Protein AF-A0A938P9R5-F1 (afdb_monomer_lite)

Structure (mmCIF, N/CA/C/O backbone):
data_AF-A0A938P9R5-F1
#
_entry.id   AF-A0A938P9R5-F1
#
loop_
_atom_site.group_PDB
_atom_site.id
_atom_site.type_symbol
_atom_site.label_atom_id
_atom_site.label_alt_id
_atom_site.label_comp_id
_atom_site.label_asym_id
_atom_site.label_entity_id
_atom_site.label_seq_id
_atom_site.pdbx_PDB_ins_code
_atom_site.Cartn_x
_atom_site.Cartn_y
_atom_site.Cartn_z
_atom_site.occupancy
_atom_site.B_iso_or_equiv
_atom_site.auth_seq_id
_atom_site.auth_comp_id
_atom_site.auth_asym_id
_atom_site.auth_atom_id
_atom_site.pdbx_PDB_model_num
ATOM 1 N N . MET A 1 1 ? 28.350 -22.568 32.918 1.00 23.11 1 MET A N 1
ATOM 2 C CA . MET A 1 1 ? 29.518 -22.941 32.087 1.00 23.11 1 MET A CA 1
ATOM 3 C C . MET A 1 1 ? 29.365 -22.557 30.622 1.00 23.11 1 MET A C 1
ATOM 5 O O . MET A 1 1 ? 29.227 -23.482 29.844 1.00 23.11 1 MET A O 1
ATOM 9 N N . PRO A 1 2 ? 29.275 -21.274 30.240 1.00 31.38 2 PRO A N 1
ATOM 10 C CA . PRO A 1 2 ? 28.670 -20.845 28.975 1.00 31.38 2 PRO A CA 1
ATOM 11 C C . PRO A 1 2 ? 29.666 -20.144 28.029 1.00 31.38 2 PRO A C 1
ATOM 13 O O . PRO A 1 2 ? 30.751 -19.772 28.465 1.00 31.38 2 PRO A O 1
ATOM 16 N N . ARG A 1 3 ? 29.246 -19.874 26.782 1.00 23.00 3 ARG A N 1
ATOM 17 C CA . ARG A 1 3 ? 29.335 -18.577 26.049 1.00 23.00 3 ARG A CA 1
ATOM 18 C C . ARG A 1 3 ? 29.003 -18.834 24.569 1.00 23.00 3 ARG A C 1
ATOM 20 O O . ARG A 1 3 ? 29.633 -19.660 23.932 1.00 23.00 3 ARG A O 1
ATOM 27 N N . LYS A 1 4 ? 27.862 -18.346 24.072 1.00 22.77 4 LYS A N 1
ATOM 28 C CA . LYS A 1 4 ? 27.664 -17.004 23.481 1.00 22.77 4 LYS A CA 1
ATOM 29 C C . LYS A 1 4 ? 28.554 -16.737 22.258 1.00 22.77 4 LYS A C 1
ATOM 31 O O . LYS A 1 4 ? 29.748 -16.524 22.406 1.00 22.77 4 LYS A O 1
ATOM 36 N N . MET A 1 5 ? 27.915 -16.608 21.100 1.00 22.67 5 MET A N 1
ATOM 37 C CA . MET A 1 5 ? 28.225 -15.596 20.081 1.00 22.67 5 MET A CA 1
ATOM 38 C C . MET A 1 5 ? 26.856 -15.069 19.627 1.00 22.67 5 MET A C 1
ATOM 40 O O . MET A 1 5 ? 26.153 -15.742 18.884 1.00 22.67 5 MET A O 1
ATOM 44 N N . ASP A 1 6 ? 26.236 -14.154 20.371 1.00 20.38 6 ASP A N 1
ATOM 45 C CA . ASP A 1 6 ? 26.355 -12.690 20.263 1.00 20.38 6 ASP A CA 1
ATOM 46 C C . ASP A 1 6 ? 26.322 -12.150 18.819 1.00 20.38 6 ASP A C 1
ATOM 48 O O . ASP A 1 6 ? 27.284 -12.219 18.059 1.00 20.38 6 ASP A O 1
ATOM 52 N N . MET A 1 7 ? 25.168 -11.555 18.498 1.00 24.41 7 MET A N 1
ATOM 53 C CA . MET A 1 7 ? 24.987 -10.477 17.529 1.00 24.41 7 MET A CA 1
ATOM 54 C C . MET A 1 7 ? 25.616 -9.181 18.071 1.00 24.41 7 MET A C 1
ATOM 56 O O . MET A 1 7 ? 25.275 -8.752 19.168 1.00 24.41 7 MET A O 1
ATOM 60 N N . SER A 1 8 ? 26.439 -8.499 17.275 1.00 21.20 8 SER A N 1
ATOM 61 C CA . SER A 1 8 ? 26.536 -7.023 17.194 1.00 21.20 8 SER A CA 1
ATOM 62 C C . SER A 1 8 ? 27.410 -6.679 15.971 1.00 21.20 8 SER A C 1
ATOM 64 O O . SER A 1 8 ? 28.450 -7.291 15.777 1.00 21.20 8 SER A O 1
ATOM 66 N N . LEU A 1 9 ? 26.905 -6.014 14.923 1.00 23.19 9 LEU A N 1
ATOM 67 C CA . LEU A 1 9 ? 26.568 -4.589 14.734 1.00 23.19 9 LEU A CA 1
ATOM 68 C C . LEU A 1 9 ? 27.778 -3.640 14.638 1.00 23.19 9 LEU A C 1
ATOM 70 O O . LEU A 1 9 ? 28.726 -3.744 15.402 1.00 23.19 9 LEU A O 1
ATOM 74 N N . PHE A 1 10 ? 27.612 -2.655 13.741 1.00 21.02 10 PHE A N 1
ATOM 75 C CA . PHE A 1 10 ? 28.488 -1.530 13.368 1.00 21.02 10 PHE A CA 1
ATOM 76 C C . PHE A 1 10 ? 29.621 -1.902 12.397 1.00 21.02 10 PHE A C 1
ATOM 78 O O . PHE A 1 10 ? 30.392 -2.815 12.625 1.00 21.02 10 PHE A O 1
ATOM 85 N N . GLY A 1 11 ? 29.737 -1.301 11.214 1.00 24.70 11 GLY A N 1
ATOM 86 C CA . GLY A 1 11 ? 29.505 0.103 10.890 1.00 24.70 11 GLY A CA 1
ATOM 87 C C . GLY A 1 11 ? 30.872 0.715 10.603 1.00 24.70 11 GLY A C 1
ATOM 88 O O . GLY A 1 11 ? 31.606 1.029 11.527 1.00 24.70 11 GLY A O 1
ATOM 89 N N . GLY A 1 12 ? 31.232 0.833 9.326 1.00 21.23 12 GLY A N 1
ATOM 90 C CA . GLY A 1 12 ? 32.543 1.339 8.933 1.00 21.23 12 GLY A CA 1
ATOM 91 C C . GLY A 1 12 ? 32.649 1.520 7.428 1.00 21.23 12 GLY A C 1
ATOM 92 O O . GLY A 1 12 ? 33.258 0.710 6.741 1.00 21.23 12 GLY A O 1
ATOM 93 N N . MET A 1 13 ? 32.024 2.578 6.906 1.00 23.89 13 MET A N 1
ATOM 94 C CA . MET A 1 13 ? 32.503 3.184 5.666 1.00 23.89 13 MET A CA 1
ATOM 95 C C . MET A 1 13 ? 33.859 3.819 5.968 1.00 23.89 13 MET A C 1
ATOM 97 O O . MET A 1 13 ? 33.927 4.758 6.757 1.00 23.89 13 MET A O 1
ATOM 101 N N . THR A 1 14 ? 34.912 3.353 5.311 1.00 21.64 14 THR A N 1
ATOM 102 C CA . THR A 1 14 ? 36.151 4.112 5.150 1.00 21.64 14 THR A CA 1
ATOM 103 C C . THR A 1 14 ? 36.296 4.452 3.672 1.00 21.64 14 THR A C 1
ATOM 105 O O . THR A 1 14 ? 36.402 3.581 2.813 1.00 21.64 14 THR A O 1
ATOM 108 N N . TYR A 1 15 ? 36.226 5.745 3.361 1.00 23.58 15 TYR A N 1
ATOM 109 C CA . TYR A 1 15 ? 36.678 6.263 2.076 1.00 23.58 15 TYR A CA 1
ATOM 110 C C . TYR A 1 15 ? 38.204 6.299 2.096 1.00 23.58 15 TYR A C 1
ATOM 112 O O . TYR A 1 15 ? 38.780 6.919 2.988 1.00 23.58 15 TYR A O 1
ATOM 120 N N . THR A 1 16 ? 38.851 5.727 1.084 1.00 22.44 16 THR A N 1
ATOM 121 C CA . THR A 1 16 ? 40.211 6.119 0.711 1.00 22.44 16 THR A CA 1
ATOM 122 C C . THR A 1 16 ? 40.318 6.337 -0.791 1.00 22.44 16 THR A C 1
ATOM 124 O O . THR A 1 16 ? 39.814 5.594 -1.631 1.00 22.44 16 THR A O 1
ATOM 127 N N . HIS A 1 17 ? 40.923 7.480 -1.069 1.00 21.00 17 HIS A N 1
ATOM 128 C CA . HIS A 1 17 ? 41.121 8.153 -2.334 1.00 21.00 17 HIS A CA 1
ATOM 129 C C . HIS A 1 17 ? 42.206 7.444 -3.167 1.00 21.00 17 HIS A C 1
ATOM 131 O O . HIS A 1 17 ? 43.132 6.871 -2.606 1.00 21.00 17 HIS A O 1
ATOM 137 N N . SER A 1 18 ? 42.084 7.528 -4.497 1.00 28.45 18 SER A N 1
ATOM 138 C CA . SER A 1 18 ? 43.143 7.424 -5.521 1.00 28.45 18 SER A CA 1
ATOM 139 C C . SER A 1 18 ? 44.489 6.799 -5.103 1.00 28.45 18 SER A C 1
ATOM 141 O O . SER A 1 18 ? 45.338 7.476 -4.526 1.00 28.45 18 SER A O 1
ATOM 143 N N . GLY A 1 19 ? 44.766 5.578 -5.566 1.00 23.00 19 GLY A N 1
ATOM 144 C CA . GLY A 1 19 ? 46.124 5.035 -5.570 1.00 23.00 19 GLY A CA 1
ATOM 145 C C . GLY A 1 19 ? 46.216 3.689 -6.282 1.00 23.00 19 GLY A C 1
ATOM 146 O O . GLY A 1 19 ? 45.654 2.700 -5.829 1.00 23.00 19 GLY A O 1
ATOM 147 N N . ARG A 1 20 ? 46.918 3.649 -7.419 1.00 30.72 20 ARG A N 1
ATOM 148 C CA . ARG A 1 20 ? 47.346 2.408 -8.079 1.00 30.72 20 ARG A CA 1
ATOM 149 C C . ARG A 1 20 ? 48.359 1.691 -7.185 1.00 30.72 20 ARG A C 1
ATOM 151 O O . ARG A 1 20 ? 49.461 2.203 -7.057 1.00 30.72 20 ARG A O 1
ATOM 158 N N . THR A 1 21 ? 48.063 0.480 -6.726 1.00 25.89 21 THR A N 1
ATOM 159 C CA . THR A 1 21 ? 49.081 -0.544 -6.429 1.00 25.89 21 THR A CA 1
ATOM 160 C C . THR A 1 21 ? 48.449 -1.933 -6.508 1.00 25.89 21 THR A C 1
ATOM 162 O O . THR A 1 21 ? 47.408 -2.206 -5.918 1.00 25.89 21 THR A O 1
ATOM 165 N N . GLY A 1 22 ? 49.054 -2.809 -7.312 1.00 27.53 22 GLY A N 1
ATOM 166 C CA . GLY A 1 22 ? 48.672 -4.212 -7.414 1.00 27.53 22 GLY A CA 1
ATOM 167 C C . GLY A 1 22 ? 49.428 -5.050 -6.390 1.00 27.53 22 GLY A C 1
ATOM 168 O O . GLY A 1 22 ? 50.637 -4.897 -6.249 1.00 27.53 22 GLY A O 1
ATOM 169 N N . VAL A 1 23 ? 48.727 -5.971 -5.731 1.00 23.94 23 VAL A N 1
ATOM 170 C CA . VAL A 1 23 ? 49.332 -7.080 -4.986 1.00 23.94 23 VAL A CA 1
ATOM 171 C C . VAL A 1 23 ? 48.540 -8.350 -5.302 1.00 23.94 23 VAL A C 1
ATOM 173 O O . VAL A 1 23 ? 47.313 -8.364 -5.233 1.00 23.94 23 VAL A O 1
ATOM 176 N N . ARG A 1 24 ? 49.251 -9.410 -5.705 1.00 23.14 24 ARG A N 1
ATOM 177 C CA . ARG A 1 24 ? 48.725 -10.774 -5.856 1.00 23.14 24 ARG A CA 1
ATOM 178 C C . ARG A 1 24 ? 48.705 -11.443 -4.479 1.00 23.14 24 ARG A C 1
ATOM 180 O O . ARG A 1 24 ? 49.738 -11.441 -3.819 1.00 23.14 24 ARG A O 1
ATOM 187 N N . SER A 1 25 ? 47.605 -12.090 -4.096 1.00 24.02 25 SER A N 1
ATOM 188 C CA . SER A 1 25 ? 47.632 -13.130 -3.061 1.00 24.02 25 SER A CA 1
ATOM 189 C C . SER A 1 25 ? 47.131 -14.459 -3.632 1.00 24.02 25 SER A C 1
ATOM 191 O O . SER A 1 25 ? 46.179 -14.507 -4.412 1.00 24.02 25 SER A O 1
ATOM 193 N N . LEU 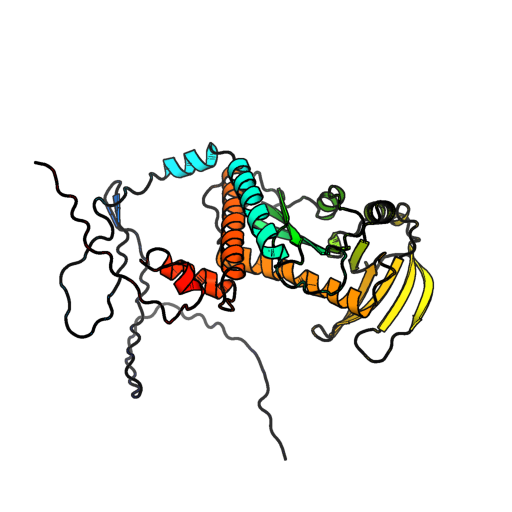A 1 26 ? 47.857 -15.528 -3.301 1.00 26.44 26 LEU A N 1
ATOM 194 C CA . LEU A 1 26 ? 47.527 -16.918 -3.595 1.00 26.44 26 LEU A CA 1
ATOM 195 C C . LEU A 1 26 ? 46.738 -17.500 -2.419 1.00 26.44 26 LEU A C 1
ATOM 197 O O . LEU A 1 26 ? 47.238 -17.491 -1.298 1.00 26.44 26 LEU A O 1
ATOM 201 N N . THR A 1 27 ? 45.587 -18.110 -2.693 1.00 26.12 27 THR A N 1
ATOM 202 C CA . THR A 1 27 ? 45.013 -19.167 -1.849 1.00 26.12 27 THR A CA 1
ATOM 203 C C . THR A 1 27 ? 44.517 -20.313 -2.737 1.00 26.12 27 THR A C 1
ATOM 205 O O . THR A 1 27 ? 43.574 -20.181 -3.513 1.00 26.12 27 THR A O 1
ATOM 208 N N . TRP A 1 28 ? 45.219 -21.443 -2.645 1.00 24.22 28 TRP A N 1
ATOM 209 C CA . TRP A 1 28 ? 44.742 -22.787 -2.989 1.00 24.22 28 TRP A CA 1
ATOM 210 C C . TRP A 1 28 ? 43.712 -23.155 -1.892 1.00 24.22 28 TRP A C 1
ATOM 212 O O . TRP A 1 28 ? 43.952 -22.832 -0.734 1.00 24.22 28 TRP A O 1
ATOM 222 N N . THR A 1 29 ? 42.492 -23.652 -2.126 1.00 27.70 29 THR A N 1
ATOM 223 C CA . THR A 1 29 ? 42.144 -24.970 -2.676 1.00 27.70 29 THR A CA 1
ATOM 224 C C . THR A 1 29 ? 40.632 -24.998 -2.980 1.00 27.70 29 THR A C 1
ATOM 226 O O . THR A 1 29 ? 39.827 -25.372 -2.142 1.00 27.70 29 THR A O 1
ATOM 229 N N . THR A 1 30 ? 40.251 -24.550 -4.175 1.00 24.92 30 THR A N 1
ATOM 230 C CA . THR A 1 30 ? 39.052 -24.923 -4.962 1.00 24.92 30 THR A CA 1
ATOM 231 C C . THR A 1 30 ? 39.243 -24.194 -6.286 1.00 24.92 30 THR A C 1
ATOM 233 O O . THR A 1 30 ? 39.311 -22.968 -6.302 1.00 24.92 30 THR A O 1
ATOM 236 N N . PHE A 1 31 ? 39.439 -24.917 -7.387 1.00 25.12 31 PHE A N 1
ATOM 237 C CA . PHE A 1 31 ? 39.740 -24.327 -8.694 1.00 25.12 31 PHE A CA 1
ATOM 238 C C . PHE A 1 31 ? 38.530 -23.539 -9.245 1.00 25.12 31 PHE A C 1
ATOM 240 O O . PHE A 1 31 ? 37.740 -24.044 -10.034 1.00 25.12 31 PHE A O 1
ATOM 247 N N . MET A 1 32 ? 38.398 -22.274 -8.840 1.00 23.30 32 MET A N 1
ATOM 248 C CA . MET A 1 32 ? 37.574 -21.248 -9.484 1.00 23.30 32 MET A CA 1
ATOM 249 C C . MET A 1 32 ? 38.340 -19.915 -9.476 1.00 23.30 32 MET A C 1
ATOM 251 O O . MET A 1 32 ? 38.372 -19.228 -8.455 1.00 23.30 32 MET A O 1
ATOM 255 N N . PRO A 1 33 ? 38.959 -19.499 -10.593 1.00 22.69 33 PRO A N 1
ATOM 256 C CA . PRO A 1 33 ? 39.486 -18.148 -10.709 1.00 22.69 33 PRO A CA 1
ATOM 257 C C . PRO A 1 33 ? 38.337 -17.168 -10.986 1.00 22.69 33 PRO A C 1
ATOM 259 O O . PRO A 1 33 ? 37.822 -17.080 -12.100 1.00 22.69 33 PRO A O 1
ATOM 262 N N . VAL A 1 34 ? 37.951 -16.384 -9.978 1.00 23.11 34 VAL A N 1
ATOM 263 C CA . VAL A 1 34 ? 37.148 -15.172 -10.176 1.00 23.11 34 VAL A CA 1
ATOM 264 C C . VAL A 1 34 ? 38.085 -14.077 -10.682 1.00 23.11 34 VAL A C 1
ATOM 266 O O . VAL A 1 34 ? 38.828 -13.474 -9.914 1.00 23.11 34 VAL A O 1
ATOM 269 N N . THR A 1 35 ? 38.077 -13.788 -11.984 1.00 24.12 35 THR A N 1
ATOM 270 C CA . THR A 1 35 ? 38.647 -12.521 -12.459 1.00 24.12 35 THR A CA 1
ATOM 271 C C . THR A 1 35 ? 37.647 -11.406 -12.197 1.00 24.12 35 THR A C 1
ATOM 273 O O . THR A 1 35 ? 36.591 -11.378 -12.832 1.00 24.12 35 THR A O 1
ATOM 276 N N . CYS A 1 36 ? 38.001 -10.470 -11.309 1.00 24.17 36 CYS A N 1
ATOM 277 C CA . CYS A 1 36 ? 37.388 -9.145 -11.250 1.00 24.17 36 CYS A CA 1
ATOM 278 C C . CYS A 1 36 ? 37.265 -8.591 -12.672 1.00 24.17 36 CYS A C 1
ATOM 280 O O . CYS A 1 36 ? 38.264 -8.370 -13.362 1.00 24.17 36 CYS A O 1
ATOM 282 N N . CYS A 1 37 ? 36.031 -8.372 -13.121 1.00 25.33 37 CYS A N 1
ATOM 283 C CA . CYS A 1 37 ? 35.791 -7.548 -14.287 1.00 25.33 37 CYS A CA 1
ATOM 284 C C . CYS A 1 37 ? 36.206 -6.135 -13.880 1.00 25.33 37 CYS A C 1
ATOM 286 O O . CYS A 1 37 ? 35.538 -5.521 -13.051 1.00 25.33 37 CYS A O 1
ATOM 288 N N . ASN A 1 38 ? 37.329 -5.644 -14.408 1.00 26.00 38 ASN A N 1
ATOM 289 C CA . ASN A 1 38 ? 37.685 -4.237 -14.289 1.00 26.00 38 ASN A CA 1
ATOM 290 C C . ASN A 1 38 ? 36.523 -3.440 -14.889 1.00 26.00 38 ASN A C 1
ATOM 292 O O . ASN A 1 38 ? 36.356 -3.366 -16.105 1.00 26.00 38 ASN A O 1
ATOM 296 N N . SER A 1 39 ? 35.678 -2.893 -14.026 1.00 34.94 39 SER A N 1
ATOM 297 C CA . SER A 1 39 ? 34.635 -1.944 -14.370 1.00 34.94 39 SER A CA 1
ATOM 298 C C . SER A 1 39 ? 35.285 -0.584 -14.606 1.00 34.94 39 SER A C 1
ATOM 300 O O . SER A 1 39 ? 35.073 0.361 -13.853 1.00 34.94 39 SER A O 1
ATOM 302 N N . SER A 1 40 ? 36.106 -0.475 -15.649 1.00 28.06 40 SER A N 1
ATOM 303 C CA . SER A 1 40 ? 36.289 0.808 -16.316 1.00 28.06 40 SER A CA 1
ATOM 304 C C . SER A 1 40 ? 35.005 1.056 -17.096 1.00 28.06 40 SER A C 1
ATOM 306 O O . SER A 1 40 ? 34.648 0.247 -17.951 1.00 28.06 40 SER A O 1
ATOM 308 N N . ALA A 1 41 ? 34.286 2.110 -16.714 1.00 31.72 41 ALA A N 1
ATOM 309 C CA . ALA A 1 41 ? 33.040 2.577 -17.304 1.00 31.72 41 ALA A CA 1
ATOM 310 C C . ALA A 1 41 ? 32.891 2.196 -18.788 1.00 31.72 41 ALA A C 1
ATOM 312 O O . ALA A 1 41 ? 33.729 2.556 -19.613 1.00 31.72 41 ALA A O 1
ATOM 313 N N . ASN A 1 42 ? 31.804 1.495 -19.123 1.00 40.09 42 ASN A N 1
ATOM 314 C CA . ASN A 1 42 ? 31.357 1.330 -20.505 1.00 40.09 42 ASN A CA 1
ATOM 315 C C . ASN A 1 42 ? 30.925 2.704 -21.035 1.00 40.09 42 ASN A C 1
ATOM 317 O O . ASN A 1 42 ? 29.740 3.031 -21.054 1.00 40.09 42 ASN A O 1
ATOM 321 N N . ILE A 1 43 ? 31.898 3.527 -21.414 1.00 33.31 43 ILE A N 1
ATOM 322 C CA . ILE A 1 43 ? 31.679 4.713 -22.228 1.00 33.31 43 ILE A CA 1
ATOM 323 C C . ILE A 1 43 ? 31.354 4.175 -23.627 1.00 33.31 43 ILE A C 1
ATOM 325 O O . ILE A 1 43 ? 32.189 3.466 -24.199 1.00 33.31 43 ILE A O 1
ATOM 329 N N . PRO A 1 44 ? 30.149 4.417 -24.174 1.00 37.78 44 PRO A N 1
ATOM 330 C CA . PRO A 1 44 ? 29.861 4.045 -25.549 1.00 37.78 44 PRO A CA 1
ATOM 331 C C . PRO A 1 44 ? 30.858 4.764 -26.460 1.00 37.78 44 PRO A C 1
ATOM 333 O O . PRO A 1 44 ? 30.997 5.985 -26.398 1.00 37.78 44 PRO A O 1
ATOM 336 N N . LEU A 1 45 ? 31.574 4.005 -27.290 1.00 31.89 45 LEU A N 1
ATOM 337 C CA . LEU A 1 45 ? 32.439 4.597 -28.301 1.00 31.89 45 LEU A CA 1
ATOM 338 C C . LEU A 1 45 ? 31.515 5.136 -29.395 1.00 31.89 45 LEU A C 1
ATOM 340 O O . LEU A 1 45 ? 30.887 4.356 -30.118 1.00 31.89 45 LEU A O 1
ATOM 344 N N . CYS A 1 46 ? 31.377 6.456 -29.461 1.00 35.72 46 CYS A N 1
ATOM 345 C CA . CYS A 1 46 ? 30.547 7.123 -30.453 1.00 35.72 46 CYS A CA 1
ATOM 346 C C . CYS A 1 46 ? 31.446 7.750 -31.523 1.00 35.72 46 CYS A C 1
ATOM 348 O O . CYS A 1 46 ? 32.305 8.572 -31.213 1.00 35.72 46 CYS A O 1
ATOM 350 N N . VAL A 1 47 ? 31.242 7.350 -32.779 1.00 32.97 47 VAL A N 1
ATOM 351 C CA . VAL A 1 47 ? 31.866 7.967 -33.958 1.00 32.97 47 VAL A CA 1
ATOM 352 C C . VAL A 1 47 ? 30.729 8.490 -34.831 1.00 32.97 47 VAL A C 1
ATOM 354 O O . VAL A 1 47 ? 29.967 7.713 -35.413 1.00 32.97 47 VAL A O 1
ATOM 357 N N . GLY A 1 48 ? 30.569 9.814 -34.869 1.00 49.31 48 GLY A N 1
ATOM 358 C CA . GLY A 1 48 ? 29.418 10.461 -35.504 1.00 49.31 48 GLY A CA 1
ATOM 359 C C . GLY A 1 48 ? 28.092 10.092 -34.822 1.00 49.31 48 GLY A C 1
ATOM 360 O O . GLY A 1 48 ? 27.992 10.086 -33.598 1.00 49.31 48 GLY A O 1
ATOM 361 N N . SER A 1 49 ? 27.066 9.761 -35.609 1.00 32.41 49 SER A N 1
ATOM 362 C CA . SER A 1 49 ? 25.728 9.369 -35.131 1.00 32.41 49 SER A CA 1
ATOM 363 C C . SER A 1 49 ? 25.623 7.920 -34.631 1.00 32.41 49 SER A C 1
ATOM 365 O O . SER A 1 49 ? 24.537 7.488 -34.247 1.00 32.41 49 SER A O 1
ATOM 367 N N . ARG A 1 50 ? 26.720 7.151 -34.638 1.00 30.52 50 ARG A N 1
ATOM 368 C CA . ARG A 1 50 ? 26.718 5.723 -34.292 1.00 30.52 50 ARG A CA 1
ATOM 369 C C . ARG A 1 50 ? 27.483 5.476 -32.997 1.00 30.52 50 ARG A C 1
ATOM 371 O O . ARG A 1 50 ? 28.667 5.791 -32.903 1.00 30.52 50 ARG A O 1
ATOM 378 N N . CYS A 1 51 ? 26.804 4.877 -32.021 1.00 34.94 51 CYS A N 1
ATOM 379 C CA . CYS A 1 51 ? 27.382 4.486 -30.738 1.00 34.94 51 CYS A CA 1
ATOM 380 C C . CYS A 1 51 ? 27.400 2.963 -30.603 1.00 34.94 51 CYS A C 1
ATOM 382 O O . CYS A 1 51 ? 26.396 2.296 -30.850 1.00 34.94 51 CYS A O 1
ATOM 384 N N . TRP A 1 52 ? 28.536 2.424 -30.166 1.00 36.91 52 TRP A N 1
ATOM 385 C CA . TRP A 1 52 ? 28.722 0.994 -29.933 1.00 36.91 52 TRP A CA 1
ATOM 386 C C . TRP A 1 52 ? 28.819 0.719 -28.434 1.00 36.91 52 TRP A C 1
ATOM 388 O O . TRP A 1 52 ? 29.561 1.393 -27.717 1.00 36.91 52 TRP A O 1
ATOM 398 N N . THR A 1 53 ? 28.117 -0.308 -27.959 1.00 34.00 53 THR A N 1
ATOM 399 C CA . THR A 1 53 ? 28.403 -0.933 -26.663 1.00 34.00 53 THR A CA 1
ATOM 400 C C . THR A 1 53 ? 29.212 -2.197 -26.917 1.00 34.00 53 THR A C 1
ATOM 402 O O . THR A 1 53 ? 28.731 -3.147 -27.526 1.00 34.00 53 THR A O 1
ATOM 405 N N . ILE A 1 54 ? 30.471 -2.207 -26.478 1.00 36.56 54 ILE A N 1
ATOM 406 C CA . ILE A 1 54 ? 31.285 -3.424 -26.478 1.00 36.56 54 ILE A CA 1
ATOM 407 C C . ILE A 1 54 ? 30.933 -4.177 -25.196 1.00 36.56 54 ILE A C 1
ATOM 409 O O . ILE A 1 54 ? 31.556 -3.992 -24.154 1.00 36.56 54 ILE A O 1
ATOM 413 N N . THR A 1 55 ? 29.896 -5.006 -25.239 1.00 34.41 55 THR A N 1
ATOM 414 C CA . THR A 1 55 ? 29.682 -6.006 -24.195 1.00 34.41 55 THR A CA 1
ATOM 415 C C . THR A 1 55 ? 30.658 -7.151 -24.437 1.00 34.41 55 THR A C 1
ATOM 417 O O . THR A 1 55 ? 30.485 -7.966 -25.338 1.00 34.41 55 THR A O 1
ATOM 420 N N . ASN A 1 56 ? 31.720 -7.212 -23.632 1.00 34.94 56 ASN A N 1
ATOM 421 C CA . ASN A 1 56 ? 32.582 -8.389 -23.578 1.00 34.94 56 ASN A CA 1
ATOM 422 C C . ASN A 1 56 ? 31.801 -9.538 -22.917 1.00 34.94 56 ASN A C 1
ATOM 424 O O . ASN A 1 56 ? 31.895 -9.732 -21.708 1.00 34.94 56 ASN A O 1
ATOM 428 N N . ALA A 1 57 ? 31.020 -10.296 -23.684 1.00 30.39 57 ALA A N 1
ATOM 429 C CA . ALA A 1 57 ? 30.566 -11.610 -23.245 1.00 30.39 57 ALA A CA 1
ATOM 430 C C . ALA A 1 57 ? 31.733 -12.595 -23.425 1.00 30.39 57 ALA A C 1
ATOM 432 O O . ALA A 1 57 ? 32.213 -12.793 -24.541 1.00 30.39 57 ALA A O 1
ATOM 433 N N . ARG A 1 58 ? 32.244 -13.174 -22.330 1.00 31.88 58 ARG A N 1
ATOM 434 C CA . ARG A 1 58 ? 33.169 -14.317 -22.398 1.00 31.88 58 ARG A CA 1
ATOM 435 C C . ARG A 1 58 ? 32.349 -15.610 -22.361 1.00 31.88 58 ARG A C 1
ATOM 437 O O . ARG A 1 58 ? 31.635 -15.800 -21.378 1.00 31.88 58 ARG A O 1
ATOM 444 N N . PRO A 1 59 ? 32.497 -16.525 -23.330 1.00 29.38 59 PRO A N 1
ATOM 445 C CA . PRO A 1 59 ? 32.127 -17.915 -23.122 1.00 29.38 59 PRO A CA 1
ATOM 446 C C . PRO A 1 59 ? 33.140 -18.540 -22.154 1.00 29.38 59 PRO A C 1
ATOM 448 O O . PRO A 1 59 ? 34.351 -18.430 -22.355 1.00 29.38 59 PRO A O 1
ATOM 451 N N . LEU A 1 60 ? 32.664 -19.186 -21.091 1.00 35.06 60 LEU A N 1
ATOM 452 C CA . LEU A 1 60 ? 33.493 -20.081 -20.286 1.00 35.06 60 LEU A CA 1
ATOM 453 C C . LEU A 1 60 ? 33.446 -21.474 -20.924 1.00 35.06 60 LEU A C 1
ATOM 455 O O . LEU A 1 60 ? 32.579 -22.281 -20.610 1.00 35.06 60 LEU A O 1
ATOM 459 N N . ARG A 1 61 ? 34.406 -21.760 -21.805 1.00 32.47 61 ARG A N 1
ATOM 460 C CA . ARG A 1 61 ? 34.879 -23.126 -22.063 1.00 32.47 61 ARG A CA 1
ATOM 461 C C . ARG A 1 61 ? 36.399 -23.115 -22.024 1.00 32.47 61 ARG A C 1
ATOM 463 O O . ARG A 1 61 ? 37.037 -22.204 -22.550 1.00 32.47 61 ARG A O 1
ATOM 470 N N . GLY A 1 62 ? 36.961 -24.085 -21.309 1.00 38.94 62 GLY A N 1
ATOM 471 C CA . GLY A 1 62 ? 38.399 -24.235 -21.154 1.00 38.94 62 GLY A CA 1
ATOM 472 C C . GLY A 1 62 ? 39.094 -24.371 -22.506 1.00 38.94 62 GLY A C 1
ATOM 473 O O . GLY A 1 62 ? 38.617 -25.078 -23.386 1.00 38.94 62 GLY A O 1
ATOM 474 N N . GLY A 1 63 ? 40.234 -23.693 -22.633 1.00 40.97 63 GLY A N 1
ATOM 475 C CA . GLY A 1 63 ? 41.272 -24.078 -23.583 1.00 40.97 63 GLY A CA 1
ATOM 476 C C . GLY A 1 63 ? 41.008 -23.770 -25.053 1.00 40.97 63 GLY A C 1
ATOM 477 O O . GLY A 1 63 ? 41.029 -24.677 -25.864 1.00 40.97 63 GLY A O 1
ATOM 478 N N . THR A 1 64 ? 40.816 -22.505 -25.420 1.00 33.66 64 THR A N 1
ATOM 479 C CA . THR A 1 64 ? 41.432 -21.834 -26.592 1.00 33.66 64 THR A CA 1
ATOM 480 C C . THR A 1 64 ? 40.832 -20.438 -26.705 1.00 33.66 64 THR A C 1
ATOM 482 O O . THR A 1 64 ? 39.674 -20.218 -26.373 1.00 33.66 64 THR A O 1
ATOM 485 N N . ARG A 1 65 ? 41.639 -19.452 -27.101 1.00 35.25 65 ARG A N 1
ATOM 486 C CA . ARG A 1 65 ? 41.236 -18.046 -27.229 1.00 35.25 65 ARG A CA 1
ATOM 487 C C . ARG A 1 65 ? 40.740 -17.839 -28.670 1.00 35.25 65 ARG A C 1
ATOM 489 O O . ARG A 1 65 ? 41.591 -17.760 -29.555 1.00 35.25 65 ARG A O 1
ATOM 496 N N . PRO A 1 66 ? 39.430 -17.738 -28.965 1.00 38.38 66 PRO A N 1
ATOM 497 C CA . PRO A 1 66 ? 38.995 -17.402 -30.314 1.00 38.38 66 PRO A CA 1
ATOM 498 C C . PRO A 1 66 ? 39.338 -15.928 -30.566 1.00 38.38 66 PRO A C 1
ATOM 500 O O . PRO A 1 66 ? 39.019 -15.059 -29.752 1.00 38.38 66 PRO A O 1
ATOM 503 N N . ARG A 1 67 ? 40.021 -15.631 -31.678 1.00 37.12 67 ARG A N 1
ATOM 504 C CA . ARG A 1 67 ? 40.364 -14.254 -32.093 1.00 37.12 67 ARG A CA 1
ATOM 505 C C . ARG A 1 67 ? 39.157 -13.458 -32.611 1.00 37.12 67 ARG A C 1
ATOM 507 O O . ARG A 1 67 ? 39.250 -12.236 -32.707 1.00 37.12 67 ARG A O 1
ATOM 514 N N . ASN A 1 68 ? 38.032 -14.112 -32.900 1.00 36.28 68 ASN A N 1
ATOM 515 C CA . ASN A 1 68 ? 36.898 -13.476 -33.564 1.00 36.28 68 ASN A CA 1
ATOM 516 C C . ASN A 1 68 ? 35.826 -13.022 -32.567 1.00 36.28 68 ASN A C 1
ATOM 518 O O . ASN A 1 68 ? 35.226 -13.821 -31.854 1.00 36.28 68 ASN A O 1
ATOM 522 N N . ARG A 1 69 ? 35.590 -11.706 -32.545 1.00 38.16 69 ARG A N 1
ATOM 523 C CA . ARG A 1 69 ? 34.453 -11.067 -31.873 1.00 38.16 69 ARG A CA 1
ATOM 524 C C . ARG A 1 69 ? 33.226 -11.206 -32.776 1.00 38.16 69 ARG A C 1
ATOM 526 O O . ARG A 1 69 ? 33.212 -10.618 -33.855 1.00 38.16 69 ARG A O 1
ATOM 533 N N . SER A 1 70 ? 32.196 -11.928 -32.351 1.00 40.50 70 SER A N 1
ATOM 534 C CA . SER A 1 70 ? 30.885 -11.889 -33.005 1.00 40.50 70 SER A CA 1
ATOM 535 C C . SER A 1 70 ? 30.100 -10.665 -32.514 1.00 40.50 70 SER A C 1
ATOM 537 O O . SER A 1 70 ? 30.005 -10.399 -31.315 1.00 40.50 70 SER A O 1
ATOM 539 N N . LYS A 1 71 ? 29.574 -9.863 -33.448 1.00 39.66 71 LYS A N 1
ATOM 540 C CA . LYS A 1 71 ? 28.651 -8.761 -33.134 1.00 39.66 71 LYS A CA 1
ATOM 541 C C . LYS A 1 71 ? 27.281 -9.359 -32.810 1.00 39.66 71 LYS A C 1
ATOM 543 O O . LYS A 1 71 ? 26.775 -10.160 -33.583 1.00 39.66 71 LYS A O 1
ATOM 548 N N . ALA A 1 72 ? 26.675 -8.936 -31.700 1.00 40.38 72 ALA A N 1
ATOM 549 C CA . ALA A 1 72 ? 25.375 -9.434 -31.236 1.00 40.38 72 ALA A CA 1
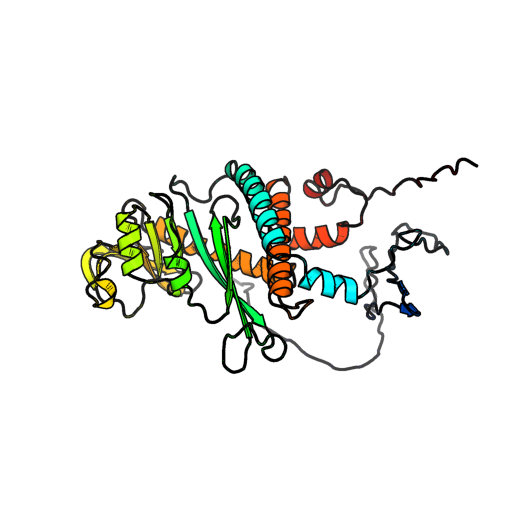ATOM 550 C C . ALA A 1 72 ? 24.180 -9.047 -32.141 1.00 40.38 72 ALA A C 1
ATOM 552 O O . ALA A 1 72 ? 23.056 -9.458 -31.879 1.00 40.38 72 ALA A O 1
ATOM 553 N N . SER A 1 73 ? 24.396 -8.245 -33.188 1.00 38.03 73 SER A N 1
ATOM 554 C CA . SER A 1 73 ? 23.415 -7.972 -34.245 1.00 38.03 73 SER A CA 1
ATOM 555 C C . SER A 1 73 ? 24.117 -7.501 -35.525 1.00 38.03 73 SER A C 1
ATOM 557 O O . SER A 1 73 ? 25.043 -6.685 -35.468 1.00 38.03 73 SER A O 1
ATOM 559 N N . SER A 1 74 ? 23.671 -8.023 -36.670 1.00 38.03 74 SER A N 1
ATOM 560 C CA . SER A 1 74 ? 24.042 -7.575 -38.017 1.00 38.03 74 SER A CA 1
ATOM 561 C C . SER A 1 74 ? 22.767 -7.445 -38.869 1.00 38.03 74 SER A C 1
ATOM 563 O O . SER A 1 74 ? 22.122 -8.463 -39.103 1.00 38.03 74 SER A O 1
ATOM 565 N N . PRO A 1 75 ? 22.406 -6.235 -39.341 1.00 46.16 75 PRO A N 1
ATOM 566 C CA . PRO A 1 75 ? 23.057 -4.969 -39.026 1.00 46.16 75 PRO A CA 1
ATOM 567 C C . PRO A 1 75 ? 22.839 -4.581 -37.549 1.00 46.16 75 PRO A C 1
ATOM 569 O O . PRO A 1 75 ? 21.836 -4.967 -36.945 1.00 46.16 75 PRO A O 1
ATOM 572 N N . PRO A 1 76 ? 23.781 -3.842 -36.937 1.00 50.38 76 PRO A N 1
ATOM 573 C CA . PRO A 1 76 ? 23.582 -3.289 -35.605 1.00 50.38 76 PRO A CA 1
ATOM 574 C C . PRO A 1 76 ? 22.360 -2.374 -35.653 1.00 50.38 76 PRO A C 1
ATOM 576 O O . PRO A 1 76 ? 22.315 -1.463 -36.479 1.00 50.38 76 PRO A O 1
ATOM 579 N N . ALA A 1 77 ? 21.369 -2.622 -34.795 1.00 48.81 77 ALA A N 1
ATOM 580 C CA . ALA A 1 77 ? 20.223 -1.731 -34.675 1.00 48.81 77 ALA A CA 1
ATOM 581 C C . ALA A 1 77 ? 20.738 -0.302 -34.431 1.00 48.81 77 ALA A C 1
ATOM 583 O O . ALA A 1 77 ? 21.481 -0.066 -33.472 1.00 48.81 77 ALA A O 1
ATOM 584 N N . GLU A 1 78 ? 20.402 0.639 -35.318 1.00 50.97 78 GLU A N 1
ATOM 585 C CA . GLU A 1 78 ? 20.765 2.038 -35.115 1.00 50.97 78 GLU A CA 1
ATOM 586 C C . GLU A 1 78 ? 20.133 2.517 -33.811 1.00 50.97 78 GLU A C 1
ATOM 588 O O . GLU A 1 78 ? 18.922 2.409 -33.602 1.00 50.97 78 GLU A O 1
ATOM 593 N N . ALA A 1 79 ? 20.969 3.022 -32.903 1.00 53.78 79 ALA A N 1
ATOM 594 C CA . ALA A 1 79 ? 20.475 3.586 -31.662 1.00 53.78 79 ALA A CA 1
ATOM 595 C C . ALA A 1 79 ? 19.521 4.747 -32.001 1.00 53.78 79 ALA A C 1
ATOM 597 O O . ALA A 1 79 ? 19.889 5.622 -32.793 1.00 53.78 79 ALA A O 1
ATOM 598 N N . PRO A 1 80 ? 18.305 4.784 -31.428 1.00 57.22 80 PRO A N 1
ATOM 599 C CA . PRO A 1 80 ? 17.365 5.857 -31.710 1.00 57.22 80 PRO A CA 1
ATOM 600 C C . PRO A 1 80 ? 17.992 7.212 -31.363 1.00 57.22 80 PRO A C 1
ATOM 602 O O . PRO A 1 80 ? 18.663 7.363 -30.337 1.00 57.22 80 PRO A O 1
ATOM 605 N N . LYS A 1 81 ? 17.769 8.218 -32.218 1.00 70.19 81 LYS A N 1
ATOM 606 C CA . LYS A 1 81 ? 18.280 9.578 -31.994 1.00 70.19 81 LYS A CA 1
ATOM 607 C C . LYS A 1 81 ? 17.716 10.118 -30.672 1.00 70.19 81 LYS A C 1
ATOM 609 O O . LYS A 1 81 ? 16.549 9.896 -30.351 1.00 70.19 81 LYS A O 1
ATOM 614 N N . ARG A 1 82 ? 18.515 10.876 -29.907 1.00 60.09 82 ARG A N 1
ATOM 615 C CA . ARG A 1 82 ? 18.092 11.475 -28.617 1.00 60.09 82 ARG A CA 1
ATOM 616 C C . ARG A 1 82 ? 16.791 12.284 -28.744 1.00 60.09 82 ARG A C 1
ATOM 618 O O . ARG A 1 82 ? 15.954 12.248 -27.845 1.00 60.09 82 ARG A O 1
ATOM 625 N N . SER A 1 83 ? 16.605 12.963 -29.876 1.00 70.94 83 SER A N 1
ATOM 626 C CA . SER A 1 83 ? 15.386 13.707 -30.208 1.00 70.94 83 SER A CA 1
ATOM 627 C C . SER A 1 83 ? 14.152 12.813 -30.357 1.00 70.94 83 SER A C 1
ATOM 629 O O . SER A 1 83 ? 13.063 13.238 -29.992 1.00 70.94 83 SER A O 1
ATOM 631 N N . THR A 1 84 ? 14.301 11.565 -30.808 1.00 76.75 84 THR A N 1
ATOM 632 C CA . THR A 1 84 ? 13.196 10.612 -30.985 1.00 76.75 84 THR A CA 1
ATOM 633 C C . THR A 1 84 ? 12.576 10.205 -29.649 1.00 76.75 84 THR A C 1
ATOM 635 O O . THR A 1 84 ? 11.353 10.153 -29.535 1.00 76.75 84 THR A O 1
ATOM 638 N N . LEU A 1 85 ? 13.393 9.964 -28.615 1.00 75.12 85 LEU A N 1
ATOM 639 C CA . LEU A 1 85 ? 12.883 9.617 -27.283 1.00 75.12 85 LEU A CA 1
ATOM 640 C C . LEU A 1 85 ? 12.213 10.815 -26.603 1.00 75.12 85 LEU A C 1
ATOM 642 O O . LEU A 1 85 ? 11.139 10.665 -26.029 1.00 75.12 85 LEU A O 1
ATOM 646 N N . ALA A 1 86 ? 12.823 12.000 -26.691 1.00 75.56 86 ALA A N 1
ATOM 647 C CA . ALA A 1 86 ? 12.225 13.226 -26.168 1.00 75.56 86 ALA A CA 1
ATOM 648 C C . ALA A 1 86 ? 10.885 13.525 -26.860 1.00 75.56 86 ALA A C 1
ATOM 650 O O . ALA A 1 86 ? 9.889 13.760 -26.185 1.00 75.56 86 ALA A O 1
ATOM 651 N N . TYR A 1 87 ? 10.836 13.419 -28.191 1.00 81.19 87 TYR A N 1
ATOM 652 C CA . TYR A 1 87 ? 9.610 13.570 -28.971 1.00 81.19 87 TYR A CA 1
ATOM 653 C C . TYR A 1 87 ? 8.533 12.570 -28.532 1.00 81.19 87 TYR A C 1
ATOM 655 O O . TYR A 1 87 ? 7.410 12.976 -28.235 1.00 81.19 87 TYR A O 1
ATOM 663 N N . ALA A 1 88 ? 8.876 11.282 -28.416 1.00 81.06 88 ALA A N 1
ATOM 664 C CA . ALA A 1 88 ? 7.942 10.251 -27.970 1.00 81.06 88 ALA A CA 1
ATOM 665 C C . ALA A 1 88 ? 7.417 10.517 -26.550 1.00 81.06 88 ALA A C 1
ATOM 667 O O . ALA A 1 88 ? 6.214 10.425 -26.325 1.00 81.06 88 ALA A O 1
ATOM 668 N N . ASN A 1 89 ? 8.291 10.903 -25.618 1.00 81.06 89 ASN A N 1
ATOM 669 C CA . ASN A 1 89 ? 7.915 11.240 -24.243 1.00 81.06 89 ASN A CA 1
ATOM 670 C C . ASN A 1 89 ? 7.074 12.518 -24.133 1.00 81.06 89 ASN A C 1
ATOM 672 O O . ASN A 1 89 ? 6.417 12.713 -23.116 1.00 81.06 89 ASN A O 1
ATOM 676 N N . SER A 1 90 ? 7.098 13.400 -25.130 1.00 79.19 90 SER A N 1
ATOM 677 C CA . SER A 1 90 ? 6.248 14.595 -25.155 1.00 79.19 90 SER A CA 1
ATOM 678 C C . SER A 1 90 ? 4.887 14.335 -25.802 1.00 79.19 90 SER A C 1
ATOM 680 O O . SER A 1 90 ? 3.900 14.905 -25.357 1.00 79.19 90 SER A O 1
ATOM 682 N N . HIS A 1 91 ? 4.823 13.476 -26.824 1.00 83.56 91 HIS A N 1
ATOM 683 C CA . HIS A 1 91 ? 3.618 13.308 -27.648 1.00 83.56 91 HIS A CA 1
ATOM 684 C C . HIS A 1 91 ? 2.795 12.063 -27.310 1.00 83.56 91 HIS A C 1
ATOM 686 O O . HIS A 1 91 ? 1.601 12.029 -27.593 1.00 83.56 91 HIS A O 1
ATOM 692 N N . ARG A 1 92 ? 3.396 11.016 -26.730 1.00 87.12 92 ARG A N 1
ATOM 693 C CA . ARG A 1 92 ? 2.648 9.810 -26.354 1.00 87.12 92 ARG A CA 1
ATOM 694 C C . ARG A 1 92 ? 1.957 10.040 -25.014 1.00 87.12 92 ARG A C 1
ATOM 696 O O . ARG A 1 92 ? 2.666 10.279 -24.038 1.00 87.12 92 ARG A O 1
ATOM 703 N N . PRO A 1 93 ? 0.622 9.945 -24.929 1.00 91.75 93 PRO A N 1
ATOM 704 C CA . PRO A 1 93 ? -0.082 10.188 -23.678 1.00 91.75 93 PRO A CA 1
ATOM 705 C C . PRO A 1 93 ? 0.301 9.132 -22.638 1.00 91.75 93 PRO A C 1
ATOM 707 O O . PRO A 1 93 ? 0.220 7.928 -22.900 1.00 91.75 93 PRO A O 1
ATOM 710 N N . TRP A 1 94 ? 0.690 9.569 -21.441 1.00 92.44 94 TRP A N 1
ATOM 711 C CA . TRP A 1 94 ? 1.020 8.679 -20.325 1.00 92.44 94 TRP A CA 1
ATOM 712 C C . TRP A 1 94 ? -0.143 7.737 -19.958 1.00 92.44 94 TRP A C 1
ATOM 714 O O . TRP A 1 94 ? 0.092 6.630 -19.473 1.00 92.44 94 TRP A O 1
ATOM 724 N N . GLN A 1 95 ? -1.387 8.141 -20.241 1.00 94.31 95 GLN A N 1
ATOM 725 C CA . GLN A 1 95 ? -2.611 7.360 -20.036 1.00 94.31 95 GLN A CA 1
ATOM 726 C C . GLN A 1 95 ? -2.598 6.034 -20.806 1.00 94.31 95 GLN A C 1
ATOM 728 O O . GLN A 1 95 ? -3.192 5.060 -20.356 1.00 94.31 95 GLN A O 1
ATOM 733 N N . LEU A 1 96 ? -1.870 5.953 -21.927 1.00 93.69 96 LEU A N 1
ATOM 734 C CA . LEU A 1 96 ? -1.665 4.690 -22.638 1.00 93.69 96 LEU A CA 1
ATOM 735 C C . LEU A 1 96 ? -1.002 3.647 -21.725 1.00 93.69 96 LEU A C 1
ATOM 737 O O . LEU A 1 96 ? -1.437 2.500 -21.657 1.00 93.69 96 LEU A O 1
ATOM 741 N N . TYR A 1 97 ? 0.038 4.050 -20.993 1.00 93.50 97 TYR A N 1
ATOM 742 C CA . TYR A 1 97 ? 0.762 3.172 -20.076 1.00 93.50 97 TYR A CA 1
ATOM 743 C C . TYR A 1 97 ? -0.086 2.822 -18.852 1.00 93.50 97 TYR A C 1
ATOM 745 O O . TYR A 1 97 ? -0.027 1.690 -18.376 1.00 93.50 97 TYR A O 1
ATOM 753 N N . GLN A 1 98 ? -0.911 3.757 -18.375 1.00 93.94 98 GLN A N 1
ATOM 754 C CA . GLN A 1 98 ? -1.907 3.462 -17.346 1.00 93.94 98 GLN A CA 1
ATOM 755 C C . GLN A 1 98 ? -2.887 2.374 -17.819 1.00 93.94 98 GLN A C 1
ATOM 757 O O . GLN A 1 98 ? -3.072 1.386 -17.116 1.00 93.94 98 GLN A O 1
ATOM 762 N N . GLY A 1 99 ? -3.442 2.492 -19.029 1.00 94.50 99 GLY A N 1
ATOM 763 C CA . GLY A 1 99 ? -4.361 1.487 -19.572 1.00 94.50 99 GLY A CA 1
ATOM 764 C C . GLY A 1 99 ? -3.711 0.106 -19.724 1.00 94.50 99 GLY A C 1
ATOM 765 O O . GLY A 1 99 ? -4.322 -0.913 -19.403 1.00 94.50 99 GLY A O 1
ATOM 766 N N . VAL A 1 100 ? -2.440 0.048 -20.143 1.00 94.94 100 VAL A N 1
ATOM 767 C CA . VAL A 1 100 ? -1.672 -1.212 -20.180 1.00 94.94 100 VAL A CA 1
ATOM 768 C C . VAL A 1 100 ? -1.485 -1.792 -18.776 1.00 94.94 100 VAL A C 1
ATOM 770 O O . VAL A 1 100 ? -1.630 -3.001 -18.587 1.00 94.94 100 VAL A O 1
ATOM 773 N N . PHE A 1 101 ? -1.176 -0.948 -17.789 1.00 94.62 101 PHE A N 1
ATOM 774 C CA . PHE A 1 101 ? -1.059 -1.367 -16.395 1.00 94.62 101 PHE A CA 1
ATOM 775 C C . PHE A 1 101 ? -2.372 -1.960 -15.874 1.00 94.62 101 PHE A C 1
ATOM 777 O O . PHE A 1 101 ? -2.348 -3.047 -15.304 1.00 94.62 101 PHE A O 1
ATOM 784 N N . GLU A 1 102 ? -3.504 -1.298 -16.108 1.00 93.19 102 GLU A N 1
ATOM 785 C CA . GLU A 1 102 ? -4.830 -1.746 -15.662 1.00 93.19 102 GLU A CA 1
ATOM 786 C C . GLU A 1 102 ? -5.227 -3.090 -16.297 1.00 93.19 102 GLU A C 1
ATOM 788 O O . GLU A 1 102 ? -5.673 -4.004 -15.599 1.00 93.19 102 GLU A O 1
ATOM 793 N N . GLN A 1 103 ? -4.978 -3.272 -17.598 1.00 93.56 103 GLN A N 1
ATOM 794 C CA . GLN A 1 103 ? -5.233 -4.547 -18.279 1.00 93.56 103 GLN A CA 1
ATOM 795 C C . GLN A 1 103 ? -4.345 -5.682 -17.753 1.00 93.56 103 GLN A C 1
ATOM 797 O O . GLN A 1 103 ? -4.821 -6.794 -17.502 1.00 93.56 103 GLN A O 1
ATOM 802 N N . LEU A 1 104 ? -3.044 -5.421 -17.577 1.00 92.81 104 LEU A N 1
ATOM 803 C CA . LEU A 1 104 ? -2.119 -6.400 -17.008 1.00 92.81 104 LEU A CA 1
ATOM 804 C C . LEU A 1 104 ? -2.514 -6.750 -15.570 1.00 92.81 104 LEU A C 1
ATOM 806 O O . LEU A 1 104 ? -2.420 -7.909 -15.158 1.00 92.81 104 LEU A O 1
ATOM 810 N N . LEU A 1 105 ? -2.977 -5.755 -14.821 1.00 91.75 105 LEU A N 1
ATOM 811 C CA . LEU A 1 105 ? -3.408 -5.912 -13.448 1.00 91.75 105 LEU A CA 1
ATOM 812 C C . LEU A 1 105 ? -4.600 -6.862 -13.342 1.00 91.75 105 LEU A C 1
ATOM 814 O O . LEU A 1 105 ? -4.516 -7.816 -12.571 1.00 91.75 105 LEU A O 1
ATOM 818 N N . GLY A 1 106 ? -5.635 -6.691 -14.167 1.00 90.81 106 GLY A N 1
ATOM 819 C CA . GLY A 1 106 ? -6.781 -7.608 -14.183 1.00 90.81 106 GLY A CA 1
ATOM 820 C C . GLY A 1 106 ? -6.372 -9.072 -14.412 1.00 90.81 106 GLY A C 1
ATOM 821 O O . GLY A 1 106 ? -6.837 -9.979 -13.715 1.00 90.81 106 GLY A O 1
ATOM 822 N N . ARG A 1 107 ? -5.406 -9.316 -15.311 1.00 89.69 107 ARG A N 1
ATOM 823 C CA . ARG A 1 107 ? -4.846 -10.663 -15.544 1.00 89.69 107 ARG A CA 1
ATOM 824 C C . ARG A 1 107 ? -4.108 -11.205 -14.319 1.00 89.69 107 ARG A C 1
ATOM 826 O O . ARG A 1 107 ? -4.300 -12.358 -13.938 1.00 89.69 107 ARG A O 1
ATOM 833 N N . CYS A 1 108 ? -3.282 -10.376 -13.681 1.00 88.81 108 CYS A N 1
ATOM 834 C CA . CYS A 1 108 ? -2.534 -10.769 -12.485 1.00 88.81 108 CYS A CA 1
ATOM 835 C C . CYS A 1 108 ? -3.458 -11.047 -11.294 1.00 88.81 108 CYS A C 1
ATOM 837 O O . CYS A 1 108 ? -3.204 -11.973 -10.530 1.00 88.81 108 CYS A O 1
ATOM 839 N N . GLN A 1 109 ? -4.527 -10.265 -11.137 1.00 88.69 109 GLN A N 1
ATOM 840 C CA . GLN A 1 109 ? -5.511 -10.446 -10.072 1.00 88.69 109 GLN A CA 1
ATOM 841 C C . GLN A 1 109 ? -6.294 -11.746 -10.238 1.00 88.69 109 GLN A C 1
ATOM 843 O O . GLN A 1 109 ? -6.487 -12.447 -9.249 1.00 88.69 109 GLN A O 1
ATOM 848 N N . THR A 1 110 ? -6.664 -12.094 -11.473 1.00 87.56 110 THR A N 1
ATOM 849 C CA . THR A 1 110 ? -7.319 -13.374 -11.788 1.00 87.56 110 THR A CA 1
ATOM 850 C C . THR A 1 110 ? -6.434 -14.548 -11.365 1.00 87.56 110 THR A C 1
ATOM 852 O O . THR A 1 110 ? -6.875 -15.420 -10.625 1.00 87.56 110 THR A O 1
ATOM 855 N N . LEU A 1 111 ? -5.148 -14.513 -11.726 1.00 85.50 111 LEU A N 1
ATOM 856 C CA . LEU A 1 111 ? -4.172 -15.533 -11.322 1.00 85.50 111 LEU A CA 1
ATOM 857 C C . LEU A 1 111 ? -3.954 -15.567 -9.796 1.00 85.50 111 LEU A C 1
ATOM 859 O O . LEU A 1 111 ? -3.793 -16.622 -9.188 1.00 85.50 111 LEU A O 1
ATOM 863 N N . ALA A 1 112 ? -3.922 -14.399 -9.152 1.00 84.94 112 ALA A N 1
ATOM 864 C CA . ALA A 1 112 ? -3.712 -14.296 -7.713 1.00 84.94 112 ALA A CA 1
ATOM 865 C C . ALA A 1 112 ? -4.927 -14.742 -6.885 1.00 84.94 112 ALA A C 1
ATOM 867 O O . ALA A 1 112 ? -4.755 -15.014 -5.697 1.00 84.94 112 ALA A O 1
ATOM 868 N N . ALA A 1 113 ? -6.124 -14.825 -7.472 1.00 82.88 113 ALA A N 1
ATOM 869 C CA . ALA A 1 113 ? -7.331 -15.276 -6.778 1.00 82.88 113 ALA A CA 1
ATOM 870 C C . ALA A 1 113 ? -7.226 -16.738 -6.308 1.00 82.88 113 ALA A C 1
ATOM 872 O O . ALA A 1 113 ? -7.765 -17.086 -5.262 1.00 82.88 113 ALA A O 1
ATOM 873 N N . GLU A 1 114 ? -6.467 -17.567 -7.029 1.00 80.06 114 GLU A N 1
ATOM 874 C CA . GLU A 1 114 ? -6.203 -18.968 -6.676 1.00 80.06 114 GLU A CA 1
ATOM 875 C C . GLU A 1 114 ? -5.181 -19.115 -5.536 1.00 80.06 114 GLU A C 1
ATOM 877 O O . GLU A 1 114 ? -5.027 -20.185 -4.941 1.00 80.06 114 GLU A O 1
ATOM 882 N N . ARG A 1 115 ? -4.445 -18.046 -5.202 1.00 79.44 115 ARG A N 1
ATOM 883 C CA . ARG A 1 115 ? -3.418 -18.098 -4.160 1.00 79.44 115 ARG A CA 1
ATOM 884 C C . ARG A 1 115 ? -4.043 -18.069 -2.769 1.00 79.44 115 ARG A C 1
ATOM 886 O O . ARG A 1 115 ? -5.001 -17.358 -2.476 1.00 79.44 115 ARG A O 1
ATOM 893 N N . ARG A 1 116 ? -3.409 -18.805 -1.854 1.00 79.50 116 ARG A N 1
ATOM 894 C CA . ARG A 1 116 ? -3.794 -18.824 -0.443 1.00 79.50 116 ARG A CA 1
ATOM 895 C C . ARG A 1 116 ? -3.660 -17.429 0.171 1.00 79.50 116 ARG A C 1
ATOM 897 O O . ARG A 1 116 ? -2.579 -16.840 0.172 1.00 79.50 116 ARG A O 1
ATOM 904 N N . ARG A 1 117 ? -4.754 -16.944 0.753 1.00 83.75 117 ARG A N 1
ATOM 905 C CA . ARG A 1 117 ? -4.802 -15.663 1.464 1.00 83.75 117 ARG A CA 1
ATOM 906 C C . ARG A 1 117 ? -4.016 -15.722 2.781 1.00 83.75 117 ARG A C 1
ATOM 908 O O . ARG A 1 117 ? -3.987 -16.771 3.432 1.00 83.75 117 ARG A O 1
ATOM 915 N N . PRO A 1 118 ? -3.413 -14.600 3.216 1.00 83.81 118 PRO A N 1
ATOM 916 C CA . PRO A 1 118 ? -2.681 -14.533 4.484 1.00 83.81 118 PRO A CA 1
ATOM 917 C C . PRO A 1 118 ? -3.602 -14.652 5.708 1.00 83.81 118 PRO A C 1
ATOM 919 O O . PRO A 1 118 ? -3.163 -15.065 6.784 1.00 83.81 118 PRO A O 1
ATOM 922 N N . PHE A 1 119 ? -4.882 -14.312 5.547 1.00 88.00 119 PHE A N 1
ATOM 923 C CA . PHE A 1 119 ? -5.891 -14.355 6.597 1.00 88.00 119 PHE A CA 1
ATOM 924 C C . PHE A 1 119 ? -7.007 -15.348 6.265 1.00 88.00 119 PHE A C 1
ATOM 926 O O . PHE A 1 119 ? -7.282 -15.626 5.102 1.00 88.00 119 PHE A O 1
ATOM 933 N N . ARG A 1 120 ? -7.652 -15.888 7.309 1.00 86.88 120 ARG A N 1
ATOM 934 C CA . ARG A 1 120 ? -8.748 -16.868 7.184 1.00 86.88 120 ARG A CA 1
ATOM 935 C C . ARG A 1 120 ? -10.134 -16.231 7.029 1.00 86.88 120 ARG A C 1
ATOM 937 O O . ARG A 1 120 ? -11.081 -16.938 6.703 1.00 86.88 120 ARG A O 1
ATOM 944 N N . PHE A 1 121 ? -10.275 -14.932 7.299 1.00 88.75 121 PHE A N 1
ATOM 945 C CA . PHE A 1 121 ? -11.553 -14.238 7.130 1.00 88.75 121 PHE A CA 1
ATOM 946 C C . PHE A 1 121 ? -11.863 -14.012 5.646 1.00 88.75 121 PHE A C 1
ATOM 948 O O . PHE A 1 121 ? -10.959 -13.933 4.815 1.00 88.75 121 PHE A O 1
ATOM 955 N N . LYS A 1 122 ? -13.154 -13.892 5.316 1.00 87.62 122 LYS A N 1
ATOM 956 C CA . LYS A 1 122 ? -13.616 -13.734 3.928 1.00 87.62 122 LYS A CA 1
ATOM 957 C C . LYS A 1 122 ? -13.536 -12.289 3.424 1.00 87.62 122 LYS A C 1
ATOM 959 O O . LYS A 1 122 ? -13.334 -12.096 2.231 1.00 87.62 122 LYS A O 1
ATOM 964 N N . ASN A 1 123 ? -13.608 -11.297 4.311 1.00 91.50 123 ASN A N 1
ATOM 965 C CA . ASN A 1 123 ? -13.556 -9.867 3.982 1.00 91.50 123 ASN A CA 1
ATOM 966 C C . ASN A 1 123 ? -12.358 -9.508 3.080 1.00 91.50 123 ASN A C 1
ATOM 968 O O . ASN A 1 123 ? -11.240 -9.903 3.417 1.00 91.50 123 ASN A O 1
ATOM 972 N N . PRO A 1 124 ? -12.533 -8.767 1.971 1.00 92.62 124 PRO A N 1
ATOM 973 C CA . PRO A 1 124 ? -11.415 -8.243 1.187 1.00 92.62 124 PRO A CA 1
ATOM 974 C C . PRO A 1 124 ? -10.533 -7.335 2.044 1.00 92.62 124 PRO A C 1
ATOM 976 O O . PRO A 1 124 ? -11.052 -6.530 2.814 1.00 92.62 124 PRO A O 1
ATOM 979 N N . LEU A 1 125 ? -9.210 -7.448 1.922 1.00 94.44 125 LEU A N 1
ATOM 980 C CA . LEU A 1 125 ? -8.281 -6.597 2.660 1.00 94.44 125 LEU A CA 1
ATOM 981 C C . LEU A 1 125 ? -7.543 -5.671 1.695 1.00 94.44 125 LEU A C 1
ATOM 983 O O . LEU A 1 125 ? -6.896 -6.123 0.748 1.00 94.44 125 LEU A O 1
ATOM 987 N N . ARG A 1 126 ? -7.622 -4.368 1.959 1.00 95.12 126 ARG A N 1
ATOM 988 C CA . ARG A 1 126 ? -6.992 -3.320 1.160 1.00 95.12 126 ARG A CA 1
ATOM 989 C C . ARG A 1 126 ? -6.010 -2.541 2.016 1.00 95.12 126 ARG A C 1
ATOM 991 O O . ARG A 1 126 ? -6.379 -2.023 3.062 1.00 95.12 126 ARG A O 1
ATOM 998 N N . VAL A 1 127 ? -4.764 -2.448 1.578 1.00 95.62 127 VAL A N 1
ATOM 999 C CA . VAL A 1 127 ? -3.725 -1.658 2.247 1.00 95.62 127 VAL A CA 1
ATOM 1000 C C . VAL A 1 127 ? -3.485 -0.399 1.430 1.00 95.62 127 VAL A C 1
ATOM 1002 O O . VAL A 1 127 ? -3.187 -0.513 0.246 1.00 95.62 127 VAL A O 1
ATOM 1005 N N . ILE A 1 128 ? -3.600 0.776 2.043 1.00 95.19 128 ILE A N 1
ATOM 1006 C CA . ILE A 1 128 ? -3.404 2.067 1.371 1.00 95.19 128 ILE A CA 1
ATOM 1007 C C . ILE A 1 128 ? -2.209 2.770 1.985 1.00 95.19 128 ILE A C 1
ATOM 1009 O O . ILE A 1 128 ? -2.102 2.886 3.209 1.00 95.19 128 ILE A O 1
ATOM 1013 N N . ASP A 1 129 ? -1.327 3.253 1.120 1.00 94.75 129 ASP A N 1
ATOM 1014 C CA . ASP A 1 129 ? -0.221 4.110 1.507 1.00 94.75 129 ASP A CA 1
ATOM 1015 C C . ASP A 1 129 ? 0.299 4.882 0.290 1.00 94.75 129 ASP A C 1
ATOM 1017 O O . ASP A 1 129 ? -0.014 4.571 -0.864 1.00 94.75 129 ASP A O 1
ATOM 1021 N N . SER A 1 130 ? 1.115 5.896 0.542 1.00 93.31 130 SER A N 1
ATOM 1022 C CA . SER A 1 130 ? 1.696 6.727 -0.499 1.00 93.31 130 SER A CA 1
ATOM 1023 C C . SER A 1 130 ? 3.204 6.811 -0.344 1.00 93.31 130 SER A C 1
ATOM 1025 O O . SER A 1 130 ? 3.779 6.632 0.730 1.00 93.31 130 SER A O 1
ATOM 1027 N N . THR A 1 131 ? 3.890 7.069 -1.451 1.00 91.31 131 THR A N 1
ATOM 1028 C CA . THR A 1 131 ? 5.329 7.265 -1.440 1.00 91.31 131 THR A CA 1
ATOM 1029 C C . THR A 1 131 ? 5.715 8.500 -2.226 1.00 91.31 131 THR A C 1
ATOM 1031 O O . THR A 1 131 ? 5.238 8.739 -3.334 1.00 91.31 131 THR A O 1
ATOM 1034 N N . VAL A 1 132 ? 6.612 9.291 -1.645 1.00 89.19 132 VAL A N 1
ATOM 1035 C CA . VAL A 1 132 ? 7.168 10.477 -2.293 1.00 89.19 132 VAL A CA 1
ATOM 1036 C C . VAL A 1 132 ? 8.379 10.070 -3.130 1.00 89.19 132 VAL A C 1
ATOM 1038 O O . VAL A 1 132 ? 9.226 9.279 -2.689 1.00 89.19 132 VAL A O 1
ATOM 1041 N N . ILE A 1 133 ? 8.439 10.589 -4.353 1.00 85.81 133 ILE A N 1
ATOM 1042 C CA . ILE A 1 133 ? 9.581 10.477 -5.254 1.00 85.81 133 ILE A CA 1
ATOM 1043 C C . ILE A 1 133 ? 10.126 11.890 -5.449 1.00 85.81 133 ILE A C 1
ATOM 1045 O O . ILE A 1 133 ? 9.465 12.743 -6.042 1.00 85.81 133 ILE A O 1
ATOM 1049 N N . ASP A 1 134 ? 11.318 12.125 -4.905 1.00 80.75 134 ASP A N 1
ATOM 1050 C CA . ASP A 1 134 ? 11.971 13.430 -4.942 1.00 80.75 134 ASP A CA 1
ATOM 1051 C C . ASP A 1 134 ? 12.414 13.792 -6.366 1.00 80.75 134 ASP A C 1
ATOM 1053 O O . ASP A 1 134 ? 12.936 12.954 -7.105 1.00 80.75 134 ASP A O 1
ATOM 1057 N N . LEU A 1 135 ? 12.229 15.063 -6.720 1.00 76.38 135 LEU A N 1
ATOM 1058 C CA . LEU A 1 135 ? 12.612 15.669 -7.990 1.00 76.38 135 LEU A CA 1
ATOM 1059 C C . LEU A 1 135 ? 13.433 16.942 -7.737 1.00 76.38 135 LEU A C 1
ATOM 1061 O O . LEU A 1 135 ? 13.281 17.622 -6.718 1.00 76.38 135 LEU A O 1
ATOM 1065 N N . CYS A 1 136 ? 14.304 17.296 -8.680 1.00 67.81 136 CYS A N 1
ATOM 1066 C CA . CYS A 1 136 ? 15.008 18.576 -8.623 1.00 67.81 136 CYS A CA 1
ATOM 1067 C C . CYS A 1 136 ? 14.059 19.707 -9.048 1.00 67.81 136 CYS A C 1
ATOM 1069 O O . CYS A 1 136 ? 13.617 19.723 -10.191 1.00 67.81 136 CYS A O 1
ATOM 1071 N N . LEU A 1 137 ? 13.744 20.657 -8.163 1.00 60.47 137 LEU A N 1
ATOM 1072 C CA . LEU A 1 137 ? 12.755 21.703 -8.469 1.00 60.47 137 LEU A CA 1
ATOM 1073 C C . LEU A 1 137 ? 13.172 22.589 -9.655 1.00 60.47 137 LEU A C 1
ATOM 1075 O O . LEU A 1 137 ? 12.317 23.000 -10.426 1.00 60.47 137 LEU A O 1
ATOM 1079 N N . GLU A 1 138 ? 14.475 22.830 -9.828 1.00 59.81 138 GLU A N 1
ATOM 1080 C CA . GLU A 1 138 ? 15.026 23.632 -10.935 1.00 59.81 138 GLU A CA 1
ATOM 1081 C C . GLU A 1 138 ? 14.803 22.986 -12.308 1.00 59.81 138 GLU A C 1
ATOM 1083 O O . GLU A 1 138 ? 14.737 23.672 -13.321 1.00 59.81 138 GLU A O 1
ATOM 1088 N N . VAL A 1 139 ? 14.676 21.659 -12.340 1.00 65.31 139 VAL A N 1
ATOM 1089 C CA . VAL A 1 139 ? 14.491 20.874 -13.568 1.00 65.31 139 VAL A CA 1
ATOM 1090 C C . VAL A 1 139 ? 13.017 20.487 -13.771 1.00 65.31 139 VAL A C 1
ATOM 1092 O O . VAL A 1 139 ? 12.604 20.190 -14.889 1.00 65.31 139 VAL A O 1
ATOM 1095 N N . PHE A 1 140 ? 12.224 20.488 -12.695 1.00 68.00 140 PHE A N 1
ATOM 1096 C CA . PHE A 1 140 ? 10.829 20.040 -12.644 1.00 68.00 140 PHE A CA 1
ATOM 1097 C C . PHE A 1 140 ? 9.964 21.083 -11.911 1.00 68.00 140 PHE A C 1
ATOM 1099 O O . PHE A 1 140 ? 9.501 20.858 -10.790 1.00 68.00 140 PHE A O 1
ATOM 1106 N N . ASP A 1 141 ? 9.757 22.234 -12.544 1.00 66.12 141 ASP A N 1
ATOM 1107 C CA . ASP A 1 141 ? 9.045 23.405 -12.009 1.00 66.12 141 ASP A CA 1
ATOM 1108 C C . ASP A 1 141 ? 7.550 23.163 -11.714 1.00 66.12 141 ASP A C 1
ATOM 1110 O O . ASP A 1 141 ? 6.976 23.763 -10.794 1.00 66.12 141 ASP A O 1
ATOM 1114 N N . TRP A 1 142 ? 6.930 22.239 -12.446 1.00 76.00 142 TRP A N 1
ATOM 1115 C CA . TRP A 1 142 ? 5.550 21.791 -12.250 1.00 76.00 142 TRP A CA 1
ATOM 1116 C C . TRP A 1 142 ? 5.371 20.915 -10.996 1.00 76.00 142 TRP A C 1
ATOM 1118 O O . TRP A 1 142 ? 4.310 20.921 -10.377 1.00 76.00 142 TRP A O 1
ATOM 1128 N N . ALA A 1 143 ? 6.405 20.191 -10.555 1.00 72.56 143 ALA A N 1
ATOM 1129 C CA . ALA A 1 143 ? 6.294 19.182 -9.500 1.00 72.56 143 ALA A CA 1
ATOM 1130 C C . ALA A 1 143 ? 6.523 19.759 -8.093 1.00 72.56 143 ALA A C 1
ATOM 1132 O O . ALA A 1 143 ? 7.407 19.316 -7.362 1.00 72.56 143 ALA A O 1
ATOM 1133 N N . LYS A 1 144 ? 5.759 20.773 -7.684 1.00 71.75 144 LYS A N 1
ATOM 1134 C CA . LYS A 1 144 ? 6.013 21.509 -6.430 1.00 71.75 144 LYS A CA 1
ATOM 1135 C C . LYS A 1 144 ? 5.758 20.634 -5.191 1.00 71.75 144 LYS A C 1
ATOM 1137 O O . LYS A 1 144 ? 4.713 20.000 -5.072 1.00 71.75 144 LYS A O 1
ATOM 1142 N N . TYR A 1 145 ? 6.679 20.646 -4.217 1.00 70.25 145 TYR A N 1
ATOM 1143 C CA . TYR A 1 145 ? 6.498 20.003 -2.901 1.00 70.25 145 TYR A CA 1
ATOM 1144 C C . TYR A 1 145 ? 6.820 20.944 -1.734 1.00 70.25 145 TYR A C 1
ATOM 1146 O O . TYR A 1 145 ? 5.946 21.263 -0.927 1.00 70.25 145 TYR A O 1
ATOM 1154 N N . ARG A 1 146 ? 8.061 21.437 -1.661 1.00 69.00 146 ARG A N 1
ATOM 1155 C CA . ARG A 1 146 ? 8.520 22.453 -0.694 1.00 69.00 146 ARG A CA 1
ATOM 1156 C C . ARG A 1 146 ? 9.217 23.596 -1.436 1.00 69.00 146 ARG A C 1
ATOM 1158 O O . ARG A 1 146 ? 9.499 23.459 -2.619 1.00 69.00 146 ARG A O 1
ATOM 1165 N N . ARG A 1 147 ? 9.536 24.700 -0.742 1.00 62.81 147 ARG A N 1
ATOM 1166 C CA . ARG A 1 147 ? 10.156 25.906 -1.342 1.00 62.81 147 ARG A CA 1
ATOM 1167 C C . ARG A 1 147 ? 11.350 25.608 -2.263 1.00 62.81 147 ARG A C 1
ATOM 1169 O O . ARG A 1 147 ? 11.482 26.262 -3.281 1.00 62.81 147 ARG A O 1
ATOM 1176 N N . THR A 1 148 ? 12.183 24.627 -1.914 1.00 60.75 148 THR A N 1
ATOM 1177 C CA . THR A 1 148 ? 13.417 24.281 -2.643 1.00 60.75 148 THR A CA 1
ATOM 1178 C C . THR A 1 148 ? 13.416 22.871 -3.238 1.00 60.75 148 THR A C 1
ATOM 1180 O O . THR A 1 148 ? 14.418 22.444 -3.803 1.00 60.75 148 THR A O 1
ATOM 1183 N N . LYS A 1 149 ? 12.329 22.102 -3.084 1.00 70.75 149 LYS A N 1
ATOM 1184 C CA . LYS A 1 149 ? 12.278 20.692 -3.504 1.00 70.75 149 LYS A CA 1
ATOM 1185 C C . LYS A 1 149 ? 11.025 20.408 -4.311 1.00 70.75 149 LYS A C 1
ATOM 1187 O O . LYS A 1 149 ? 9.915 20.694 -3.850 1.00 70.75 149 LYS A O 1
ATOM 1192 N N . GLY A 1 150 ? 11.224 19.802 -5.475 1.00 80.88 150 GLY A N 1
ATOM 1193 C CA . GLY A 1 150 ? 10.154 19.220 -6.255 1.00 80.88 150 GLY A CA 1
ATOM 1194 C C . GLY A 1 150 ? 9.912 17.787 -5.802 1.00 80.88 150 GLY A C 1
ATOM 1195 O O . GLY A 1 150 ? 10.828 17.114 -5.332 1.00 80.88 150 GLY A O 1
ATOM 1196 N N . ALA A 1 151 ? 8.680 17.311 -5.895 1.00 86.50 151 ALA A N 1
ATOM 1197 C CA . ALA A 1 151 ? 8.381 15.899 -5.743 1.00 86.50 151 ALA A CA 1
ATOM 1198 C C . ALA A 1 151 ? 7.034 15.570 -6.373 1.00 86.50 151 ALA A C 1
ATOM 1200 O O . ALA A 1 151 ? 6.112 16.389 -6.387 1.00 86.50 151 ALA A O 1
ATOM 1201 N N . ILE A 1 152 ? 6.909 14.322 -6.802 1.00 90.12 152 ILE A N 1
ATOM 1202 C CA . ILE A 1 152 ? 5.614 13.697 -7.051 1.00 90.12 152 ILE A CA 1
ATOM 1203 C C . ILE A 1 152 ? 5.319 12.695 -5.945 1.00 90.12 152 ILE A C 1
ATOM 1205 O O . ILE A 1 152 ? 6.217 12.192 -5.261 1.00 90.12 152 ILE A O 1
ATOM 1209 N N . LYS A 1 153 ? 4.042 12.384 -5.787 1.00 91.31 153 LYS A N 1
ATOM 1210 C CA . LYS A 1 153 ? 3.570 11.386 -4.848 1.00 91.31 153 LYS A CA 1
ATOM 1211 C C . LYS A 1 153 ? 2.829 10.294 -5.602 1.00 91.31 153 LYS A C 1
ATOM 1213 O O . LYS A 1 153 ? 1.950 10.573 -6.409 1.00 91.31 153 LYS A O 1
ATOM 1218 N N . LEU A 1 154 ? 3.212 9.054 -5.337 1.00 92.94 154 LEU A N 1
ATOM 1219 C CA . LEU A 1 154 ? 2.548 7.870 -5.852 1.00 92.94 154 LEU A CA 1
ATOM 1220 C C . LEU A 1 154 ? 1.723 7.256 -4.722 1.00 92.94 154 LEU A C 1
ATOM 1222 O O . LEU A 1 154 ? 2.285 6.752 -3.751 1.00 92.94 154 LEU A O 1
ATOM 1226 N N . HIS A 1 155 ? 0.405 7.303 -4.860 1.00 94.50 155 HIS A N 1
ATOM 1227 C CA . HIS A 1 155 ? -0.547 6.642 -3.973 1.00 94.50 155 HIS A CA 1
ATOM 1228 C C . HIS A 1 155 ? -0.833 5.257 -4.529 1.00 94.50 155 HIS A C 1
ATOM 1230 O O . HIS A 1 155 ? -1.118 5.131 -5.719 1.00 94.50 155 HIS A O 1
ATOM 1236 N N . LEU A 1 156 ? -0.736 4.230 -3.690 1.00 94.00 156 LEU A N 1
ATOM 1237 C CA . LEU A 1 156 ? -1.037 2.856 -4.071 1.00 94.00 156 LEU A CA 1
ATOM 1238 C C . LEU A 1 156 ? -2.027 2.239 -3.097 1.00 94.00 156 LEU A C 1
ATOM 1240 O O . LEU A 1 156 ? -2.001 2.485 -1.891 1.00 94.00 156 LEU A O 1
ATOM 1244 N N . GLN A 1 157 ? -2.843 1.352 -3.644 1.00 94.31 157 GLN A N 1
ATOM 1245 C CA . GLN A 1 157 ? -3.622 0.401 -2.878 1.00 94.31 157 GLN A CA 1
ATOM 1246 C C . GLN A 1 157 ? -3.118 -0.998 -3.221 1.00 94.31 157 GLN A C 1
ATOM 1248 O O . GLN A 1 157 ? -3.017 -1.340 -4.399 1.00 94.31 157 GLN A O 1
ATOM 1253 N N . LEU A 1 158 ? -2.801 -1.807 -2.213 1.00 93.44 158 LEU A N 1
ATOM 1254 C CA . LEU A 1 158 ? -2.496 -3.224 -2.386 1.00 93.44 158 LEU A CA 1
ATOM 1255 C C . LEU A 1 158 ? -3.660 -4.088 -1.916 1.00 93.44 158 LEU A C 1
ATOM 1257 O O . LEU A 1 158 ? -4.345 -3.769 -0.943 1.00 93.44 158 LEU A O 1
ATOM 1261 N N . GLN A 1 159 ? -3.823 -5.225 -2.577 1.00 90.12 159 GLN A N 1
ATOM 1262 C CA . GLN A 1 159 ? -4.704 -6.300 -2.140 1.00 90.12 159 GLN A CA 1
ATOM 1263 C C . GLN A 1 159 ? -3.925 -7.381 -1.384 1.00 90.12 159 GLN A C 1
ATOM 1265 O O . GLN A 1 159 ? -2.717 -7.547 -1.571 1.00 90.12 159 GLN A O 1
ATOM 1270 N N . ASP A 1 160 ? -4.609 -8.154 -0.548 1.00 84.44 160 ASP A N 1
ATOM 1271 C CA . ASP A 1 160 ? -3.992 -9.235 0.218 1.00 84.44 160 ASP A CA 1
ATOM 1272 C C . ASP A 1 160 ? -3.631 -10.464 -0.623 1.00 84.44 160 ASP A C 1
ATOM 1274 O O . ASP A 1 160 ? -2.611 -11.102 -0.360 1.00 84.44 160 ASP A O 1
ATOM 1278 N N . CYS A 1 161 ? -4.399 -10.767 -1.670 1.00 81.31 161 CYS A N 1
ATOM 1279 C CA . CYS A 1 161 ? -4.077 -11.843 -2.608 1.00 81.31 161 CYS A CA 1
ATOM 1280 C C . CYS A 1 161 ? -2.834 -11.487 -3.446 1.00 81.31 161 CYS A C 1
ATOM 1282 O O . CYS A 1 161 ? -2.907 -10.708 -4.401 1.00 81.31 161 CYS A O 1
ATOM 1284 N N . GLY A 1 162 ? -1.679 -12.050 -3.074 1.00 76.38 162 GLY A N 1
ATOM 1285 C CA . GLY A 1 162 ? -0.411 -11.902 -3.801 1.00 76.38 162 GLY A CA 1
ATOM 1286 C C . GLY A 1 162 ? 0.340 -10.582 -3.572 1.00 76.38 162 GLY A C 1
ATOM 1287 O O . GLY A 1 162 ? 1.350 -10.346 -4.240 1.00 76.38 162 GLY A O 1
ATOM 1288 N N . CYS A 1 163 ? -0.116 -9.728 -2.644 1.00 83.56 163 CYS A N 1
ATOM 1289 C CA . CYS A 1 163 ? 0.416 -8.369 -2.437 1.00 83.56 163 CYS A CA 1
ATOM 1290 C C . CYS A 1 163 ? 0.513 -7.572 -3.753 1.00 83.56 163 CYS A C 1
ATOM 1292 O O . CYS A 1 163 ? 1.522 -6.910 -4.016 1.00 83.56 163 CYS A O 1
ATOM 1294 N N . LEU A 1 164 ? -0.500 -7.701 -4.612 1.00 88.25 164 LEU A N 1
ATOM 1295 C CA . LEU A 1 164 ? -0.558 -6.998 -5.890 1.00 88.25 164 LEU A CA 1
ATOM 1296 C C . LEU A 1 164 ? -1.127 -5.588 -5.700 1.00 88.25 164 LEU A C 1
ATOM 1298 O O . LEU A 1 164 ? -2.016 -5.407 -4.862 1.00 88.25 164 LEU A O 1
ATOM 1302 N N . PRO A 1 165 ? -0.652 -4.589 -6.465 1.00 90.00 165 PRO A N 1
ATOM 1303 C CA . PRO A 1 165 ? -1.353 -3.314 -6.540 1.00 90.00 165 PRO A CA 1
ATOM 1304 C C . PRO A 1 165 ? -2.755 -3.557 -7.089 1.00 90.00 165 PRO A C 1
ATOM 1306 O O . PRO A 1 165 ?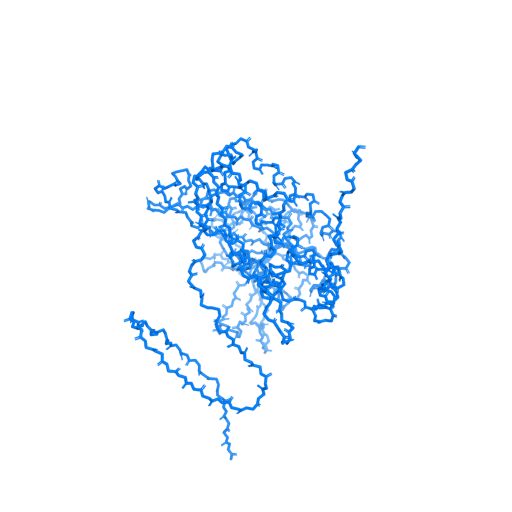 -2.914 -4.429 -7.920 1.00 90.00 165 PRO A O 1
ATOM 1309 N N . CYS A 1 166 ? -3.767 -2.838 -6.623 1.00 88.06 166 CYS A N 1
ATOM 1310 C CA . CYS A 1 166 ? -5.113 -2.860 -7.203 1.00 88.06 166 CYS A CA 1
ATOM 1311 C C . CYS A 1 166 ? -5.562 -1.481 -7.690 1.00 88.06 166 CYS A C 1
ATOM 1313 O O . CYS A 1 166 ? -6.499 -1.383 -8.471 1.00 88.06 166 CYS A O 1
ATOM 1315 N N . TRP A 1 167 ? -4.877 -0.427 -7.251 1.00 91.25 167 TRP A N 1
ATOM 1316 C CA . TRP A 1 167 ? -5.112 0.940 -7.686 1.00 91.25 167 TRP A CA 1
ATOM 1317 C C . TRP A 1 167 ? -3.833 1.762 -7.515 1.00 91.25 167 TRP A C 1
ATOM 1319 O O . TRP A 1 167 ? -3.029 1.494 -6.613 1.00 91.25 167 TRP A O 1
ATOM 1329 N N . ALA A 1 168 ? -3.641 2.748 -8.390 1.00 92.50 168 ALA A N 1
ATOM 1330 C CA . ALA A 1 168 ? -2.497 3.645 -8.371 1.00 92.50 168 ALA A CA 1
ATOM 1331 C C . ALA A 1 168 ? -2.889 5.047 -8.847 1.00 92.50 168 ALA A C 1
ATOM 1333 O O . ALA A 1 168 ? -3.617 5.190 -9.826 1.00 92.50 168 ALA A O 1
ATOM 1334 N N . LEU A 1 169 ? -2.349 6.078 -8.198 1.00 92.44 169 LEU A N 1
ATOM 1335 C CA . LEU A 1 169 ? -2.522 7.470 -8.607 1.00 92.44 169 LEU A CA 1
ATOM 1336 C C . LEU A 1 169 ? -1.233 8.258 -8.402 1.00 92.44 169 LEU A C 1
ATOM 1338 O O . LEU A 1 169 ? -0.630 8.224 -7.329 1.00 92.44 169 LEU A O 1
ATOM 1342 N N . VAL A 1 170 ? -0.838 9.017 -9.423 1.00 91.69 170 VAL A N 1
ATOM 1343 C CA . VAL A 1 170 ? 0.287 9.952 -9.346 1.00 91.69 170 VAL A CA 1
ATOM 1344 C C . VAL A 1 170 ? -0.255 11.364 -9.161 1.00 91.69 170 VAL A C 1
ATOM 1346 O O . VAL A 1 170 ? -0.979 11.867 -10.017 1.00 91.69 170 VAL A O 1
ATOM 1349 N N . THR A 1 171 ? 0.120 12.012 -8.062 1.00 90.50 171 THR A N 1
ATOM 1350 C CA . THR A 1 171 ? -0.217 13.410 -7.771 1.00 90.50 171 THR A CA 1
ATOM 1351 C C . THR A 1 171 ? 1.042 14.245 -7.569 1.00 90.50 171 THR A C 1
ATOM 1353 O O . THR A 1 171 ? 2.147 13.722 -7.409 1.00 90.50 171 THR A O 1
ATOM 1356 N N . GLU A 1 172 ? 0.876 15.561 -7.492 1.00 86.44 172 GLU A N 1
ATOM 1357 C CA . GLU A 1 172 ? 1.910 16.455 -6.974 1.00 86.44 172 GLU A CA 1
ATOM 1358 C C . GLU A 1 172 ? 2.282 16.105 -5.524 1.00 86.44 172 GLU A C 1
ATOM 1360 O O . GLU A 1 172 ? 1.484 15.540 -4.765 1.00 86.44 172 GLU A O 1
ATOM 1365 N N . GLY A 1 173 ? 3.498 16.471 -5.111 1.00 83.25 173 GLY A N 1
ATOM 1366 C CA . GLY A 1 173 ? 4.004 16.185 -3.770 1.00 83.25 173 GLY A CA 1
ATOM 1367 C C . GLY A 1 173 ? 3.220 16.866 -2.644 1.00 83.25 173 GLY A C 1
ATOM 1368 O O . GLY A 1 173 ? 3.175 16.339 -1.532 1.00 83.25 173 GLY A O 1
ATOM 1369 N N . ARG A 1 174 ? 2.592 18.025 -2.903 1.00 85.38 174 ARG A N 1
ATOM 1370 C CA . ARG A 1 174 ? 1.826 18.789 -1.892 1.00 85.38 174 ARG A CA 1
ATOM 1371 C C . ARG A 1 174 ? 0.480 18.168 -1.537 1.00 85.38 174 ARG A C 1
ATOM 1373 O O . ARG A 1 174 ? -0.079 18.520 -0.500 1.00 85.38 174 ARG A O 1
ATOM 1380 N N . THR A 1 175 ? -0.045 17.271 -2.367 1.00 86.00 175 THR A N 1
ATOM 1381 C CA . THR A 1 175 ? -1.355 16.665 -2.133 1.00 86.00 175 THR A CA 1
ATOM 1382 C C . THR A 1 175 ? -1.343 15.867 -0.832 1.00 86.00 175 THR A C 1
ATOM 1384 O O . THR A 1 175 ? -0.542 14.945 -0.649 1.00 86.00 175 THR A O 1
ATOM 1387 N N . HIS A 1 176 ? -2.233 16.229 0.091 1.00 87.81 176 HIS A N 1
ATOM 1388 C CA . HIS A 1 176 ? -2.399 15.518 1.354 1.00 87.81 176 HIS A CA 1
ATOM 1389 C C . HIS A 1 176 ? -3.025 14.143 1.121 1.00 87.81 176 HIS A C 1
ATOM 1391 O O . HIS A 1 176 ? -4.024 14.027 0.415 1.00 87.81 176 HIS A O 1
ATOM 1397 N N . ASP A 1 177 ? -2.469 13.120 1.767 1.00 90.06 177 ASP A N 1
ATOM 1398 C CA . ASP A 1 177 ? -2.863 11.719 1.569 1.00 90.06 177 ASP A CA 1
ATOM 1399 C C . ASP A 1 177 ? -4.331 11.464 1.925 1.00 90.06 177 ASP A C 1
ATOM 1401 O O . ASP A 1 177 ? -5.046 10.751 1.224 1.00 90.06 177 ASP A O 1
ATOM 1405 N N . VAL A 1 178 ? -4.816 12.153 2.960 1.00 91.12 178 VAL A N 1
ATOM 1406 C CA . VAL A 1 178 ? -6.216 12.103 3.387 1.00 91.12 178 VAL A CA 1
ATOM 1407 C C . VAL A 1 178 ? -7.193 12.540 2.291 1.00 91.12 178 VAL A C 1
ATOM 1409 O O . VAL A 1 178 ? -8.245 11.930 2.151 1.00 91.12 178 VAL A O 1
ATOM 1412 N N . ARG A 1 179 ? -6.839 13.535 1.460 1.00 91.44 179 ARG A N 1
ATOM 1413 C CA . ARG A 1 179 ? -7.718 14.005 0.373 1.00 91.44 179 ARG A CA 1
ATOM 1414 C C . ARG A 1 179 ? -7.889 12.950 -0.710 1.00 91.44 179 ARG A C 1
ATOM 1416 O O . ARG A 1 179 ? -8.956 12.842 -1.297 1.00 91.44 179 ARG A O 1
ATOM 1423 N N . VAL A 1 180 ? -6.834 12.181 -0.966 1.00 90.81 180 VAL A N 1
ATOM 1424 C CA . VAL A 1 180 ? -6.881 11.079 -1.927 1.00 90.81 180 VAL A CA 1
ATOM 1425 C C . VAL A 1 180 ? -7.745 9.948 -1.379 1.00 90.81 180 VAL A C 1
ATOM 1427 O O . VAL A 1 180 ? -8.624 9.470 -2.084 1.00 90.81 180 VAL A O 1
ATOM 1430 N N . ALA A 1 181 ? -7.566 9.579 -0.107 1.00 90.81 181 ALA A N 1
ATOM 1431 C CA . ALA A 1 181 ? -8.385 8.543 0.521 1.00 90.81 181 ALA A CA 1
ATOM 1432 C C . ALA A 1 181 ? -9.873 8.912 0.622 1.00 90.81 181 ALA A C 1
ATOM 1434 O O . ALA A 1 181 ? -10.719 8.036 0.476 1.00 90.81 181 ALA A O 1
ATOM 1435 N N . GLN A 1 182 ? -10.204 10.195 0.801 1.00 91.88 182 GLN A N 1
ATOM 1436 C CA . GLN A 1 182 ? -11.592 10.666 0.830 1.00 91.88 182 GLN A CA 1
ATOM 1437 C C . GLN A 1 182 ? -12.359 10.390 -0.469 1.00 91.88 182 GLN A C 1
ATOM 1439 O O . GLN A 1 182 ? -13.574 10.208 -0.400 1.00 91.88 182 GLN A O 1
ATOM 1444 N N . GLY A 1 183 ? -11.662 10.353 -1.610 1.00 90.62 183 GLY A N 1
ATOM 1445 C CA . GLY A 1 183 ? -12.236 10.048 -2.923 1.00 90.62 183 GLY A CA 1
ATOM 1446 C C . GLY A 1 183 ? -12.299 8.557 -3.262 1.00 90.62 183 GLY A C 1
ATOM 1447 O O . GLY A 1 183 ? -12.712 8.220 -4.367 1.00 90.62 183 GLY A O 1
ATOM 1448 N N . LEU A 1 184 ? -11.870 7.667 -2.360 1.00 92.00 184 LEU A N 1
ATOM 1449 C CA . LEU A 1 184 ? -11.942 6.223 -2.570 1.00 92.00 184 LEU A CA 1
ATOM 1450 C C . LEU A 1 184 ? -13.259 5.658 -2.029 1.00 92.00 184 LEU A C 1
ATOM 1452 O O . LEU A 1 184 ? -13.658 5.939 -0.895 1.00 92.00 184 LEU A O 1
ATOM 1456 N N . SER A 1 185 ? -13.872 4.795 -2.832 1.00 91.88 185 SER A N 1
ATOM 1457 C CA . SER A 1 185 ? -15.043 3.993 -2.475 1.00 91.88 185 SER A CA 1
ATOM 1458 C C . SER A 1 185 ? -14.660 2.517 -2.454 1.00 91.88 185 SER A C 1
ATOM 1460 O O . SER A 1 185 ? -13.810 2.076 -3.233 1.00 91.88 185 SER A O 1
ATOM 1462 N N . PHE A 1 186 ? -15.276 1.750 -1.558 1.00 94.75 186 PHE A N 1
ATOM 1463 C CA . PHE A 1 186 ? -15.014 0.321 -1.405 1.00 94.75 186 PHE A CA 1
ATOM 1464 C C . PHE A 1 186 ? -16.319 -0.455 -1.314 1.00 94.75 186 PHE A C 1
ATOM 1466 O O . PHE A 1 186 ? -17.319 0.064 -0.825 1.00 94.75 186 PHE A O 1
ATOM 1473 N N . ASP A 1 187 ? -16.279 -1.719 -1.726 1.00 94.38 187 ASP A N 1
ATOM 1474 C CA . ASP A 1 187 ? -17.419 -2.612 -1.561 1.00 94.38 187 ASP A CA 1
ATOM 1475 C C . ASP A 1 187 ? -17.678 -2.889 -0.068 1.00 94.38 187 ASP A C 1
ATOM 1477 O O . ASP A 1 187 ? -16.709 -3.067 0.696 1.00 94.38 187 ASP A O 1
ATOM 1481 N N . PRO A 1 188 ? -18.953 -2.992 0.353 1.00 95.69 188 PRO A N 1
ATOM 1482 C CA . PRO A 1 188 ? -19.314 -3.330 1.724 1.00 95.69 188 PRO A CA 1
ATOM 1483 C C . PRO A 1 188 ? -18.604 -4.594 2.218 1.00 95.69 188 PRO A C 1
ATOM 1485 O O . PRO A 1 188 ? -18.448 -5.588 1.507 1.00 95.69 188 PRO A O 1
ATOM 1488 N N . GLY A 1 189 ? -18.146 -4.561 3.465 1.00 95.56 189 GLY A N 1
ATOM 1489 C CA . GLY A 1 189 ? -17.386 -5.638 4.088 1.00 95.56 189 GLY A CA 1
ATOM 1490 C C . GLY A 1 189 ? -15.881 -5.609 3.811 1.00 95.56 189 GLY A C 1
ATOM 1491 O O . GLY A 1 189 ? -15.160 -6.413 4.408 1.00 95.56 189 GLY A O 1
ATOM 1492 N N . THR A 1 190 ? -15.377 -4.700 2.971 1.00 96.44 190 THR A N 1
ATOM 1493 C CA . THR A 1 190 ? -13.932 -4.490 2.780 1.00 96.44 190 THR A CA 1
ATOM 1494 C C . THR A 1 190 ? -13.282 -3.970 4.063 1.00 96.44 190 THR A C 1
ATOM 1496 O O . THR A 1 190 ? -13.819 -3.085 4.719 1.00 96.44 190 THR A O 1
ATOM 1499 N N . ILE A 1 191 ? -12.107 -4.496 4.421 1.00 96.94 191 ILE A N 1
ATOM 1500 C CA . ILE A 1 191 ? -11.261 -3.982 5.504 1.00 96.94 191 ILE A CA 1
ATOM 1501 C C . ILE A 1 191 ? -10.137 -3.148 4.890 1.00 96.94 191 ILE A C 1
ATOM 1503 O O . ILE A 1 191 ? -9.325 -3.660 4.120 1.00 96.94 191 ILE A O 1
ATOM 1507 N N . VAL A 1 192 ? -10.057 -1.875 5.262 1.00 96.88 192 VAL A N 1
ATOM 1508 C CA . VAL A 1 192 ? -9.056 -0.925 4.775 1.00 96.88 192 VAL A CA 1
ATOM 1509 C C . VAL A 1 192 ? -8.021 -0.646 5.860 1.00 96.88 192 VAL A C 1
ATOM 1511 O O . VAL A 1 192 ? -8.349 -0.197 6.956 1.00 96.88 192 VAL A O 1
ATOM 1514 N N . VAL A 1 193 ? -6.749 -0.887 5.567 1.00 96.44 193 VAL A N 1
ATOM 1515 C CA . VAL A 1 193 ? -5.630 -0.649 6.484 1.00 96.44 193 VAL A CA 1
ATOM 1516 C C . VAL A 1 193 ? -4.831 0.542 5.999 1.00 96.44 193 VAL A C 1
ATOM 1518 O O . VAL A 1 193 ? -4.360 0.552 4.863 1.00 96.44 193 VAL A O 1
ATOM 1521 N N . MET A 1 194 ? -4.644 1.525 6.872 1.00 95.19 194 MET A N 1
ATOM 1522 C CA . MET A 1 194 ? -3.964 2.775 6.532 1.00 95.19 194 MET A CA 1
ATOM 1523 C C . MET A 1 194 ? -3.151 3.313 7.705 1.00 95.19 194 MET A C 1
ATOM 1525 O O . MET A 1 194 ? -3.427 3.011 8.870 1.00 95.19 194 MET A O 1
ATOM 1529 N N . ASP A 1 195 ? -2.158 4.146 7.405 1.00 92.88 195 ASP A N 1
ATOM 1530 C CA . ASP A 1 195 ? -1.410 4.863 8.438 1.00 92.88 195 ASP A CA 1
ATOM 1531 C C . ASP A 1 195 ? -2.248 5.992 9.075 1.00 92.88 195 ASP A C 1
ATOM 1533 O O . ASP A 1 195 ? -3.262 6.447 8.544 1.00 92.88 195 ASP A O 1
ATOM 1537 N N . ARG A 1 196 ? -1.794 6.487 10.225 1.00 91.25 196 ARG A N 1
ATOM 1538 C CA . ARG A 1 196 ? -2.378 7.594 10.994 1.00 91.25 196 ARG A CA 1
ATOM 1539 C C . ARG A 1 196 ? -2.501 8.903 10.202 1.00 91.25 196 ARG A C 1
ATOM 1541 O O . ARG A 1 196 ? -3.294 9.775 10.560 1.00 91.25 196 ARG A O 1
ATOM 1548 N N . ALA A 1 197 ? -1.696 9.089 9.155 1.00 89.31 197 ALA A N 1
ATOM 1549 C CA . ALA A 1 197 ? -1.774 10.271 8.294 1.00 89.31 197 ALA A CA 1
ATOM 1550 C C . ALA A 1 197 ? -3.121 10.378 7.551 1.00 89.31 197 ALA A C 1
ATOM 1552 O O . ALA A 1 197 ? -3.551 11.483 7.226 1.00 89.31 197 ALA A O 1
ATOM 1553 N N . TYR A 1 198 ? -3.812 9.251 7.360 1.00 92.12 198 TYR A N 1
ATOM 1554 C CA . TYR A 1 198 ? -5.094 9.156 6.660 1.00 92.12 198 TYR A CA 1
ATOM 1555 C C . TYR A 1 198 ? -6.315 9.374 7.568 1.00 92.12 198 TYR A C 1
ATOM 1557 O O . TYR A 1 198 ? -7.446 9.233 7.117 1.00 92.12 198 TYR A O 1
ATOM 1565 N N . THR A 1 199 ? -6.125 9.702 8.852 1.00 91.62 199 THR A N 1
ATOM 1566 C CA . THR A 1 199 ? -7.246 9.882 9.785 1.00 91.62 199 THR A CA 1
ATOM 1567 C C . THR A 1 199 ? -8.089 11.110 9.437 1.00 91.62 199 THR A C 1
ATOM 1569 O O . THR A 1 199 ? -7.654 12.242 9.683 1.00 91.62 199 THR A O 1
ATOM 1572 N N . ASP A 1 200 ? -9.316 10.851 8.987 1.00 92.81 200 ASP A N 1
ATOM 1573 C CA . ASP A 1 200 ? -10.424 11.796 8.850 1.00 92.81 200 ASP A CA 1
ATOM 1574 C C . ASP A 1 200 ? -11.702 11.157 9.404 1.00 92.81 200 ASP A C 1
ATOM 1576 O O . ASP A 1 200 ? -12.149 10.114 8.929 1.00 92.81 200 ASP A O 1
ATOM 1580 N N . TYR A 1 201 ? -12.279 11.755 10.445 1.00 92.38 201 TYR A N 1
ATOM 1581 C CA . TYR A 1 201 ? -13.406 11.143 11.150 1.00 92.38 201 TYR A CA 1
ATOM 1582 C C . TYR A 1 201 ? -14.722 11.247 10.370 1.00 92.38 201 TYR A C 1
ATOM 1584 O O . TYR A 1 201 ? -15.576 10.381 10.527 1.00 92.38 201 TYR A O 1
ATOM 1592 N N . GLY A 1 202 ? -14.877 12.251 9.497 1.00 92.62 202 GLY A N 1
ATOM 1593 C CA . GLY A 1 202 ? -16.015 12.319 8.574 1.00 92.62 202 GLY A CA 1
ATOM 1594 C C . GLY A 1 202 ? -15.992 11.175 7.558 1.00 92.62 202 GLY A C 1
ATOM 1595 O O . GLY A 1 202 ? -16.998 10.498 7.362 1.00 92.62 202 GLY A O 1
ATOM 1596 N N . MET A 1 203 ? -14.824 10.897 6.970 1.00 93.44 203 MET A N 1
ATOM 1597 C CA . MET A 1 203 ? -14.604 9.723 6.121 1.00 93.44 203 MET A CA 1
ATOM 1598 C C . MET A 1 203 ? -14.877 8.410 6.862 1.00 93.44 203 MET A C 1
ATOM 1600 O O . MET A 1 203 ? -15.529 7.535 6.303 1.00 93.44 203 MET A O 1
ATOM 1604 N N . PHE A 1 204 ? -14.441 8.276 8.118 1.00 94.38 204 PHE A N 1
ATOM 1605 C CA . PHE A 1 204 ? -14.714 7.070 8.908 1.00 94.38 204 PHE A CA 1
ATOM 1606 C C . PHE A 1 204 ? -16.205 6.854 9.171 1.00 94.38 204 PHE A C 1
ATOM 1608 O O . PHE A 1 204 ? -16.660 5.721 9.062 1.00 94.38 204 PHE A O 1
ATOM 1615 N N . GLY A 1 205 ? -16.964 7.912 9.469 1.00 93.94 205 GLY A N 1
ATOM 1616 C CA . GLY A 1 205 ? -18.417 7.808 9.627 1.00 93.94 205 GLY A CA 1
ATOM 1617 C C . GLY A 1 205 ? -19.120 7.391 8.337 1.00 93.94 205 GLY A C 1
ATOM 1618 O O . GLY A 1 205 ? -20.014 6.551 8.366 1.00 93.94 205 GLY A O 1
ATOM 1619 N N . ARG A 1 206 ? -18.664 7.913 7.192 1.00 94.44 206 ARG A N 1
ATOM 1620 C CA . ARG A 1 206 ? -19.185 7.523 5.877 1.00 94.44 206 ARG A CA 1
ATOM 1621 C C . ARG A 1 206 ? -18.912 6.052 5.564 1.00 94.44 206 ARG A C 1
ATOM 1623 O O . ARG A 1 206 ? -19.833 5.329 5.214 1.00 94.44 206 ARG A O 1
ATOM 1630 N N . TRP A 1 207 ? -17.672 5.600 5.745 1.00 95.25 207 TRP A N 1
ATOM 1631 C CA . TRP A 1 207 ? -17.311 4.196 5.541 1.00 95.25 207 TRP A CA 1
ATOM 1632 C C . TRP A 1 207 ? -18.057 3.261 6.490 1.00 95.25 207 TRP A C 1
ATOM 1634 O O . TRP A 1 207 ? -18.486 2.198 6.059 1.00 95.25 207 TRP A O 1
ATOM 1644 N N . ASP A 1 208 ? -18.267 3.656 7.748 1.00 95.06 208 ASP A N 1
ATOM 1645 C CA . ASP A 1 208 ? -19.081 2.874 8.682 1.00 95.06 208 ASP A CA 1
ATOM 1646 C C . ASP A 1 208 ? -20.527 2.717 8.180 1.00 95.06 208 ASP A C 1
ATOM 1648 O O . ASP A 1 208 ? -21.047 1.602 8.158 1.00 95.06 208 ASP A O 1
ATOM 1652 N N . ALA A 1 209 ? -21.136 3.800 7.682 1.00 94.12 209 ALA A N 1
ATOM 1653 C CA . ALA A 1 209 ? -22.477 3.777 7.091 1.00 94.12 209 ALA A CA 1
ATOM 1654 C C . ALA A 1 209 ? -22.557 2.941 5.796 1.00 94.12 209 ALA A C 1
ATOM 1656 O O . ALA A 1 209 ? -23.568 2.292 5.543 1.00 94.12 209 ALA A O 1
ATOM 1657 N N . GLU A 1 210 ? -21.487 2.915 5.000 1.00 95.12 210 GLU A N 1
ATOM 1658 C CA . GLU A 1 210 ? -21.350 2.087 3.790 1.00 95.12 210 GLU A CA 1
ATOM 1659 C C . GLU A 1 210 ? -21.007 0.612 4.103 1.00 95.12 210 GLU A C 1
ATOM 1661 O O . GLU A 1 210 ? -20.877 -0.212 3.197 1.00 95.12 210 GLU A O 1
ATOM 1666 N N . GLY A 1 211 ? -20.842 0.244 5.380 1.00 95.25 211 GLY A N 1
ATOM 1667 C CA . GLY A 1 211 ? -20.461 -1.109 5.792 1.00 95.25 211 GLY A CA 1
ATOM 1668 C C . GLY A 1 211 ? -18.997 -1.459 5.499 1.00 95.25 211 GLY A C 1
ATOM 1669 O O . GLY A 1 211 ? -18.636 -2.636 5.441 1.00 95.25 211 GLY A O 1
ATOM 1670 N N . VAL A 1 212 ? -18.142 -0.457 5.299 1.00 97.12 212 VAL A N 1
ATOM 1671 C CA . VAL A 1 212 ? -16.699 -0.594 5.091 1.00 97.12 212 VAL A CA 1
ATOM 1672 C C . VAL A 1 212 ? -15.979 -0.527 6.436 1.00 97.12 212 VAL A C 1
ATOM 1674 O O . VAL A 1 212 ? -16.191 0.358 7.266 1.00 97.12 212 VAL A O 1
ATOM 1677 N N . PHE A 1 213 ? -15.071 -1.472 6.655 1.00 97.19 213 PHE A N 1
ATOM 1678 C CA . PHE A 1 213 ? -14.270 -1.539 7.865 1.00 97.19 213 PHE A CA 1
ATOM 1679 C C . PHE A 1 213 ? -12.914 -0.870 7.668 1.00 97.19 213 PHE A C 1
ATOM 1681 O O . PHE A 1 213 ? -12.314 -0.971 6.601 1.00 97.19 213 PHE A O 1
ATOM 1688 N N . PHE A 1 214 ? -12.361 -0.265 8.715 1.00 96.88 214 PHE A N 1
ATOM 1689 C CA . PHE A 1 214 ? -11.011 0.294 8.679 1.00 96.88 214 PHE A CA 1
ATOM 1690 C C . PHE A 1 214 ? -10.167 -0.113 9.884 1.00 96.88 214 PHE A C 1
ATOM 1692 O O . PHE A 1 214 ? -10.683 -0.381 10.966 1.00 96.88 214 PHE A O 1
ATOM 1699 N N . VAL A 1 215 ? -8.847 -0.127 9.708 1.00 97.44 215 VAL A N 1
ATOM 1700 C CA . VAL A 1 215 ? -7.854 -0.289 10.773 1.00 97.44 215 VAL A CA 1
ATOM 1701 C C . VAL A 1 215 ? -6.770 0.767 10.582 1.00 97.44 215 VAL A C 1
ATOM 1703 O O . VAL A 1 215 ? -6.063 0.779 9.574 1.00 97.44 215 VAL A O 1
ATOM 1706 N N . THR A 1 216 ? -6.616 1.650 11.564 1.00 96.75 216 THR A N 1
ATOM 1707 C CA . THR A 1 216 ? -5.584 2.695 11.561 1.00 96.75 216 THR A CA 1
ATOM 1708 C C . THR A 1 216 ? -4.955 2.844 12.940 1.00 96.75 216 THR A C 1
ATOM 1710 O O . THR A 1 216 ? -5.466 2.326 13.932 1.00 96.75 216 THR A O 1
ATOM 1713 N N . ARG A 1 217 ? -3.842 3.569 13.032 1.00 95.50 217 ARG A N 1
ATOM 1714 C CA . ARG A 1 217 ? -3.250 3.942 14.317 1.00 95.50 217 ARG A CA 1
ATOM 1715 C C . ARG A 1 217 ? -3.931 5.194 14.862 1.00 95.50 217 ARG A C 1
ATOM 1717 O O . ARG A 1 217 ? -4.078 6.190 14.157 1.00 95.50 217 ARG A O 1
ATOM 1724 N N . MET A 1 218 ? -4.289 5.165 16.141 1.00 94.81 218 MET A N 1
ATOM 1725 C CA . MET A 1 218 ? -4.948 6.283 16.811 1.00 94.81 218 MET A CA 1
ATOM 1726 C C . MET A 1 218 ? -4.001 7.488 16.959 1.00 94.81 218 MET A C 1
ATOM 1728 O O . MET A 1 218 ? -2.803 7.342 17.232 1.00 94.81 218 MET A O 1
ATOM 1732 N N . LYS A 1 219 ? -4.531 8.703 16.776 1.00 91.81 219 LYS A N 1
ATOM 1733 C CA . LYS A 1 219 ? -3.809 9.951 17.070 1.00 91.81 219 LYS A CA 1
ATOM 1734 C C . LYS A 1 219 ? -3.746 10.181 18.582 1.00 91.81 219 LYS A C 1
ATOM 1736 O O . LYS A 1 219 ? -4.723 9.947 19.280 1.00 91.81 219 LYS A O 1
ATOM 1741 N N . ALA A 1 220 ? -2.604 10.660 19.079 1.00 89.00 220 ALA A N 1
ATOM 1742 C CA . ALA A 1 220 ? -2.382 10.855 20.516 1.00 89.00 220 ALA A CA 1
ATOM 1743 C C . ALA A 1 220 ? -3.308 11.923 21.127 1.00 89.00 220 ALA A C 1
ATOM 1745 O O . ALA A 1 220 ? -3.686 11.819 22.283 1.00 89.00 220 ALA A O 1
ATOM 1746 N N . ASN A 1 221 ? -3.701 12.920 20.333 1.00 89.50 221 ASN A N 1
ATOM 1747 C CA . ASN A 1 221 ? -4.604 14.000 20.727 1.00 89.50 221 ASN A CA 1
ATOM 1748 C C . ASN A 1 221 ? -6.084 13.707 20.413 1.00 89.50 221 ASN A C 1
ATOM 1750 O O . ASN A 1 221 ? -6.896 14.631 20.394 1.00 89.50 221 ASN A O 1
ATOM 1754 N N . ALA A 1 222 ? -6.440 12.461 20.085 1.00 90.06 222 ALA A N 1
ATOM 1755 C CA . ALA A 1 222 ? -7.832 12.096 19.856 1.00 90.06 222 ALA A CA 1
ATOM 1756 C C . ALA A 1 222 ? -8.616 12.185 21.174 1.00 90.06 222 ALA A C 1
ATOM 1758 O O . ALA A 1 222 ? -8.213 11.595 22.173 1.00 90.06 222 ALA A O 1
ATOM 1759 N N . GLN A 1 223 ? -9.732 12.913 21.159 1.00 92.56 223 GLN A N 1
ATOM 1760 C CA . GLN A 1 223 ? -10.643 13.057 22.296 1.00 92.56 223 GLN A CA 1
ATOM 1761 C C . GLN A 1 223 ? -11.770 12.031 22.178 1.00 92.56 223 GLN A C 1
ATOM 1763 O O . GLN A 1 223 ? -12.404 11.924 21.121 1.00 92.56 223 GLN A O 1
ATOM 1768 N N . TYR A 1 224 ? -11.990 11.263 23.240 1.00 94.56 224 TYR A N 1
ATOM 1769 C CA . TYR A 1 224 ? -12.963 10.180 23.274 1.00 94.56 224 TYR A CA 1
ATOM 1770 C C . TYR A 1 224 ? -13.468 9.918 24.690 1.00 94.56 224 TYR A C 1
ATOM 1772 O O . TYR A 1 224 ? -12.821 10.266 25.674 1.00 94.56 224 TYR A O 1
ATOM 1780 N N . GLU A 1 225 ? -14.615 9.261 24.754 1.00 94.81 225 GLU A N 1
ATOM 1781 C CA . GLU A 1 225 ? -15.226 8.701 25.950 1.00 94.81 225 GLU A CA 1
ATOM 1782 C C . GLU A 1 225 ? -15.170 7.172 25.855 1.00 94.81 225 GLU A C 1
ATOM 1784 O O . GLU A 1 225 ? -15.421 6.603 24.787 1.00 94.81 225 GLU A O 1
ATOM 1789 N N . VAL A 1 226 ? -14.823 6.501 26.955 1.00 96.62 226 VAL A N 1
ATOM 1790 C CA . VAL A 1 226 ? -14.797 5.035 27.033 1.00 96.62 226 VAL A CA 1
ATOM 1791 C C . VAL A 1 226 ? -16.161 4.542 27.504 1.00 96.62 226 VAL A C 1
ATOM 1793 O O . VAL A 1 226 ? -16.615 4.912 28.578 1.00 96.62 226 VAL A O 1
ATOM 1796 N N . ILE A 1 227 ? -16.793 3.683 26.707 1.00 95.69 227 ILE A N 1
ATOM 1797 C CA . ILE A 1 227 ? -18.091 3.064 27.011 1.00 95.69 227 ILE A CA 1
ATOM 1798 C C . ILE A 1 227 ? -17.883 1.744 27.753 1.00 95.69 227 ILE A C 1
ATOM 1800 O O . ILE A 1 227 ? -18.551 1.452 28.739 1.00 95.69 227 ILE A O 1
ATOM 1804 N N . HIS A 1 228 ? -16.961 0.924 27.255 1.00 93.50 228 HIS A N 1
ATOM 1805 C CA . HIS A 1 228 ? -16.659 -0.384 27.821 1.00 93.50 228 HIS A CA 1
ATOM 1806 C C . HIS A 1 228 ? -15.167 -0.664 27.685 1.00 93.50 228 HIS A C 1
ATOM 1808 O O . HIS A 1 228 ? -14.558 -0.298 26.681 1.00 93.50 228 HIS A O 1
ATOM 1814 N N . SER A 1 229 ? -14.581 -1.322 28.680 1.00 94.44 229 SER A N 1
ATOM 1815 C CA . SER A 1 229 ? -13.166 -1.683 28.695 1.00 94.44 229 SER A CA 1
ATOM 1816 C C . SER A 1 229 ? -13.014 -3.160 29.015 1.00 94.44 229 SER A C 1
ATOM 1818 O O . SER A 1 229 ? -13.634 -3.673 29.946 1.00 94.44 229 SER A O 1
ATOM 1820 N N . LEU A 1 230 ? -12.171 -3.825 28.237 1.00 91.56 230 LEU A N 1
ATOM 1821 C CA . LEU A 1 230 ? -11.761 -5.202 28.413 1.00 91.56 230 LEU A CA 1
ATOM 1822 C C . LEU A 1 230 ? -10.250 -5.212 28.695 1.00 91.56 230 LEU A C 1
ATOM 1824 O O . LEU A 1 230 ? -9.459 -4.798 27.833 1.00 91.56 230 LEU A O 1
ATOM 1828 N N . PRO A 1 231 ? -9.816 -5.670 29.883 1.00 90.12 231 PRO A N 1
ATOM 1829 C CA . PRO A 1 231 ? -8.399 -5.735 30.204 1.00 90.12 231 PRO A CA 1
ATOM 1830 C C . PRO A 1 231 ? -7.663 -6.701 29.268 1.00 90.12 231 PRO A C 1
ATOM 1832 O O . PRO A 1 231 ? -8.215 -7.686 28.774 1.00 90.12 231 PRO A O 1
ATOM 1835 N N . GLY A 1 232 ? -6.391 -6.398 29.012 1.00 84.38 232 GLY A N 1
ATOM 1836 C CA . GLY A 1 232 ? -5.504 -7.294 28.278 1.00 84.38 232 GLY A CA 1
ATOM 1837 C C . GLY A 1 232 ? -5.123 -8.536 29.079 1.00 84.38 232 GLY A C 1
ATOM 1838 O O . GLY A 1 232 ? -5.253 -8.573 30.300 1.00 84.38 232 GLY A O 1
ATOM 1839 N N . GLY A 1 233 ? -4.595 -9.536 28.374 1.00 77.50 233 GLY A N 1
ATOM 1840 C CA . GLY A 1 233 ? -3.976 -10.719 28.976 1.00 77.50 233 GLY A CA 1
ATOM 1841 C C . GLY A 1 233 ? -2.444 -10.666 28.934 1.00 77.50 233 GLY A C 1
ATOM 1842 O O . GLY A 1 233 ? -1.838 -9.707 2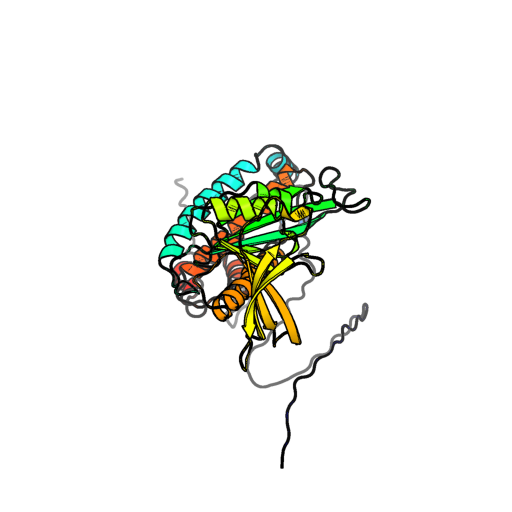8.451 1.00 77.50 233 GLY A O 1
ATOM 1843 N N . GLY A 1 234 ? -1.791 -11.736 29.395 1.00 67.75 234 GLY A N 1
ATOM 1844 C CA . GLY A 1 234 ? -0.350 -11.923 29.212 1.00 67.75 234 GLY A CA 1
ATOM 1845 C C . GLY A 1 234 ? -0.009 -12.169 27.737 1.00 67.75 234 GLY A C 1
ATOM 1846 O O . GLY A 1 234 ? -0.361 -13.206 27.186 1.00 67.75 234 GLY A O 1
ATOM 1847 N N . GLY A 1 235 ? 0.649 -11.214 27.073 1.00 81.88 235 GLY A N 1
ATOM 1848 C CA . GLY A 1 235 ? 1.101 -11.354 25.683 1.00 81.88 235 GLY A CA 1
ATOM 1849 C C . GLY A 1 235 ? 1.140 -10.032 24.918 1.00 81.88 235 GLY A C 1
ATOM 1850 O O . GLY A 1 235 ? 1.322 -8.967 25.501 1.00 81.88 235 GLY A O 1
ATOM 1851 N N . ALA A 1 236 ? 0.966 -10.090 23.594 1.00 85.38 236 ALA A N 1
ATOM 1852 C CA . ALA A 1 236 ? 0.952 -8.893 22.749 1.00 85.38 236 ALA A CA 1
ATOM 1853 C C . ALA A 1 236 ? -0.306 -8.029 22.951 1.00 85.38 236 ALA A C 1
ATOM 1855 O O . ALA A 1 236 ? -0.270 -6.828 22.723 1.00 85.38 236 ALA A O 1
ATOM 1856 N N . PHE A 1 237 ? -1.432 -8.606 23.366 1.00 91.56 237 PHE A N 1
ATOM 1857 C CA . PHE A 1 237 ? -2.672 -7.862 23.592 1.00 91.56 237 PHE A CA 1
ATOM 1858 C C . PHE A 1 237 ? -2.673 -7.212 24.983 1.00 91.56 237 PHE A C 1
ATOM 1860 O O . PHE A 1 237 ? -2.611 -7.919 25.985 1.00 91.56 237 PHE A O 1
ATOM 1867 N N . ARG A 1 238 ? -2.753 -5.877 25.048 1.00 91.94 238 ARG A N 1
ATOM 1868 C CA . ARG A 1 238 ? -2.698 -5.095 26.301 1.00 91.94 238 ARG A CA 1
ATOM 1869 C C . ARG A 1 238 ? -4.053 -4.581 26.776 1.00 91.94 238 ARG A C 1
ATOM 1871 O O . ARG A 1 238 ? -4.175 -4.165 27.922 1.00 91.94 238 ARG A O 1
ATOM 1878 N N . GLY A 1 239 ? -5.072 -4.659 25.931 1.00 93.06 239 GLY A N 1
ATOM 1879 C CA . GLY A 1 239 ? -6.443 -4.329 26.290 1.00 93.06 239 GLY A CA 1
ATOM 1880 C C . GLY A 1 239 ? -7.213 -3.757 25.116 1.00 93.06 239 GLY A C 1
ATOM 1881 O O . GLY A 1 239 ? -6.643 -3.361 24.094 1.00 93.06 239 GLY A O 1
ATOM 1882 N N . GLU A 1 240 ? -8.522 -3.718 25.274 1.00 95.31 240 GLU A N 1
ATOM 1883 C CA . GLU A 1 240 ? -9.453 -3.217 24.280 1.00 95.31 240 GLU A CA 1
ATOM 1884 C C . GLU A 1 240 ? -10.500 -2.344 24.953 1.00 95.31 240 GLU A C 1
ATOM 1886 O O . GLU A 1 240 ? -10.993 -2.664 26.026 1.00 95.31 240 GLU A O 1
ATOM 1891 N N . GLU A 1 241 ? -10.861 -1.248 24.305 1.00 96.25 241 GLU A N 1
ATOM 1892 C CA . GLU A 1 241 ? -11.893 -0.338 24.770 1.00 96.25 241 GLU A CA 1
ATOM 1893 C C . GLU A 1 241 ? -12.851 -0.019 23.631 1.00 96.25 241 GLU A C 1
ATOM 1895 O O . GLU A 1 241 ? -12.438 0.233 22.498 1.00 96.25 241 GLU A O 1
ATOM 1900 N N . TRP A 1 242 ? -14.136 0.010 23.943 1.00 96.31 242 TRP A N 1
ATOM 1901 C CA . TRP A 1 242 ? -15.169 0.546 23.074 1.00 96.31 242 TRP A CA 1
ATOM 1902 C C . TRP A 1 242 ? -15.327 2.016 23.404 1.00 96.31 242 TRP A C 1
ATOM 1904 O O . TRP A 1 242 ? -15.600 2.370 24.550 1.00 96.31 242 TRP A O 1
ATOM 1914 N N . ILE A 1 243 ? -15.122 2.868 22.409 1.00 96.00 243 ILE A N 1
ATOM 1915 C CA . ILE A 1 243 ? -15.044 4.310 22.586 1.00 96.00 243 ILE A CA 1
ATOM 1916 C C . ILE A 1 243 ? -16.015 5.036 21.661 1.00 96.00 243 ILE A C 1
ATOM 1918 O O . ILE A 1 243 ? -16.319 4.577 20.556 1.00 96.00 243 ILE A O 1
ATOM 1922 N N . ARG A 1 244 ? -16.450 6.215 22.099 1.00 94.50 244 ARG A N 1
ATOM 1923 C CA . ARG A 1 244 ? -17.115 7.215 21.263 1.00 94.50 244 ARG A CA 1
ATOM 1924 C C . ARG A 1 244 ? -16.207 8.427 21.145 1.00 94.50 244 ARG A C 1
ATOM 1926 O O . ARG A 1 244 ? -15.680 8.904 22.146 1.00 94.50 244 ARG A O 1
ATOM 1933 N N . LEU A 1 245 ? -15.996 8.923 19.932 1.00 93.62 245 LEU A N 1
ATOM 1934 C CA . LEU A 1 245 ? -15.203 10.133 19.734 1.00 93.62 245 LEU A CA 1
ATOM 1935 C C . LEU A 1 245 ? -16.011 11.361 20.179 1.00 93.62 245 LEU A C 1
ATOM 1937 O O . LEU A 1 245 ? -17.171 11.505 19.807 1.00 93.62 245 LEU A O 1
ATOM 1941 N N . THR A 1 246 ? -15.393 12.248 20.961 1.00 90.56 246 THR A N 1
ATOM 1942 C CA . THR A 1 246 ? -16.048 13.445 21.531 1.00 90.56 246 THR A CA 1
ATOM 1943 C C . THR A 1 246 ? -15.499 14.755 20.970 1.00 90.56 246 THR A C 1
ATOM 1945 O O . THR A 1 246 ? -16.101 15.812 21.141 1.00 90.56 246 THR A O 1
ATOM 1948 N N . GLY A 1 247 ? -14.359 14.707 20.275 1.00 86.81 247 GLY A N 1
ATOM 1949 C CA . GLY A 1 247 ? -13.718 15.903 19.737 1.00 86.81 247 GLY A CA 1
ATOM 1950 C C . GLY A 1 247 ? -14.528 16.582 18.630 1.00 86.81 247 GLY A C 1
ATOM 1951 O O . GLY A 1 247 ? -15.203 15.931 17.837 1.00 86.81 247 GLY A O 1
ATOM 1952 N N . VAL A 1 248 ? -14.376 17.903 18.500 1.00 81.50 248 VAL A N 1
ATOM 1953 C CA . VAL A 1 248 ? -15.084 18.721 17.491 1.00 81.50 248 VAL A CA 1
ATOM 1954 C C . VAL A 1 248 ? -14.856 18.215 16.060 1.00 81.50 248 VAL A C 1
ATOM 1956 O O . VAL A 1 248 ? -15.782 18.191 15.253 1.00 81.50 248 VAL A O 1
ATOM 1959 N N . ALA A 1 249 ? -13.640 17.753 15.753 1.00 77.38 249 ALA A N 1
ATOM 1960 C CA . ALA A 1 249 ? -13.290 17.185 14.448 1.00 77.38 249 ALA A CA 1
ATOM 1961 C C . ALA A 1 249 ? -13.962 15.826 14.165 1.00 77.38 249 ALA A C 1
ATOM 1963 O O . ALA A 1 249 ? -13.953 15.365 13.028 1.00 77.38 249 ALA A O 1
ATOM 1964 N N . ALA A 1 250 ? -14.515 15.171 15.188 1.00 79.69 250 ALA A N 1
ATOM 1965 C CA . ALA A 1 250 ? -15.141 13.860 15.096 1.00 79.69 250 ALA A CA 1
ATOM 1966 C C . ALA A 1 250 ? -16.670 13.902 14.986 1.00 79.69 250 ALA A C 1
ATOM 1968 O O . ALA A 1 250 ? -17.288 12.845 14.942 1.00 79.69 250 ALA A O 1
ATOM 1969 N N . LYS A 1 251 ? -17.277 15.093 14.850 1.00 76.88 251 LYS A N 1
ATOM 1970 C CA . LYS A 1 251 ? -18.732 15.258 14.657 1.00 76.88 251 LYS A CA 1
ATOM 1971 C C . LYS A 1 251 ? -19.313 14.378 13.539 1.00 76.88 251 LYS A C 1
ATOM 1973 O O . LYS A 1 251 ? -20.476 14.009 13.608 1.00 76.88 251 LYS A O 1
ATOM 1978 N N . GLY A 1 252 ? -18.506 14.042 12.528 1.00 77.88 252 GLY A N 1
ATOM 1979 C CA . GLY A 1 252 ? -18.905 13.186 11.409 1.00 77.88 252 GLY A CA 1
ATOM 1980 C C . GLY A 1 252 ? -18.878 11.671 11.665 1.00 77.88 252 GLY A C 1
ATOM 1981 O O . GLY A 1 252 ? -19.410 10.945 10.837 1.00 77.88 252 GLY A O 1
ATOM 1982 N N . CYS A 1 253 ? -18.302 11.174 12.770 1.00 85.94 253 CYS A N 1
ATOM 1983 C CA . CYS A 1 253 ? -18.406 9.762 13.176 1.00 85.94 253 CYS A CA 1
ATOM 1984 C C . CYS A 1 253 ? -19.057 9.677 14.552 1.00 85.94 253 CYS A C 1
ATOM 1986 O O . CYS A 1 253 ? -18.407 9.822 15.586 1.00 85.94 253 CYS A O 1
ATOM 1988 N N . THR A 1 254 ? -20.354 9.388 14.544 1.00 85.56 254 THR A N 1
ATOM 1989 C CA . THR A 1 254 ? -21.130 9.013 15.735 1.00 85.56 254 THR A CA 1
ATOM 1990 C C . THR A 1 254 ? -20.993 7.523 16.067 1.00 85.56 254 THR A C 1
ATOM 1992 O O . THR A 1 254 ? -21.514 7.052 17.080 1.00 85.56 254 THR A O 1
ATOM 1995 N N . CYS A 1 255 ? -20.263 6.788 15.224 1.00 88.00 255 CYS A N 1
ATOM 1996 C CA . CYS A 1 255 ? -19.962 5.378 15.361 1.00 88.00 255 CYS A CA 1
ATOM 1997 C C . CYS A 1 255 ? -19.251 5.040 16.678 1.00 88.00 255 CYS A C 1
ATOM 1999 O O . CYS A 1 255 ? -18.333 5.737 17.113 1.00 88.00 255 CYS A O 1
ATOM 2001 N N . ILE A 1 256 ? -19.623 3.902 17.273 1.00 93.38 256 ILE A N 1
ATOM 2002 C CA . ILE A 1 256 ? -18.821 3.283 18.333 1.00 93.38 256 ILE A CA 1
ATOM 2003 C C . ILE A 1 256 ? -17.628 2.594 17.673 1.00 93.38 256 ILE A C 1
ATOM 2005 O O . ILE A 1 256 ? -17.799 1.723 16.815 1.00 93.38 256 ILE A O 1
ATOM 2009 N N . LEU A 1 257 ? -16.429 2.970 18.106 1.00 95.94 257 LEU A N 1
ATOM 2010 C CA . LEU A 1 257 ? -15.167 2.437 17.610 1.00 95.94 257 LEU A CA 1
ATOM 2011 C C . LEU A 1 257 ? -14.488 1.584 18.679 1.00 95.94 257 LEU A C 1
ATOM 2013 O O . LEU A 1 257 ? -14.714 1.747 19.874 1.00 95.94 257 LEU A O 1
ATOM 2017 N N . ARG A 1 258 ? -13.605 0.695 18.242 1.00 96.69 258 ARG A N 1
ATOM 2018 C CA . ARG A 1 258 ? -12.729 -0.095 19.102 1.00 96.69 258 ARG A CA 1
ATOM 2019 C C . ARG A 1 258 ? -11.341 0.519 19.115 1.00 96.69 258 ARG A C 1
ATOM 2021 O O . ARG A 1 258 ? -10.713 0.692 18.066 1.00 96.69 258 ARG A O 1
ATOM 2028 N N . ARG A 1 259 ? -10.854 0.804 20.315 1.00 96.38 259 ARG A N 1
ATOM 2029 C CA . ARG A 1 259 ? -9.484 1.190 20.628 1.00 96.38 259 ARG A CA 1
ATOM 2030 C C . ARG A 1 259 ? -8.755 -0.040 21.156 1.00 96.38 259 ARG A C 1
ATOM 2032 O O . ARG A 1 259 ? -9.086 -0.552 22.217 1.00 96.38 259 ARG A O 1
ATOM 2039 N N . ILE A 1 260 ? -7.753 -0.514 20.428 1.00 96.31 260 ILE A N 1
ATOM 2040 C CA . ILE A 1 260 ? -7.038 -1.753 20.755 1.00 96.31 260 ILE A CA 1
ATOM 2041 C C . ILE A 1 260 ? -5.584 -1.423 21.074 1.00 96.31 260 ILE A C 1
ATOM 2043 O O . ILE A 1 260 ? -4.878 -0.860 20.237 1.00 96.31 260 ILE A O 1
ATOM 2047 N N . ARG A 1 261 ? -5.126 -1.783 22.274 1.00 95.75 261 ARG A N 1
ATOM 2048 C CA . ARG A 1 261 ? -3.734 -1.627 22.708 1.00 95.75 261 ARG A CA 1
ATOM 2049 C C . ARG A 1 261 ? -2.969 -2.920 22.468 1.00 95.75 261 ARG A C 1
ATOM 2051 O O . ARG A 1 261 ? -3.343 -3.984 22.968 1.00 95.75 261 ARG A O 1
ATOM 2058 N N . ILE A 1 262 ? -1.899 -2.830 21.685 1.00 94.19 262 ILE A N 1
ATOM 2059 C CA . ILE A 1 262 ? -1.057 -3.969 21.318 1.00 94.19 262 ILE A CA 1
ATOM 2060 C C . ILE A 1 262 ? 0.403 -3.617 21.574 1.00 94.19 262 ILE A C 1
ATOM 2062 O O . ILE A 1 262 ? 0.881 -2.568 21.153 1.00 94.19 262 ILE A O 1
ATOM 2066 N N . TRP A 1 263 ? 1.118 -4.510 22.242 1.00 92.69 263 TRP A N 1
ATOM 2067 C CA . TRP A 1 263 ? 2.559 -4.450 22.410 1.00 92.69 263 TRP A CA 1
ATOM 2068 C C . TRP A 1 263 ? 3.262 -4.962 21.155 1.00 92.69 263 TRP A C 1
ATOM 2070 O O . TRP A 1 263 ? 3.094 -6.116 20.752 1.00 92.69 263 TRP A O 1
ATOM 2080 N N . ASP A 1 264 ? 4.056 -4.093 20.546 1.00 89.81 264 ASP A N 1
ATOM 2081 C CA . ASP A 1 264 ? 4.964 -4.418 19.460 1.00 89.81 264 ASP A CA 1
ATOM 2082 C C . ASP A 1 264 ? 6.327 -4.777 20.055 1.00 89.81 264 ASP A C 1
ATOM 2084 O O . ASP A 1 264 ? 7.085 -3.899 20.465 1.00 89.81 264 ASP A O 1
ATOM 2088 N N . ALA A 1 265 ? 6.615 -6.077 20.125 1.00 87.75 265 ALA A N 1
ATOM 2089 C CA . ALA A 1 265 ? 7.862 -6.587 20.686 1.00 87.75 265 ALA A CA 1
ATOM 2090 C C . ALA A 1 265 ? 9.088 -6.259 19.818 1.00 87.75 265 ALA A C 1
ATOM 2092 O O . ALA A 1 265 ? 10.187 -6.195 20.350 1.00 87.75 265 ALA A O 1
ATOM 2093 N N . GLU A 1 266 ? 8.919 -6.039 18.509 1.00 86.06 266 GLU A N 1
ATOM 2094 C CA . GLU A 1 266 ? 10.043 -5.764 17.598 1.00 86.06 266 GLU A CA 1
ATOM 2095 C C . GLU A 1 266 ? 10.579 -4.343 17.764 1.00 86.06 266 GLU A C 1
ATOM 2097 O O . GLU A 1 266 ? 11.774 -4.109 17.628 1.00 86.06 266 GLU A O 1
ATOM 2102 N N . ASN A 1 267 ? 9.689 -3.394 18.058 1.00 87.75 267 ASN A N 1
ATOM 2103 C CA . ASN A 1 267 ? 10.038 -1.988 18.270 1.00 87.75 267 ASN A CA 1
ATOM 2104 C C . ASN A 1 267 ? 9.891 -1.558 19.739 1.00 87.75 267 ASN A C 1
ATOM 2106 O O . ASN A 1 267 ? 9.878 -0.357 20.005 1.00 87.75 267 ASN A O 1
ATOM 2110 N N . GLU A 1 268 ? 9.699 -2.518 20.649 1.00 90.50 268 GLU A N 1
ATOM 2111 C CA . GLU A 1 268 ? 9.540 -2.333 22.100 1.00 90.50 268 GLU A CA 1
ATOM 2112 C C . GLU A 1 268 ? 8.594 -1.184 22.481 1.00 90.50 268 GLU A C 1
ATOM 2114 O O . GLU A 1 268 ? 8.911 -0.307 23.286 1.00 90.50 268 GLU A O 1
ATOM 2119 N N . ARG A 1 269 ? 7.408 -1.154 21.867 1.00 91.62 269 ARG A N 1
ATOM 2120 C CA . ARG A 1 269 ? 6.459 -0.048 22.056 1.00 91.62 269 ARG A CA 1
ATOM 2121 C C . ARG A 1 269 ? 5.012 -0.498 22.057 1.00 91.62 269 ARG A C 1
ATOM 2123 O O . ARG A 1 269 ? 4.632 -1.443 21.371 1.00 91.62 269 ARG A O 1
ATOM 2130 N N . GLU A 1 270 ? 4.166 0.257 22.749 1.00 92.00 270 GLU A N 1
ATOM 2131 C CA . GLU A 1 270 ? 2.719 0.102 22.626 1.00 92.00 270 GLU A CA 1
ATOM 2132 C C . GLU A 1 270 ? 2.198 0.821 21.370 1.00 92.00 270 GLU A C 1
ATOM 2134 O O . GLU A 1 270 ? 2.500 1.989 21.097 1.00 92.00 270 GLU A O 1
ATOM 2139 N N . ILE A 1 271 ? 1.386 0.111 20.591 1.00 93.88 271 ILE A N 1
ATOM 2140 C CA . ILE A 1 271 ? 0.641 0.637 19.456 1.00 93.88 271 ILE A CA 1
ATOM 2141 C C . ILE A 1 271 ? -0.842 0.627 19.815 1.00 93.88 271 ILE A C 1
ATOM 2143 O O . ILE A 1 271 ? -1.417 -0.408 20.146 1.00 93.88 271 ILE A O 1
ATOM 2147 N N . VAL A 1 272 ? -1.467 1.796 19.693 1.00 96.19 272 VAL A N 1
ATOM 2148 C CA . VAL A 1 272 ? -2.910 1.973 19.863 1.00 96.19 272 VAL A CA 1
ATOM 2149 C C . VAL A 1 272 ? -3.565 2.015 18.487 1.00 96.19 272 VAL A C 1
ATOM 2151 O O . VAL A 1 272 ? -3.300 2.921 17.690 1.00 96.19 272 VAL A O 1
ATOM 2154 N N . LEU A 1 273 ? -4.402 1.025 18.204 1.00 97.25 273 LEU A N 1
ATOM 2155 C CA . LEU A 1 273 ? -5.159 0.899 16.965 1.00 97.25 273 LEU A CA 1
ATOM 2156 C C . LEU A 1 273 ? -6.597 1.373 17.162 1.00 97.25 273 LEU A C 1
ATOM 2158 O O . LEU A 1 273 ? -7.157 1.237 18.247 1.00 97.25 273 LEU A O 1
ATOM 2162 N N . LEU A 1 274 ? -7.182 1.904 16.095 1.00 96.94 274 LEU A N 1
ATOM 2163 C CA . LEU A 1 274 ? -8.568 2.338 16.006 1.00 96.94 274 LEU A CA 1
ATOM 2164 C C . LEU A 1 274 ? -9.245 1.595 14.850 1.00 96.94 274 LEU A C 1
ATOM 2166 O O . LEU A 1 274 ? -8.707 1.557 13.739 1.00 96.94 274 LEU A O 1
ATOM 2170 N N . THR A 1 275 ? -10.409 1.002 15.108 1.00 97.38 275 THR A N 1
ATOM 2171 C CA . THR A 1 275 ? -11.180 0.257 14.103 1.00 97.38 275 THR A CA 1
ATOM 2172 C C . THR A 1 275 ? -12.678 0.284 14.399 1.00 97.38 275 THR A C 1
ATOM 2174 O O . THR A 1 275 ? -13.073 0.332 15.558 1.00 97.38 275 THR A O 1
ATOM 2177 N N . ASN A 1 276 ? -13.523 0.215 13.371 1.00 96.62 276 ASN A N 1
ATOM 2178 C CA . ASN A 1 276 ? -14.959 -0.059 13.507 1.00 96.62 276 ASN A CA 1
ATOM 2179 C C . ASN A 1 276 ? -15.304 -1.558 13.377 1.00 96.62 276 ASN A C 1
ATOM 2181 O O . ASN A 1 276 ? -16.451 -1.949 13.580 1.00 96.62 276 ASN A O 1
ATOM 2185 N N . GLN A 1 277 ? -14.329 -2.420 13.065 1.00 95.62 277 GLN A N 1
ATOM 2186 C CA . GLN A 1 277 ? -14.556 -3.854 12.897 1.00 95.62 277 GLN A CA 1
ATOM 2187 C C . GLN A 1 277 ? -14.833 -4.521 14.246 1.00 95.62 277 GLN A C 1
ATOM 2189 O O . GLN A 1 277 ? -13.931 -4.633 15.070 1.00 95.62 277 GLN A O 1
ATOM 2194 N N . ARG A 1 278 ? -16.052 -5.021 14.457 1.0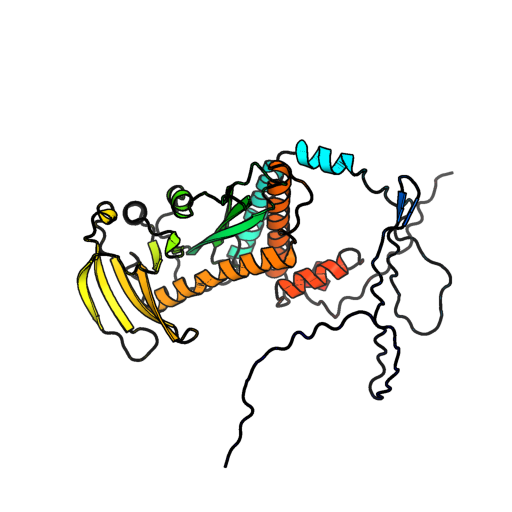0 92.25 278 ARG A N 1
ATOM 2195 C CA . ARG A 1 278 ? -16.519 -5.589 15.734 1.00 92.25 278 ARG A CA 1
ATOM 2196 C C . ARG A 1 278 ? -16.273 -7.086 15.879 1.00 92.25 278 ARG A C 1
ATOM 2198 O O . ARG A 1 278 ? -16.020 -7.557 16.980 1.00 92.25 278 ARG A O 1
ATOM 2205 N N . SER A 1 279 ? -16.310 -7.828 14.777 1.00 92.25 279 SER A N 1
ATOM 2206 C CA . SER A 1 279 ? -16.369 -9.295 14.816 1.00 92.25 279 SER A CA 1
ATOM 2207 C C . SER A 1 279 ? -15.003 -9.973 14.945 1.00 92.25 279 SER A C 1
ATOM 2209 O O . SER A 1 279 ? -14.919 -11.127 15.356 1.00 92.25 279 SER A O 1
ATOM 2211 N N . LEU A 1 280 ? -13.916 -9.292 14.568 1.00 94.25 280 LEU A N 1
ATOM 2212 C CA . LEU A 1 280 ? -12.575 -9.880 14.590 1.00 94.25 280 LEU A CA 1
ATOM 2213 C C . LEU A 1 280 ? -11.919 -9.750 15.970 1.00 94.25 280 LEU A C 1
ATOM 2215 O O . LEU A 1 280 ? -11.999 -8.706 16.617 1.00 94.25 280 LEU A O 1
ATOM 2219 N N . ALA A 1 281 ? -11.181 -10.780 16.384 1.00 92.62 281 ALA A N 1
ATOM 2220 C CA . ALA A 1 281 ? -10.375 -10.731 17.601 1.00 92.62 281 ALA A CA 1
ATOM 2221 C C . ALA A 1 281 ? -9.309 -9.618 17.535 1.00 92.62 281 ALA A C 1
ATOM 2223 O O . ALA A 1 281 ? -8.694 -9.396 16.487 1.00 92.62 281 ALA A O 1
ATOM 2224 N N . ALA A 1 282 ? -9.023 -8.975 18.670 1.00 93.00 282 ALA A N 1
ATOM 2225 C CA . ALA A 1 282 ? -8.040 -7.893 18.774 1.00 93.00 282 ALA A CA 1
ATOM 2226 C C . ALA A 1 282 ? -6.642 -8.275 18.253 1.00 93.00 282 ALA A C 1
ATOM 2228 O O . ALA A 1 282 ? -5.986 -7.502 17.553 1.00 93.00 282 ALA A O 1
ATOM 2229 N N . THR A 1 283 ? -6.212 -9.512 18.510 1.00 91.75 283 THR A N 1
ATOM 2230 C CA . THR A 1 283 ? -4.955 -10.066 17.982 1.00 91.75 283 THR A CA 1
ATOM 2231 C C . THR A 1 283 ? -4.949 -10.141 16.453 1.00 91.75 283 THR A C 1
ATOM 2233 O O . THR A 1 283 ? -3.921 -9.893 15.822 1.00 91.75 283 THR A O 1
ATOM 2236 N N . THR A 1 284 ? -6.098 -10.425 15.832 1.00 93.94 284 THR A N 1
ATOM 2237 C CA . THR A 1 284 ? -6.249 -10.436 14.370 1.00 93.94 284 THR A CA 1
ATOM 2238 C C . THR A 1 284 ? -6.164 -9.023 13.806 1.00 93.94 284 THR A C 1
ATOM 2240 O O . THR A 1 284 ? -5.451 -8.823 12.826 1.00 93.94 284 THR A O 1
ATOM 2243 N N . ILE A 1 285 ? -6.787 -8.031 14.452 1.00 95.31 285 ILE A N 1
ATOM 2244 C CA . ILE A 1 285 ? -6.654 -6.614 14.070 1.00 95.31 285 ILE A CA 1
ATOM 2245 C C . ILE A 1 285 ? -5.189 -6.158 14.135 1.00 95.31 285 ILE A C 1
ATOM 2247 O O . ILE A 1 285 ? -4.701 -5.508 13.210 1.00 95.31 285 ILE A O 1
ATOM 2251 N N . GLY A 1 286 ? -4.446 -6.574 15.165 1.00 94.19 286 GLY A N 1
ATOM 2252 C CA . GLY A 1 286 ? -3.005 -6.326 15.250 1.00 94.19 286 GLY A CA 1
ATOM 2253 C C . GLY A 1 286 ? -2.217 -6.908 14.080 1.00 94.19 286 GLY A C 1
ATOM 2254 O O . GLY A 1 286 ? -1.389 -6.223 13.478 1.00 94.19 286 GLY A O 1
ATOM 2255 N N . ARG A 1 287 ? -2.508 -8.158 13.702 1.00 93.38 287 ARG A N 1
ATOM 2256 C CA . ARG A 1 287 ? -1.882 -8.806 12.537 1.00 93.38 287 ARG A CA 1
ATOM 2257 C C . ARG A 1 287 ? -2.256 -8.122 11.222 1.00 93.38 287 ARG A C 1
ATOM 2259 O O . ARG A 1 287 ? -1.395 -7.991 10.357 1.00 93.38 287 ARG A O 1
ATOM 2266 N N . ILE A 1 288 ? -3.501 -7.667 11.084 1.00 95.00 288 ILE A N 1
ATOM 2267 C CA . ILE A 1 288 ? -3.970 -6.876 9.939 1.00 95.00 288 ILE A CA 1
ATOM 2268 C C . ILE A 1 288 ? -3.167 -5.575 9.833 1.00 95.00 288 ILE A C 1
ATOM 2270 O O . ILE A 1 288 ? -2.640 -5.266 8.767 1.00 95.00 288 ILE A O 1
ATOM 2274 N N . TYR A 1 289 ? -2.998 -4.845 10.937 1.00 94.88 289 TYR A N 1
ATOM 2275 C CA . TYR A 1 289 ? -2.212 -3.614 10.926 1.00 94.88 289 TYR A CA 1
ATOM 2276 C C . TYR A 1 289 ? -0.732 -3.874 10.619 1.00 94.88 289 TYR A C 1
ATOM 2278 O O . TYR A 1 289 ? -0.126 -3.146 9.836 1.00 94.88 289 TYR A O 1
ATOM 2286 N N . ARG A 1 290 ? -0.150 -4.955 11.156 1.00 92.44 290 ARG A N 1
ATOM 2287 C CA . ARG A 1 290 ? 1.218 -5.378 10.814 1.00 92.44 290 ARG A CA 1
ATOM 2288 C C . ARG A 1 290 ? 1.366 -5.695 9.322 1.00 92.44 290 ARG A C 1
ATOM 2290 O O . ARG A 1 290 ? 2.390 -5.368 8.726 1.00 92.44 290 ARG A O 1
ATOM 2297 N N . TYR A 1 291 ? 0.343 -6.282 8.699 1.00 92.44 291 TYR A N 1
ATOM 2298 C CA . TYR A 1 291 ? 0.336 -6.584 7.266 1.00 92.44 291 TYR A CA 1
ATOM 2299 C C . TYR A 1 291 ? 0.431 -5.335 6.382 1.00 92.44 291 TYR A C 1
ATOM 2301 O O . TYR A 1 291 ? 0.907 -5.435 5.253 1.00 92.44 291 TYR A O 1
ATOM 2309 N N . ARG A 1 292 ? 0.099 -4.143 6.905 1.00 92.62 292 ARG A N 1
ATOM 2310 C CA . ARG A 1 292 ? 0.335 -2.866 6.214 1.00 92.62 292 ARG A CA 1
ATOM 2311 C C . ARG A 1 292 ? 1.774 -2.746 5.711 1.00 92.62 292 ARG A C 1
ATOM 2313 O O . ARG A 1 292 ? 1.974 -2.267 4.606 1.00 92.62 292 ARG A O 1
ATOM 2320 N N . TRP A 1 293 ? 2.762 -3.258 6.452 1.00 91.44 293 TRP A N 1
ATOM 2321 C CA . TRP A 1 293 ? 4.184 -3.222 6.073 1.00 91.44 293 TRP A CA 1
ATOM 2322 C C . TRP A 1 293 ? 4.470 -3.806 4.673 1.00 91.44 293 TRP A C 1
ATOM 2324 O O . TRP A 1 293 ? 5.461 -3.450 4.037 1.00 91.44 293 TRP A O 1
ATOM 2334 N N . GLN A 1 294 ? 3.596 -4.667 4.139 1.00 91.88 294 GLN A N 1
ATOM 2335 C CA . GLN A 1 294 ? 3.715 -5.175 2.768 1.00 91.88 294 GLN A CA 1
ATOM 2336 C C . GLN A 1 294 ? 3.766 -4.056 1.718 1.00 91.88 294 GLN A C 1
ATOM 2338 O O . GLN A 1 294 ? 4.509 -4.182 0.744 1.00 91.88 294 GLN A O 1
ATOM 2343 N N . ILE A 1 295 ? 3.050 -2.943 1.922 1.00 92.88 295 ILE A N 1
ATOM 2344 C CA . ILE A 1 295 ? 3.101 -1.804 0.996 1.00 92.88 295 ILE A CA 1
ATOM 2345 C C . ILE A 1 295 ? 4.428 -1.051 1.071 1.00 92.88 295 ILE A C 1
ATOM 2347 O O . ILE A 1 295 ? 4.968 -0.642 0.046 1.00 92.88 295 ILE A O 1
ATOM 2351 N N . GLU A 1 296 ? 5.030 -0.966 2.256 1.00 91.88 296 GLU A N 1
ATOM 2352 C CA . GLU A 1 296 ? 6.358 -0.378 2.427 1.00 91.88 296 GLU A CA 1
ATOM 2353 C C . GLU A 1 296 ? 7.427 -1.231 1.738 1.00 91.88 296 GLU A C 1
ATOM 2355 O O . GLU A 1 296 ? 8.299 -0.703 1.042 1.00 91.88 296 GLU A O 1
ATOM 2360 N N . LEU A 1 297 ? 7.333 -2.562 1.856 1.00 90.50 297 LEU A N 1
ATOM 2361 C CA . LEU A 1 297 ? 8.196 -3.487 1.115 1.00 90.50 297 LEU A CA 1
ATOM 2362 C C . LEU A 1 297 ? 7.989 -3.368 -0.395 1.00 90.50 297 LEU A C 1
ATOM 2364 O O . LEU A 1 297 ? 8.967 -3.401 -1.144 1.00 90.50 297 LEU A O 1
ATOM 2368 N N . PHE A 1 298 ? 6.746 -3.185 -0.845 1.00 91.12 298 PHE A N 1
ATOM 2369 C CA . PHE A 1 298 ? 6.441 -2.948 -2.252 1.00 91.12 298 PHE A CA 1
ATOM 2370 C C . PHE A 1 298 ? 7.096 -1.656 -2.750 1.00 91.12 298 PHE A C 1
ATOM 2372 O O . PHE A 1 298 ? 7.806 -1.677 -3.755 1.00 91.12 298 PHE A O 1
ATOM 2379 N N . PHE A 1 299 ? 6.960 -0.546 -2.018 1.00 90.62 299 PHE A N 1
ATOM 2380 C CA . PHE A 1 299 ? 7.629 0.711 -2.359 1.00 90.62 299 PHE A CA 1
ATOM 2381 C C . PHE A 1 299 ? 9.150 0.594 -2.334 1.00 90.62 299 PHE A C 1
ATOM 2383 O O . PHE A 1 299 ? 9.827 1.148 -3.204 1.00 90.62 299 PHE A O 1
ATOM 2390 N N . LYS A 1 300 ? 9.707 -0.143 -1.370 1.00 89.19 300 LYS A N 1
ATOM 2391 C CA . LYS A 1 300 ? 11.142 -0.423 -1.309 1.00 89.19 300 LYS A CA 1
ATOM 2392 C C . LYS A 1 300 ? 11.595 -1.165 -2.565 1.00 89.19 300 LYS A C 1
ATOM 2394 O O . LYS A 1 300 ? 12.547 -0.726 -3.207 1.00 89.19 300 LYS A O 1
ATOM 2399 N N . ALA A 1 301 ? 10.886 -2.220 -2.961 1.00 87.75 301 ALA A N 1
ATOM 2400 C CA . ALA A 1 301 ? 11.188 -2.973 -4.174 1.00 87.75 301 ALA A CA 1
ATOM 2401 C C . ALA A 1 301 ? 11.042 -2.123 -5.444 1.00 87.75 301 ALA A C 1
ATOM 2403 O O . ALA A 1 301 ? 11.903 -2.187 -6.322 1.00 87.75 301 ALA A O 1
ATOM 2404 N N . LEU A 1 302 ? 10.002 -1.292 -5.517 1.00 87.38 302 LEU A N 1
ATOM 2405 C CA . LEU A 1 302 ? 9.753 -0.366 -6.620 1.00 87.38 302 LEU A CA 1
ATOM 2406 C C . LEU A 1 302 ? 10.918 0.629 -6.775 1.00 87.38 302 LEU A C 1
ATOM 2408 O O . LEU A 1 302 ? 11.488 0.772 -7.856 1.00 87.38 302 LEU A O 1
ATOM 2412 N N . LYS A 1 303 ? 11.342 1.271 -5.679 1.00 84.81 303 LYS A N 1
ATOM 2413 C CA . LYS A 1 303 ? 12.438 2.254 -5.692 1.00 84.81 303 LYS A CA 1
ATOM 2414 C C . LYS A 1 303 ? 13.811 1.623 -5.936 1.00 84.81 303 LYS A C 1
ATOM 2416 O O . LYS A 1 303 ? 14.660 2.270 -6.548 1.00 84.81 303 LYS A O 1
ATOM 2421 N N . GLN A 1 304 ? 14.051 0.405 -5.446 1.00 83.25 304 GLN A N 1
ATOM 2422 C CA . GLN A 1 304 ? 15.340 -0.281 -5.584 1.00 83.25 304 GLN A CA 1
ATOM 2423 C C . GLN A 1 304 ? 15.540 -0.876 -6.980 1.00 83.25 304 GLN A C 1
ATOM 2425 O O . GLN A 1 304 ? 16.599 -0.685 -7.575 1.00 83.25 304 GLN A O 1
ATOM 2430 N N . ASN A 1 305 ? 14.533 -1.565 -7.521 1.00 77.50 305 ASN A N 1
ATOM 2431 C CA . ASN A 1 305 ? 14.704 -2.338 -8.751 1.00 77.50 305 ASN A CA 1
ATOM 2432 C C . ASN A 1 305 ? 14.486 -1.510 -10.027 1.00 77.50 305 ASN A C 1
ATOM 2434 O O . ASN A 1 305 ? 15.068 -1.830 -11.060 1.00 77.50 305 ASN A O 1
ATOM 2438 N N . LEU A 1 306 ? 13.687 -0.436 -9.975 1.00 72.88 306 LEU A N 1
ATOM 2439 C CA . LEU A 1 306 ? 13.144 0.194 -11.190 1.00 72.88 306 LEU A CA 1
ATOM 2440 C C . LEU A 1 306 ? 13.625 1.624 -11.456 1.00 72.88 306 LEU A C 1
ATOM 2442 O O . LEU A 1 306 ? 13.043 2.331 -12.272 1.00 72.88 306 LEU A O 1
ATOM 2446 N N . ARG A 1 307 ? 14.713 2.054 -10.799 1.00 71.56 307 ARG A N 1
ATOM 2447 C CA . ARG A 1 307 ? 15.404 3.341 -11.048 1.00 71.56 307 ARG A CA 1
ATOM 2448 C C . ARG A 1 307 ? 14.479 4.572 -11.121 1.00 71.56 307 ARG A C 1
ATOM 2450 O O . ARG A 1 307 ? 14.799 5.549 -11.788 1.00 71.56 307 ARG A O 1
ATOM 2457 N N . ILE A 1 308 ? 13.385 4.590 -10.358 1.00 71.88 308 ILE A N 1
ATOM 2458 C CA . ILE A 1 308 ? 12.424 5.715 -10.323 1.00 71.88 308 ILE A CA 1
ATOM 2459 C C . ILE A 1 308 ? 13.028 6.983 -9.670 1.00 71.88 308 ILE A C 1
ATOM 2461 O O . ILE A 1 308 ? 12.386 8.015 -9.571 1.00 71.88 308 ILE A O 1
ATOM 2465 N N . LYS A 1 309 ? 14.293 6.939 -9.232 1.00 68.94 309 LYS A N 1
ATOM 2466 C CA . LYS A 1 309 ? 15.026 8.107 -8.717 1.00 68.94 309 LYS A CA 1
ATOM 2467 C C . LYS A 1 309 ? 15.691 8.950 -9.813 1.00 68.94 309 LYS A C 1
ATOM 2469 O O . LYS A 1 309 ? 16.110 10.065 -9.537 1.00 68.94 309 LYS A O 1
ATOM 2474 N N . THR A 1 310 ? 15.839 8.416 -11.025 1.00 73.56 310 THR A N 1
ATOM 2475 C CA . THR A 1 310 ? 16.518 9.092 -12.140 1.00 73.56 310 THR A CA 1
ATOM 2476 C C . THR A 1 310 ? 15.578 9.152 -13.331 1.00 73.56 310 THR A C 1
ATOM 2478 O O . THR A 1 310 ? 15.272 8.110 -13.914 1.00 73.56 310 THR A O 1
ATOM 2481 N N . PHE A 1 311 ? 15.115 10.349 -13.685 1.00 78.06 311 PHE A N 1
ATOM 2482 C CA . PHE A 1 311 ? 14.163 10.543 -14.775 1.00 78.06 311 PHE A CA 1
ATOM 2483 C C . PHE A 1 311 ? 14.864 10.856 -16.094 1.00 78.06 311 PHE A C 1
ATOM 2485 O O . PHE A 1 311 ? 15.855 11.581 -16.126 1.00 78.06 311 PHE A O 1
ATOM 2492 N N . VAL A 1 312 ? 14.348 10.283 -17.183 1.00 74.88 312 VAL A N 1
ATOM 2493 C CA . VAL A 1 312 ? 14.919 10.426 -18.538 1.00 74.88 312 VAL A CA 1
ATOM 2494 C C . VAL A 1 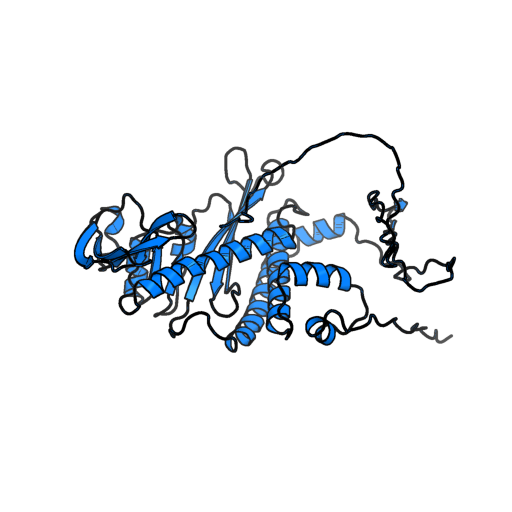312 ? 14.351 11.651 -19.278 1.00 74.88 312 VAL A C 1
ATOM 2496 O O . VAL A 1 312 ? 14.856 12.039 -20.329 1.00 74.88 312 VAL A O 1
ATOM 2499 N N . GLY A 1 313 ? 13.320 12.296 -18.725 1.00 78.00 313 GLY A N 1
ATOM 2500 C CA . GLY A 1 313 ? 12.734 13.532 -19.240 1.00 78.00 313 GLY A CA 1
ATOM 2501 C C . GLY A 1 313 ? 12.222 14.427 -18.114 1.00 78.00 313 GLY A C 1
ATOM 2502 O O . GLY A 1 313 ? 12.032 13.959 -16.992 1.00 78.00 313 GLY A O 1
ATOM 2503 N N . THR A 1 314 ? 12.027 15.708 -18.427 1.00 81.56 314 THR A N 1
ATOM 2504 C CA . THR A 1 314 ? 11.655 16.759 -17.463 1.00 81.56 314 THR A CA 1
ATOM 2505 C C . THR A 1 314 ? 10.163 17.093 -17.465 1.00 81.56 314 THR A C 1
ATOM 2507 O O . THR A 1 314 ? 9.633 17.591 -16.473 1.00 81.56 314 THR A O 1
ATOM 2510 N N . SER A 1 315 ? 9.461 16.789 -18.561 1.00 84.25 315 SER A N 1
ATOM 2511 C CA . SER A 1 315 ? 8.025 17.035 -18.676 1.00 84.25 315 SER A CA 1
ATOM 2512 C C . SER A 1 315 ? 7.216 16.132 -17.744 1.00 84.25 315 SER A C 1
ATOM 2514 O O . SER A 1 315 ? 7.596 14.992 -17.459 1.00 84.25 315 SER A O 1
ATOM 2516 N N . GLU A 1 316 ? 6.053 16.621 -17.312 1.00 86.75 316 GLU A N 1
ATOM 2517 C CA . GLU A 1 316 ? 5.108 15.848 -16.500 1.00 86.75 316 GLU A CA 1
ATOM 2518 C C . GLU A 1 316 ? 4.730 14.523 -17.165 1.00 86.75 316 GLU A C 1
ATOM 2520 O O . GLU A 1 316 ? 4.741 13.468 -16.526 1.00 86.75 316 GLU A O 1
ATOM 2525 N N . ASN A 1 317 ? 4.476 14.561 -18.473 1.00 88.88 317 ASN A N 1
ATOM 2526 C CA . ASN A 1 317 ? 4.151 13.377 -19.256 1.00 88.88 317 ASN A CA 1
ATOM 2527 C C . ASN A 1 317 ? 5.293 12.345 -19.252 1.00 88.88 317 ASN A C 1
ATOM 2529 O O . ASN A 1 317 ? 5.036 11.153 -19.079 1.00 88.88 317 ASN A O 1
ATOM 2533 N N . ALA A 1 318 ? 6.552 12.783 -19.371 1.00 86.69 318 ALA A N 1
ATOM 2534 C CA . ALA A 1 318 ? 7.711 11.891 -19.331 1.00 86.69 318 ALA A CA 1
ATOM 2535 C C . ALA A 1 318 ? 7.863 11.220 -17.959 1.00 86.69 318 ALA A C 1
ATOM 2537 O O . ALA A 1 318 ? 8.084 10.009 -17.874 1.00 86.69 318 ALA A O 1
ATOM 2538 N N . VAL A 1 319 ? 7.696 11.992 -16.881 1.00 87.38 319 VAL A N 1
ATOM 2539 C CA . VAL A 1 319 ? 7.765 11.480 -15.508 1.00 87.38 319 VAL A CA 1
ATOM 2540 C C . VAL A 1 319 ? 6.646 10.474 -15.246 1.00 87.38 319 VAL A C 1
ATOM 2542 O O . VAL A 1 319 ? 6.927 9.359 -14.802 1.00 87.38 319 VAL A O 1
ATOM 2545 N N . LYS A 1 320 ? 5.392 10.815 -15.574 1.00 90.25 320 LYS A N 1
ATOM 2546 C CA . LYS A 1 320 ? 4.245 9.903 -15.427 1.00 90.25 320 LYS A CA 1
ATOM 2547 C C . LYS A 1 320 ? 4.431 8.633 -16.254 1.00 90.25 320 LYS A C 1
ATOM 2549 O O . LYS A 1 320 ? 4.258 7.540 -15.721 1.00 90.25 320 LYS A O 1
ATOM 2554 N N . THR A 1 321 ? 4.865 8.754 -17.508 1.00 90.88 321 THR A N 1
ATOM 2555 C CA . THR A 1 321 ? 5.170 7.608 -18.381 1.00 90.88 321 THR A CA 1
ATOM 2556 C C . THR A 1 321 ? 6.198 6.674 -17.744 1.00 90.88 321 THR A C 1
ATOM 2558 O O . THR A 1 321 ? 5.998 5.458 -17.711 1.00 90.88 321 THR A O 1
ATOM 2561 N N . GLN A 1 322 ? 7.277 7.221 -17.179 1.00 88.94 322 GLN A N 1
ATOM 2562 C CA . GLN A 1 322 ? 8.304 6.420 -16.518 1.00 88.94 322 GLN A CA 1
ATOM 2563 C C . GLN A 1 322 ? 7.780 5.737 -15.244 1.00 88.94 322 GLN A C 1
ATOM 2565 O O . GLN A 1 322 ? 8.095 4.568 -15.012 1.00 88.94 322 GLN A O 1
ATOM 2570 N N . VAL A 1 323 ? 6.958 6.424 -14.441 1.00 90.50 323 VAL A N 1
ATOM 2571 C CA . VAL A 1 323 ? 6.326 5.837 -13.246 1.00 90.50 323 VAL A CA 1
ATOM 2572 C C . VAL A 1 323 ? 5.405 4.678 -13.626 1.00 90.50 323 VAL A C 1
ATOM 2574 O O . VAL A 1 323 ? 5.539 3.593 -13.061 1.00 90.50 323 VAL A O 1
ATOM 2577 N N . TRP A 1 324 ? 4.526 4.857 -14.615 1.00 92.69 324 TRP A N 1
ATOM 2578 C CA . TRP A 1 324 ? 3.642 3.788 -15.087 1.00 92.69 324 TRP A CA 1
ATOM 2579 C C . TRP A 1 324 ? 4.419 2.624 -15.701 1.00 92.69 324 TRP A C 1
ATOM 2581 O O . TRP A 1 324 ? 4.125 1.470 -15.405 1.00 92.69 324 TRP A O 1
ATOM 2591 N N . THR A 1 325 ? 5.476 2.899 -16.468 1.00 91.94 325 THR A N 1
ATOM 2592 C CA . THR A 1 325 ? 6.363 1.853 -17.007 1.00 91.94 325 THR A CA 1
ATOM 2593 C C . THR A 1 325 ? 7.008 1.032 -15.888 1.00 91.94 325 THR A C 1
ATOM 2595 O O . THR A 1 325 ? 7.082 -0.194 -15.970 1.00 91.94 325 THR A O 1
ATOM 2598 N N . ALA A 1 326 ? 7.437 1.684 -14.807 1.00 91.50 326 ALA A N 1
ATOM 2599 C CA . ALA A 1 326 ? 7.974 0.994 -13.644 1.00 91.50 326 ALA A CA 1
ATOM 2600 C C . ALA A 1 326 ? 6.901 0.148 -12.929 1.00 91.50 326 ALA A C 1
ATOM 2602 O O . ALA A 1 326 ? 7.168 -0.993 -12.553 1.00 91.50 326 ALA A O 1
ATOM 2603 N N . LEU A 1 327 ? 5.674 0.659 -12.793 1.00 92.50 327 LEU A N 1
ATOM 2604 C CA . LEU A 1 327 ? 4.553 -0.110 -12.243 1.00 92.50 327 LEU A CA 1
ATOM 2605 C C . LEU A 1 327 ? 4.219 -1.346 -13.094 1.00 92.50 327 LEU A C 1
ATOM 2607 O O . LEU A 1 327 ? 4.019 -2.425 -12.540 1.00 92.50 327 LEU A O 1
ATOM 2611 N N . ILE A 1 328 ? 4.244 -1.232 -14.425 1.00 93.62 328 ILE A N 1
ATOM 2612 C CA . ILE A 1 328 ? 4.098 -2.377 -15.337 1.00 93.62 328 ILE A CA 1
ATOM 2613 C C . ILE A 1 328 ? 5.226 -3.388 -15.103 1.00 93.62 328 ILE A C 1
ATOM 2615 O O . ILE A 1 328 ? 4.968 -4.578 -14.942 1.00 93.62 328 ILE A O 1
ATOM 2619 N N . ALA A 1 329 ? 6.478 -2.930 -15.037 1.00 92.50 329 ALA A N 1
ATOM 2620 C CA . ALA A 1 329 ? 7.628 -3.810 -14.854 1.00 92.50 329 ALA A CA 1
ATOM 2621 C C . ALA A 1 329 ? 7.572 -4.591 -13.529 1.00 92.50 329 ALA A C 1
ATOM 2623 O O . ALA A 1 329 ? 7.825 -5.796 -13.522 1.00 92.50 329 ALA A O 1
ATOM 2624 N N . ILE A 1 330 ? 7.206 -3.951 -12.409 1.00 91.19 330 ILE A N 1
ATOM 2625 C CA . ILE A 1 330 ? 7.073 -4.677 -11.134 1.00 91.19 330 ILE A CA 1
ATOM 2626 C C . ILE A 1 330 ? 5.893 -5.641 -11.147 1.00 91.19 330 ILE A C 1
ATOM 2628 O O . ILE A 1 330 ? 5.975 -6.710 -10.544 1.00 91.19 330 ILE A O 1
ATOM 2632 N N . LEU A 1 331 ? 4.818 -5.291 -11.850 1.00 91.56 331 LEU A N 1
ATOM 2633 C CA . LEU A 1 331 ? 3.657 -6.152 -11.999 1.00 91.56 331 LEU A CA 1
ATOM 2634 C C . LEU A 1 331 ? 3.991 -7.394 -12.837 1.00 91.56 331 LEU A C 1
ATOM 2636 O O . LEU A 1 331 ? 3.601 -8.491 -12.455 1.00 91.56 331 LEU A O 1
ATOM 2640 N N . LEU A 1 332 ? 4.801 -7.260 -13.893 1.00 92.38 332 LEU A N 1
ATOM 2641 C CA . LEU A 1 332 ? 5.340 -8.396 -14.650 1.00 92.38 332 LEU A CA 1
ATOM 2642 C C . LEU A 1 332 ? 6.247 -9.285 -13.792 1.00 92.38 332 LEU A C 1
ATOM 2644 O O . LEU A 1 332 ? 6.111 -10.506 -13.819 1.00 92.38 332 LEU A O 1
ATOM 2648 N N . LEU A 1 333 ? 7.134 -8.696 -12.985 1.00 91.50 333 LEU A N 1
ATOM 2649 C CA . LEU A 1 333 ? 7.962 -9.461 -12.046 1.00 91.50 333 LEU A CA 1
ATOM 2650 C C . LEU A 1 333 ? 7.100 -10.224 -11.034 1.00 91.50 333 LEU A C 1
ATOM 2652 O O . LEU A 1 333 ? 7.370 -11.384 -10.734 1.00 91.50 333 LEU A O 1
ATOM 2656 N N . LYS A 1 334 ? 6.038 -9.590 -10.527 1.00 89.44 334 LYS A N 1
ATOM 2657 C CA . LYS A 1 334 ? 5.067 -10.233 -9.639 1.00 89.44 334 LYS A CA 1
ATOM 2658 C C . LYS A 1 334 ? 4.297 -11.344 -10.338 1.00 89.44 334 LYS A C 1
ATOM 2660 O O . LYS A 1 334 ? 4.146 -12.411 -9.760 1.00 89.44 334 LYS A O 1
ATOM 2665 N N . PHE A 1 335 ? 3.867 -11.132 -11.574 1.00 90.19 335 PHE A N 1
ATOM 2666 C CA . PHE A 1 335 ? 3.220 -12.154 -12.387 1.00 90.19 335 PHE A CA 1
ATOM 2667 C C . PHE A 1 335 ? 4.119 -13.384 -12.565 1.00 90.19 335 PHE A C 1
ATOM 2669 O O . PHE A 1 335 ? 3.690 -14.502 -12.291 1.00 90.19 335 PHE A O 1
ATOM 2676 N N . MET A 1 336 ? 5.389 -13.178 -12.932 1.00 91.25 336 MET A N 1
ATOM 2677 C CA . MET A 1 336 ? 6.377 -14.256 -13.045 1.00 91.25 336 MET A CA 1
ATOM 2678 C C . MET A 1 336 ? 6.590 -14.969 -11.706 1.00 91.25 336 MET A C 1
ATOM 2680 O O . MET A 1 336 ? 6.565 -16.193 -11.670 1.00 91.25 336 MET A O 1
ATOM 2684 N N . GLN A 1 337 ? 6.711 -14.220 -10.603 1.00 90.12 337 GLN A N 1
ATOM 2685 C CA . GLN A 1 337 ? 6.836 -14.773 -9.249 1.00 90.12 337 GLN A CA 1
ATOM 2686 C C . GLN A 1 337 ? 5.608 -15.606 -8.837 1.00 90.12 337 GLN A C 1
ATOM 2688 O O . GLN A 1 337 ? 5.741 -16.597 -8.125 1.00 90.12 337 GLN A O 1
ATOM 2693 N N . ILE A 1 338 ? 4.402 -15.205 -9.253 1.00 87.81 338 ILE A N 1
ATOM 2694 C CA . ILE A 1 338 ? 3.166 -15.940 -8.950 1.00 87.81 338 ILE A CA 1
ATOM 2695 C C . ILE A 1 338 ? 3.043 -17.184 -9.832 1.00 87.81 338 ILE A C 1
ATOM 2697 O O . ILE A 1 338 ? 2.459 -18.167 -9.389 1.00 87.81 338 ILE A O 1
ATOM 2701 N N . LYS A 1 339 ? 3.573 -17.187 -11.053 1.00 89.00 339 LYS A N 1
ATOM 2702 C CA . LYS A 1 339 ? 3.489 -18.354 -11.938 1.00 89.00 339 LYS A CA 1
ATOM 2703 C C . LYS A 1 339 ? 4.637 -19.356 -11.742 1.00 89.00 339 LYS A C 1
ATOM 2705 O O . LYS A 1 339 ? 4.460 -20.531 -12.046 1.00 89.00 339 LYS A O 1
ATOM 2710 N N . SER A 1 340 ? 5.784 -18.927 -11.219 1.00 90.81 340 SER A N 1
ATOM 2711 C CA . SER A 1 340 ? 6.923 -19.811 -10.951 1.00 90.81 340 SER A CA 1
ATOM 2712 C C . SER A 1 340 ? 6.643 -20.798 -9.813 1.00 90.81 340 SER A C 1
ATOM 2714 O O . SER A 1 340 ? 6.051 -20.430 -8.793 1.00 90.81 340 SER A O 1
ATOM 2716 N N . SER A 1 341 ? 7.144 -22.026 -9.945 1.00 87.75 341 SER A N 1
ATOM 2717 C CA . SER A 1 341 ? 7.190 -23.007 -8.852 1.00 87.75 341 SER A CA 1
ATOM 2718 C C . SER A 1 341 ? 8.308 -22.703 -7.847 1.00 87.75 341 SER A C 1
ATOM 2720 O O . SER A 1 341 ? 8.150 -22.951 -6.650 1.00 87.75 341 SER A O 1
ATOM 2722 N N . TRP A 1 342 ? 9.418 -22.117 -8.311 1.00 88.69 342 TRP A N 1
ATOM 2723 C CA . TRP A 1 342 ? 10.542 -21.725 -7.464 1.00 88.69 342 TRP A CA 1
ATOM 2724 C C . TRP A 1 342 ? 10.185 -20.554 -6.537 1.00 88.69 342 TRP A C 1
ATOM 2726 O O . TRP A 1 342 ? 9.527 -19.588 -6.936 1.00 88.69 342 TRP A O 1
ATOM 2736 N N . GLN A 1 343 ? 10.662 -20.598 -5.289 1.00 87.94 343 GLN A N 1
ATOM 2737 C CA . GLN A 1 343 ? 10.388 -19.575 -4.270 1.00 87.94 343 GLN A CA 1
ATOM 2738 C C . GLN A 1 343 ? 11.283 -18.340 -4.432 1.00 87.94 343 GLN A C 1
ATOM 2740 O O . GLN A 1 343 ? 12.151 -18.040 -3.612 1.00 87.94 343 GLN A O 1
ATOM 2745 N N . TRP A 1 344 ? 11.075 -17.596 -5.513 1.00 89.75 344 TRP A N 1
ATOM 2746 C CA . TRP A 1 344 ? 11.833 -16.383 -5.788 1.00 89.75 344 TRP A CA 1
ATOM 2747 C C . TRP A 1 344 ? 11.638 -15.303 -4.722 1.00 89.75 344 TRP A C 1
ATOM 2749 O O . TRP A 1 344 ? 10.511 -14.917 -4.402 1.00 89.75 344 TRP A O 1
ATOM 2759 N N . SER A 1 345 ? 12.741 -14.694 -4.276 1.00 89.56 345 SER A N 1
ATOM 2760 C CA . SER A 1 345 ? 12.687 -13.338 -3.725 1.00 89.56 345 SER A CA 1
ATOM 2761 C C . SER A 1 345 ? 12.572 -12.335 -4.881 1.00 89.56 345 SER A C 1
ATOM 2763 O O . SER A 1 345 ? 13.198 -12.508 -5.929 1.00 89.56 345 SER A O 1
ATOM 2765 N N . LEU A 1 346 ? 11.776 -11.273 -4.710 1.00 87.19 346 LEU A N 1
ATOM 2766 C CA . LEU A 1 346 ? 11.499 -10.319 -5.794 1.00 87.19 346 LEU A CA 1
ATOM 2767 C C . LEU A 1 346 ? 12.779 -9.640 -6.313 1.00 87.19 346 LEU A C 1
ATOM 2769 O O . LEU A 1 346 ? 12.931 -9.443 -7.515 1.00 87.19 346 LEU A O 1
ATOM 2773 N N . SER A 1 347 ? 13.713 -9.320 -5.413 1.00 86.75 347 SER A N 1
ATOM 2774 C CA . SER A 1 347 ? 15.001 -8.717 -5.768 1.00 86.75 347 SER A CA 1
ATOM 2775 C C . SER A 1 347 ? 15.899 -9.682 -6.545 1.00 86.75 347 SER A C 1
ATOM 2777 O O . SER A 1 347 ? 16.508 -9.273 -7.532 1.00 86.75 347 SER A O 1
ATOM 2779 N N . ASN A 1 348 ? 15.953 -10.962 -6.151 1.00 89.31 348 ASN A N 1
ATOM 2780 C CA . ASN A 1 348 ? 16.750 -11.960 -6.870 1.00 89.31 348 ASN A CA 1
ATOM 2781 C C . ASN A 1 348 ? 16.164 -12.228 -8.252 1.00 89.31 348 ASN A C 1
ATOM 2783 O O . ASN A 1 348 ? 16.917 -12.266 -9.219 1.00 89.31 348 ASN A O 1
ATOM 2787 N N . LEU A 1 349 ? 14.837 -12.345 -8.358 1.00 91.44 349 LEU A N 1
ATOM 2788 C CA . LEU A 1 349 ? 14.159 -12.503 -9.643 1.00 91.44 349 LEU A CA 1
ATOM 2789 C C . LEU A 1 349 ? 14.459 -11.323 -10.570 1.00 91.44 349 LEU A C 1
ATOM 2791 O O . LEU A 1 349 ? 14.856 -11.531 -11.710 1.00 91.44 349 LEU A O 1
ATOM 2795 N N . ALA A 1 350 ? 14.342 -10.086 -10.079 1.00 90.38 350 ALA A N 1
ATOM 2796 C CA . ALA A 1 350 ? 14.646 -8.896 -10.869 1.00 90.38 350 ALA A CA 1
ATOM 2797 C C . ALA A 1 350 ? 16.110 -8.864 -11.346 1.00 90.38 350 ALA A C 1
ATOM 2799 O O . ALA A 1 350 ? 16.378 -8.564 -12.512 1.00 90.38 350 ALA A O 1
ATOM 2800 N N . ALA A 1 351 ? 17.060 -9.188 -10.462 1.00 89.31 351 ALA A N 1
ATOM 2801 C CA . ALA A 1 351 ? 18.481 -9.221 -10.796 1.00 89.31 351 ALA A CA 1
ATOM 2802 C C . ALA A 1 351 ? 18.800 -10.321 -11.818 1.00 89.31 351 ALA A C 1
ATOM 2804 O O . ALA A 1 351 ? 19.436 -10.060 -12.836 1.00 89.31 351 ALA A O 1
ATOM 2805 N N . MET A 1 352 ? 18.318 -11.537 -11.573 1.00 90.00 352 MET A N 1
ATOM 2806 C CA . MET A 1 352 ? 18.566 -12.691 -12.427 1.00 90.00 352 MET A CA 1
ATOM 2807 C C . MET A 1 352 ? 17.890 -12.553 -13.791 1.00 90.00 352 MET A C 1
ATOM 2809 O O . MET A 1 352 ? 18.525 -12.836 -14.806 1.00 90.00 352 MET A O 1
ATOM 2813 N N . LEU A 1 353 ? 16.656 -12.041 -13.839 1.00 90.25 353 LEU A N 1
ATOM 2814 C CA . LEU A 1 353 ? 15.975 -11.743 -15.097 1.00 90.25 353 LEU A CA 1
ATOM 2815 C C . LEU A 1 353 ? 16.802 -10.750 -15.912 1.00 90.25 353 LEU A C 1
ATOM 2817 O O . LEU A 1 353 ? 17.062 -10.991 -17.082 1.00 90.25 353 LEU A O 1
ATOM 2821 N N . ARG A 1 354 ? 17.316 -9.685 -15.283 1.00 87.25 354 ARG A N 1
ATOM 2822 C CA . ARG A 1 354 ? 18.164 -8.694 -15.959 1.00 87.25 354 ARG A CA 1
ATOM 2823 C C . ARG A 1 354 ? 19.421 -9.303 -16.592 1.00 87.25 354 ARG A C 1
ATOM 2825 O O . ARG A 1 354 ? 19.818 -8.843 -17.659 1.00 87.25 354 ARG A O 1
ATOM 2832 N N . PHE A 1 355 ? 20.035 -10.310 -15.969 1.00 85.56 355 PHE A N 1
ATOM 2833 C CA . PHE A 1 355 ? 21.179 -11.025 -16.549 1.00 85.56 355 PHE A CA 1
ATOM 2834 C C . PHE A 1 355 ? 20.789 -11.976 -17.689 1.00 85.56 355 PHE A C 1
ATOM 2836 O O . PHE A 1 355 ? 21.623 -12.259 -18.544 1.00 85.56 355 PHE A O 1
ATOM 2843 N N . ASN A 1 356 ? 19.538 -12.441 -17.721 1.00 85.75 356 ASN A N 1
ATOM 2844 C CA . ASN A 1 356 ? 19.037 -13.420 -18.688 1.00 85.75 356 ASN A CA 1
ATOM 2845 C C . ASN A 1 356 ? 18.118 -12.817 -19.770 1.00 85.75 356 ASN A C 1
ATOM 2847 O O . ASN A 1 356 ? 17.646 -13.541 -20.632 1.00 85.75 356 ASN A O 1
ATOM 2851 N N . LEU A 1 357 ? 17.883 -11.497 -19.785 1.00 83.62 357 LEU A N 1
ATOM 2852 C CA . LEU A 1 357 ? 16.979 -10.849 -20.754 1.00 83.62 357 LEU A CA 1
ATOM 2853 C C . LEU A 1 357 ? 17.363 -11.082 -22.223 1.00 83.62 357 LEU A C 1
ATOM 2855 O O . LEU A 1 357 ? 16.497 -11.038 -23.088 1.00 83.62 357 LEU A O 1
ATOM 2859 N N . LEU A 1 358 ? 18.654 -11.269 -22.498 1.00 85.12 358 LEU A N 1
ATOM 2860 C CA . LEU A 1 358 ? 19.194 -11.460 -23.848 1.00 85.12 358 LEU A CA 1
ATOM 2861 C C . LEU A 1 358 ? 19.764 -12.871 -24.054 1.00 85.12 358 LEU A C 1
ATOM 2863 O O . LEU A 1 358 ? 20.496 -13.095 -25.016 1.00 85.12 358 LEU A O 1
ATOM 2867 N N . THR A 1 359 ? 19.499 -13.804 -23.135 1.00 83.12 359 THR A N 1
ATOM 2868 C CA . THR A 1 359 ? 19.936 -15.194 -23.284 1.00 83.12 359 THR A CA 1
ATOM 2869 C C . THR A 1 359 ? 18.837 -16.012 -23.952 1.00 83.12 359 THR A C 1
ATOM 2871 O O . THR A 1 359 ? 17.650 -15.820 -23.699 1.00 83.12 359 THR A O 1
ATOM 2874 N N . TYR A 1 360 ? 19.232 -16.942 -24.819 1.00 83.44 360 TYR A N 1
ATOM 2875 C CA . TYR A 1 360 ? 18.300 -17.871 -25.448 1.00 83.44 360 TYR A CA 1
ATOM 2876 C C . TYR A 1 360 ? 18.031 -19.021 -24.475 1.00 83.44 360 TYR A C 1
ATOM 2878 O O . TYR A 1 360 ? 18.754 -20.017 -24.422 1.00 83.44 360 TYR A O 1
ATOM 2886 N N . ARG A 1 361 ? 17.015 -18.838 -23.636 1.00 84.00 361 ARG A N 1
ATOM 2887 C CA . ARG A 1 361 ? 16.524 -19.819 -22.664 1.00 84.00 361 ARG A CA 1
ATOM 2888 C C . ARG A 1 361 ? 15.007 -19.840 -22.692 1.00 84.00 361 ARG A C 1
ATOM 2890 O O . ARG A 1 361 ? 14.388 -18.801 -22.918 1.00 84.00 361 ARG A O 1
ATOM 2897 N N . ASP A 1 362 ? 14.417 -21.000 -22.423 1.00 88.38 362 ASP A N 1
ATOM 2898 C CA . ASP A 1 362 ? 12.990 -21.033 -22.132 1.00 88.38 362 ASP A CA 1
ATOM 2899 C C . ASP A 1 362 ? 12.737 -20.318 -20.797 1.00 88.38 362 ASP A C 1
ATOM 2901 O O . ASP A 1 362 ? 13.322 -20.659 -19.765 1.00 88.38 362 ASP A O 1
ATOM 2905 N N . LEU A 1 363 ? 11.900 -19.281 -20.837 1.00 89.19 363 LEU A N 1
ATOM 2906 C CA . LEU A 1 363 ? 11.632 -18.431 -19.682 1.00 89.19 363 LEU A CA 1
ATOM 2907 C C . LEU A 1 363 ? 10.953 -19.212 -18.552 1.00 89.19 363 LEU A C 1
ATOM 2909 O O . LEU A 1 363 ? 11.257 -18.973 -17.386 1.00 89.19 363 LEU A O 1
ATOM 2913 N N . TRP A 1 364 ? 10.020 -20.109 -18.874 1.00 91.75 364 TRP A N 1
ATOM 2914 C CA . TRP A 1 364 ? 9.212 -20.801 -17.874 1.00 91.75 364 TRP A CA 1
ATOM 2915 C C . TRP A 1 364 ? 9.975 -21.951 -17.229 1.00 91.75 364 TRP A C 1
ATOM 2917 O O . TRP A 1 364 ? 9.920 -22.084 -16.007 1.00 91.75 364 TRP A O 1
ATOM 2927 N N . GLU A 1 365 ? 10.729 -22.724 -18.012 1.00 91.31 365 GLU A N 1
ATOM 2928 C CA . GLU A 1 365 ? 11.657 -23.728 -17.483 1.00 91.31 365 GLU A CA 1
ATOM 2929 C C . GLU A 1 365 ? 12.656 -23.059 -16.534 1.00 91.31 365 GLU A C 1
ATOM 2931 O O . GLU A 1 365 ? 12.809 -23.485 -15.391 1.00 91.31 365 GLU A O 1
ATOM 2936 N N . TRP A 1 366 ? 13.270 -21.950 -16.960 1.00 92.31 366 TRP A N 1
ATOM 2937 C CA . TRP A 1 366 ? 14.263 -21.238 -16.155 1.00 92.31 366 TRP A CA 1
ATOM 2938 C C . TRP A 1 366 ? 13.675 -20.604 -14.885 1.00 92.31 366 TRP A C 1
ATOM 2940 O O . TRP A 1 366 ? 14.317 -20.582 -13.836 1.00 92.31 366 TRP A O 1
ATOM 2950 N N . LEU A 1 367 ? 12.443 -20.091 -14.943 1.00 92.12 367 LEU A N 1
ATOM 2951 C CA . LEU A 1 367 ? 11.764 -19.573 -13.753 1.00 92.12 367 LEU A CA 1
ATOM 2952 C C . LEU A 1 367 ? 11.479 -20.670 -12.719 1.00 92.12 367 LEU A C 1
ATOM 2954 O O . LEU A 1 367 ? 11.410 -20.360 -11.528 1.00 92.12 367 LEU A O 1
ATOM 2958 N N . ASN A 1 368 ? 11.297 -21.916 -13.155 1.00 92.06 368 ASN A N 1
ATOM 2959 C CA . ASN A 1 368 ? 11.011 -23.058 -12.287 1.00 92.06 368 ASN A CA 1
ATOM 2960 C C . ASN A 1 368 ? 12.288 -23.747 -11.780 1.00 92.06 368 ASN A C 1
ATOM 2962 O O . ASN A 1 368 ? 12.298 -24.235 -10.651 1.00 92.06 368 ASN A O 1
ATOM 2966 N N . ASP A 1 369 ? 13.358 -23.733 -12.576 1.00 91.19 369 ASP A N 1
ATOM 2967 C CA . ASP A 1 369 ? 14.684 -24.240 -12.222 1.00 91.19 369 ASP A CA 1
ATOM 2968 C C . ASP A 1 369 ? 15.792 -23.283 -12.720 1.00 91.19 369 ASP A C 1
ATOM 2970 O O . ASP A 1 369 ? 16.338 -23.439 -13.820 1.00 91.19 369 ASP A O 1
ATOM 2974 N N . PRO A 1 370 ? 16.156 -22.261 -11.921 1.00 87.44 370 PRO A N 1
ATOM 2975 C CA . PRO A 1 370 ? 17.092 -21.229 -12.364 1.00 87.44 370 PRO A CA 1
ATOM 2976 C C . PRO A 1 370 ? 18.524 -21.705 -12.590 1.00 87.44 370 PRO A C 1
ATOM 2978 O O . PRO A 1 370 ? 19.300 -20.979 -13.226 1.00 87.44 370 PRO A O 1
ATOM 2981 N N . TYR A 1 371 ? 18.888 -22.867 -12.044 1.00 87.25 371 TYR A N 1
ATOM 2982 C CA . TYR A 1 371 ? 20.253 -23.384 -12.065 1.00 87.25 371 TYR A CA 1
ATOM 2983 C C . TYR A 1 371 ? 20.418 -24.581 -13.006 1.00 87.25 371 TYR A C 1
ATOM 2985 O O . TYR A 1 371 ? 21.521 -24.771 -13.515 1.00 87.25 371 TYR A O 1
ATOM 2993 N N . GLY A 1 372 ? 19.357 -25.346 -13.276 1.00 84.12 372 GLY A N 1
ATOM 2994 C CA . GLY A 1 372 ? 19.416 -26.512 -14.159 1.00 84.12 372 GLY A CA 1
ATOM 2995 C C . GLY A 1 372 ? 19.195 -26.223 -15.644 1.00 84.12 372 GLY A C 1
ATOM 2996 O O . GLY A 1 372 ? 19.607 -27.028 -16.473 1.00 84.12 372 GLY A O 1
ATOM 2997 N N . VAL A 1 373 ? 18.615 -25.075 -16.020 1.00 83.25 373 VAL A N 1
ATOM 2998 C CA . VAL A 1 373 ? 18.330 -24.771 -17.437 1.00 83.25 373 VAL A CA 1
ATOM 2999 C C . VAL A 1 373 ? 19.554 -24.165 -18.148 1.00 83.25 373 VAL A C 1
ATOM 3001 O O . VAL A 1 373 ? 19.955 -23.031 -17.844 1.00 83.25 373 VAL A O 1
ATOM 3004 N N . PRO A 1 374 ? 20.172 -24.865 -19.123 1.00 81.81 374 PRO A N 1
ATOM 3005 C CA . PRO A 1 374 ? 21.345 -24.363 -19.834 1.00 81.81 374 PRO A CA 1
ATOM 3006 C C . PRO A 1 374 ? 20.985 -23.218 -20.792 1.00 81.81 374 PRO A C 1
ATOM 3008 O O . PRO A 1 374 ? 19.847 -23.072 -21.230 1.00 81.81 374 PRO A O 1
ATOM 3011 N N . ILE A 1 375 ? 21.962 -22.358 -21.108 1.00 83.25 375 ILE A N 1
ATOM 3012 C CA . ILE A 1 375 ? 21.812 -21.387 -22.210 1.00 83.25 375 ILE A CA 1
ATOM 3013 C C . ILE A 1 375 ? 21.854 -22.181 -23.516 1.00 83.25 375 ILE A C 1
ATOM 3015 O O . ILE A 1 375 ? 22.778 -22.971 -23.703 1.00 83.25 375 ILE A O 1
ATOM 3019 N N . ARG A 1 376 ? 20.879 -21.971 -24.403 1.00 80.88 376 ARG A N 1
ATOM 3020 C CA . ARG A 1 376 ? 20.918 -22.512 -25.764 1.00 80.88 376 ARG A CA 1
ATOM 3021 C C . ARG A 1 376 ? 21.709 -21.543 -26.640 1.00 80.88 376 ARG A C 1
ATOM 3023 O O . ARG A 1 376 ? 21.542 -20.331 -26.527 1.00 80.88 376 ARG A O 1
ATOM 3030 N N . GLU A 1 377 ? 22.587 -22.053 -27.488 1.00 76.81 377 GLU A N 1
ATOM 3031 C CA . GLU A 1 377 ? 23.180 -21.235 -28.545 1.00 76.81 377 GLU A CA 1
ATOM 3032 C C . GLU A 1 377 ? 22.211 -21.262 -29.734 1.00 76.81 377 GLU A C 1
ATOM 3034 O O . GLU A 1 377 ? 21.750 -22.342 -30.103 1.00 76.81 377 GLU A O 1
ATOM 3039 N N . PRO A 1 378 ? 21.800 -20.104 -30.278 1.00 72.44 378 PRO A N 1
ATOM 3040 C CA . PRO A 1 378 ? 20.935 -20.098 -31.446 1.00 72.44 378 PRO A CA 1
ATOM 3041 C C . PRO A 1 378 ? 21.713 -20.660 -32.637 1.00 72.44 378 PRO A C 1
ATOM 3043 O O . PRO A 1 378 ? 22.822 -20.205 -32.924 1.00 72.44 378 PRO A O 1
ATOM 3046 N N . GLU A 1 379 ? 21.117 -21.617 -33.344 1.00 72.31 379 GLU A N 1
ATOM 3047 C CA . GLU A 1 379 ? 21.653 -22.076 -34.623 1.00 72.31 379 GLU A CA 1
ATOM 3048 C C . GLU A 1 379 ? 21.727 -20.890 -35.602 1.00 72.31 379 GLU A C 1
ATOM 3050 O O . GLU A 1 379 ? 20.815 -20.051 -35.628 1.00 72.31 379 GLU A O 1
ATOM 3055 N N . PRO A 1 380 ? 22.802 -20.768 -36.397 1.00 70.75 380 PRO A N 1
ATOM 3056 C CA . PRO A 1 380 ? 22.934 -19.689 -37.360 1.00 70.75 380 PRO A CA 1
ATOM 3057 C C . PRO A 1 380 ? 21.822 -19.790 -38.409 1.00 70.75 380 PRO A C 1
ATOM 3059 O O . PRO A 1 380 ? 21.839 -20.648 -39.288 1.00 70.75 380 PRO A O 1
ATOM 3062 N N . VAL A 1 381 ? 20.857 -18.873 -38.340 1.00 69.25 381 VAL A N 1
ATOM 3063 C CA . VAL A 1 381 ? 19.837 -18.715 -39.380 1.00 69.25 381 VAL A CA 1
ATOM 3064 C C . VAL A 1 381 ? 20.480 -17.969 -40.547 1.00 69.25 381 VAL A C 1
ATOM 3066 O O . VAL A 1 381 ? 20.480 -16.737 -40.597 1.00 69.25 381 VAL A O 1
ATOM 3069 N N . GLN A 1 382 ? 21.082 -18.709 -41.477 1.00 67.62 382 GLN A N 1
ATOM 3070 C CA . GLN A 1 382 ? 21.493 -18.146 -42.757 1.00 67.62 382 GLN A CA 1
ATOM 3071 C C . GLN A 1 382 ? 20.239 -17.959 -43.612 1.00 67.62 382 GLN A C 1
ATOM 3073 O O . GLN A 1 382 ? 19.666 -18.922 -44.114 1.00 67.62 382 GLN A O 1
ATOM 3078 N N . LEU A 1 383 ? 19.798 -16.709 -43.763 1.00 68.94 383 LEU A N 1
ATOM 3079 C CA . LEU A 1 383 ? 18.778 -16.367 -44.747 1.00 68.94 383 LEU A CA 1
ATOM 3080 C C . LEU A 1 383 ? 19.363 -16.667 -46.130 1.00 68.94 383 LEU A C 1
ATOM 3082 O O . LEU A 1 383 ? 20.306 -16.005 -46.567 1.00 68.94 383 LEU A O 1
ATOM 3086 N N . THR A 1 384 ? 18.843 -17.696 -46.794 1.00 63.47 384 THR A N 1
ATOM 3087 C CA . THR A 1 384 ? 19.150 -17.971 -48.196 1.00 63.47 384 THR A CA 1
ATOM 3088 C C . THR A 1 384 ? 18.667 -16.787 -49.017 1.00 63.47 384 THR A C 1
ATOM 3090 O O . THR A 1 384 ? 17.464 -16.584 -49.174 1.00 63.47 384 THR A O 1
ATOM 3093 N N . LEU A 1 385 ? 19.608 -15.980 -49.507 1.00 64.81 385 LEU A N 1
ATOM 3094 C CA . LEU A 1 385 ? 19.318 -15.014 -50.554 1.00 64.81 385 LEU A CA 1
ATOM 3095 C C . LEU A 1 385 ? 18.921 -15.826 -51.785 1.00 64.81 385 LEU A C 1
ATOM 3097 O O . LEU A 1 385 ? 19.742 -16.560 -52.331 1.00 64.81 385 LEU A O 1
ATOM 3101 N N . THR A 1 386 ? 17.654 -15.737 -52.179 1.00 61.50 386 THR A N 1
ATOM 3102 C CA . THR A 1 386 ? 17.231 -16.122 -53.524 1.00 61.50 386 THR A CA 1
ATOM 3103 C C . THR A 1 386 ? 17.942 -15.176 -54.484 1.00 61.50 386 THR A C 1
ATOM 3105 O O . THR A 1 386 ? 17.594 -13.995 -54.537 1.00 61.50 386 THR A O 1
ATOM 3108 N N . LEU A 1 387 ? 19.006 -15.674 -55.114 1.00 60.34 387 LEU A N 1
ATOM 3109 C CA . LEU A 1 387 ? 19.727 -14.985 -56.182 1.00 60.34 387 LEU A CA 1
ATOM 3110 C C . LEU A 1 387 ? 18.906 -14.976 -57.467 1.00 60.34 387 LEU A C 1
ATOM 3112 O O . LEU A 1 387 ? 18.245 -16.007 -57.735 1.00 60.34 387 LEU A O 1
#

Foldseek 3Di:
DDDDDDDDDDDDDDDDDDDDDDDDDDDDDDPDDDDPPPCPDQPFDDDDQATDRPDPDDDDDDDDDDPDDDDPDVVDPRDDDLVVVQVCLVPPFLVVLVVVLQVLLVVLVVLLVPPDFPDPDPAKEKFKDKDKFWDQCVLAVPQDADPGTGIKMKIFIFTRRLRATPDIDIGRNNDQSLVVVLPDDDQARHEYEYEPSNDQLLSVLVCVVNNYKYKYFDDPPFAWDFPDWAAFDPDQWGTKTFIAGDDPRNPNHRATKMWTWTQDPVVRDITTMIMSDDPDDSVVSVVSNVCSCSVVVVVVLLVPLQVLNDFSHRDPSSNSSSSSVSSSVLSVLSSLCSLEPDNDDSVNSSVLCVVCVSFQWDSRVCSNPVPPTDTDDDDDPDDPPPD

Sequence (387 aa):
MPRKMDMSLFGGMTYTHSGRTGVRSLTWTTFMPVTCCNSSANIPLCVGSRCWTITNARPLRGGTRPRNRSKASSPPAEAPKRSTLAYANSHRPWQLYQGVFEQLLGRCQTLAAERRRPFRFKNPLRVIDSTVIDLCLEVFDWAKYRRTKGAIKLHLQLQDCGCLPCWALVTEGRTHDVRVAQGLSFDPGTIVVMDRAYTDYGMFGRWDAEGVFFVTRMKANAQYEVIHSLPGGGGAFRGEEWIRLTGVAAKGCTCILRRIRIWDAENEREIVLLTNQRSLAATTIGRIYRYRWQIELFFKALKQNLRIKTFVGTSENAVKTQVWTALIAILLLKFMQIKSSWQWSLSNLAAMLRFNLLTYRDLWEWLNDPYGVPIREPEPVQLTLTL

pLDDT: mean 75.88, std 24.24, range [20.38, 97.44]

Secondary structure (DSSP, 8-state):
----------------------------SS--------------EEETTEEE----PPP--SS--------SSSSPPPPPPHHHHHHHHHHS-THHHHHHHHHHHHHHHHHHHTSPPSSSS-S-EEEEEEEEEEE-TTT-TTSEEETTEEEEEEEEEEESGGG-EEEEEEEETTS-HHHHHHT----TT-EEEE-GGG--HHHHHHHHHTT-EEEEEPPTT--EEEEEEEE--SSSEEEEEEEEE-SGGGTT--SEEEEEEEEETTTTEEEEEEE---SS-HHHHHHHHHHTHHHHHHHHHHHHHS-TTS-S--SHHHHHHHHHHHHHHHHHHHHHHHH-SS---HHHHHHHHHHHTTS---HHHHHH-TTT-PPPPPP--------

Radius of gyration: 27.32 Å; chains: 1; bounding box: 72×52×88 Å